Protein AF-Q8MYK6-F1 (afdb_monomer_lite)

Structure (mmCIF, N/CA/C/O backbone):
data_AF-Q8MYK6-F1
#
_entry.id   AF-Q8MYK6-F1
#
loop_
_atom_site.group_PDB
_atom_site.id
_atom_site.type_symbol
_atom_site.label_atom_id
_atom_site.label_alt_id
_atom_site.label_comp_id
_atom_site.label_asym_id
_atom_site.label_entity_id
_atom_site.label_seq_id
_atom_site.pdbx_PDB_ins_code
_atom_site.Cartn_x
_atom_site.Cartn_y
_atom_site.Cartn_z
_atom_site.occupancy
_atom_site.B_iso_or_equiv
_atom_site.auth_seq_id
_atom_site.auth_comp_id
_atom_site.auth_asym_id
_atom_site.auth_atom_id
_atom_site.pdbx_PDB_model_num
ATOM 1 N N . MET A 1 1 ? -0.636 8.903 -25.507 1.00 43.38 1 MET A N 1
ATOM 2 C CA . MET A 1 1 ? -0.066 9.871 -26.466 1.00 43.38 1 MET A CA 1
ATOM 3 C C . MET A 1 1 ? 1.031 9.159 -27.235 1.00 43.38 1 MET A C 1
ATOM 5 O O . MET A 1 1 ? 2.098 8.938 -26.682 1.00 43.38 1 MET A O 1
ATOM 9 N N . SER A 1 2 ? 0.722 8.689 -28.444 1.00 36.78 2 SER A N 1
ATOM 10 C CA . SER A 1 2 ? 1.706 8.105 -29.356 1.00 36.78 2 SER A CA 1
ATOM 11 C C . SER A 1 2 ? 2.561 9.221 -29.946 1.00 36.78 2 SER A C 1
ATOM 13 O O . SER A 1 2 ? 2.005 10.169 -30.501 1.00 36.78 2 SER A O 1
ATOM 15 N N . LEU A 1 3 ? 3.882 9.098 -29.872 1.00 38.59 3 LEU A N 1
ATOM 16 C CA . LEU A 1 3 ? 4.774 9.849 -30.745 1.00 38.59 3 LEU A CA 1
ATOM 17 C C . LEU A 1 3 ? 5.489 8.852 -31.647 1.00 38.59 3 LEU A C 1
ATOM 19 O O . LEU A 1 3 ? 6.196 7.954 -31.202 1.00 38.59 3 LEU A O 1
ATOM 23 N N . SER A 1 4 ? 5.146 9.006 -32.915 1.00 34.53 4 SER A N 1
ATOM 24 C CA . SER A 1 4 ? 5.543 8.276 -34.102 1.00 34.53 4 SER A CA 1
ATOM 25 C C . SER A 1 4 ? 7.018 8.461 -34.443 1.00 34.53 4 SER A C 1
ATOM 27 O O . SER A 1 4 ? 7.574 9.550 -34.297 1.00 34.53 4 SER A O 1
ATOM 29 N N . GLU A 1 5 ? 7.599 7.398 -34.987 1.00 41.19 5 GLU A N 1
ATOM 30 C CA . GLU A 1 5 ? 8.845 7.393 -35.746 1.00 41.19 5 GLU A CA 1
ATOM 31 C C . GLU A 1 5 ? 8.835 8.436 -36.871 1.00 41.19 5 GLU A C 1
ATOM 33 O O . GLU A 1 5 ? 7.844 8.594 -37.581 1.00 41.19 5 GLU A O 1
ATOM 38 N N . THR A 1 6 ? 9.975 9.086 -37.106 1.00 34.78 6 THR A N 1
ATOM 39 C CA . THR A 1 6 ? 10.374 9.547 -38.444 1.00 34.78 6 THR A CA 1
ATOM 40 C C . THR A 1 6 ? 11.901 9.612 -38.488 1.00 34.78 6 THR A C 1
ATOM 42 O O . THR A 1 6 ? 12.503 10.643 -38.202 1.00 34.78 6 THR A O 1
ATOM 45 N N . ILE A 1 7 ? 12.549 8.493 -38.828 1.00 36.22 7 ILE A N 1
ATOM 46 C CA . ILE A 1 7 ? 13.925 8.512 -39.338 1.00 36.22 7 ILE A CA 1
ATOM 47 C C . ILE A 1 7 ? 13.813 8.684 -40.851 1.00 36.22 7 ILE A C 1
ATOM 49 O O . ILE A 1 7 ? 13.574 7.736 -41.598 1.00 36.22 7 ILE A O 1
ATOM 53 N N . THR A 1 8 ? 13.945 9.924 -41.309 1.00 36.22 8 THR A N 1
ATOM 54 C CA . THR A 1 8 ? 13.995 10.266 -42.729 1.00 36.22 8 THR A CA 1
ATOM 55 C C . THR A 1 8 ? 15.351 9.840 -43.289 1.00 36.22 8 THR A C 1
ATOM 57 O O . THR A 1 8 ? 16.360 10.529 -43.149 1.00 36.22 8 THR A O 1
ATOM 60 N N . ARG A 1 9 ? 15.386 8.672 -43.933 1.00 35.88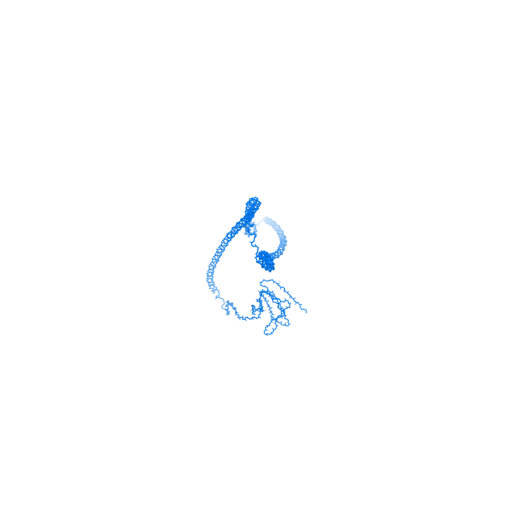 9 ARG A N 1
ATOM 61 C CA . ARG A 1 9 ? 16.517 8.229 -44.750 1.00 35.88 9 ARG A CA 1
ATOM 62 C C . ARG A 1 9 ? 16.488 9.026 -46.058 1.00 35.88 9 ARG A C 1
ATOM 64 O O . ARG A 1 9 ? 15.691 8.737 -46.944 1.00 35.88 9 ARG A O 1
ATOM 71 N N . SER A 1 10 ? 17.331 10.052 -46.172 1.00 32.28 10 SER A N 1
ATOM 72 C CA . SER A 1 10 ? 17.512 10.780 -47.431 1.00 32.28 10 SER A CA 1
ATOM 73 C C . SER A 1 10 ? 18.305 9.913 -48.406 1.00 32.28 10 SER A C 1
ATOM 75 O O . SER A 1 10 ? 19.522 9.777 -48.301 1.00 32.28 10 SER A O 1
ATOM 77 N N . SER A 1 11 ? 17.601 9.323 -49.364 1.00 37.94 11 SER A N 1
ATOM 78 C CA . SER A 1 11 ? 18.159 8.757 -50.585 1.00 37.94 11 SER A CA 1
ATOM 79 C C . SER A 1 11 ? 18.705 9.878 -51.472 1.00 37.94 11 SER A C 1
ATOM 81 O O . SER A 1 11 ? 17.928 10.592 -52.104 1.00 37.94 11 SER A O 1
ATOM 83 N N . TYR A 1 12 ? 20.030 10.011 -51.560 1.00 33.84 12 TYR A N 1
ATOM 84 C CA . TYR A 1 12 ? 20.663 10.675 -52.697 1.00 33.84 12 TYR A CA 1
ATOM 85 C C . TYR A 1 12 ? 21.268 9.623 -53.622 1.00 33.84 12 TYR A C 1
ATOM 87 O O . TYR A 1 12 ? 22.271 8.983 -53.324 1.00 33.84 12 TYR A O 1
ATOM 95 N N . SER A 1 13 ? 20.535 9.442 -54.720 1.00 33.66 13 SER A N 1
ATOM 96 C CA . SER A 1 13 ? 20.929 8.972 -56.042 1.00 33.66 13 SER A CA 1
ATOM 97 C C . SER A 1 13 ? 22.430 8.758 -56.248 1.00 33.66 13 SER A C 1
ATOM 99 O O . SER A 1 13 ? 23.213 9.705 -56.309 1.00 33.66 13 SER A O 1
ATOM 101 N N . THR A 1 14 ? 22.794 7.499 -56.474 1.00 38.34 14 THR A N 1
ATOM 102 C CA . THR A 1 14 ? 24.051 7.074 -57.085 1.00 38.34 14 THR A CA 1
ATOM 103 C C . THR A 1 14 ? 24.147 7.678 -58.488 1.00 38.34 14 THR A C 1
ATOM 105 O O . THR A 1 14 ? 23.588 7.155 -59.448 1.00 38.34 14 THR A O 1
ATOM 108 N N . GLY A 1 15 ? 24.823 8.819 -58.610 1.00 33.75 15 GLY A N 1
ATOM 109 C CA . GLY A 1 15 ? 25.254 9.337 -59.900 1.00 33.75 15 GLY A CA 1
ATOM 110 C C . GLY A 1 15 ? 26.361 8.442 -60.441 1.00 33.75 15 GLY A C 1
ATOM 111 O O . GLY A 1 15 ? 27.466 8.432 -59.904 1.00 33.75 15 GLY A O 1
ATOM 112 N N . GLN A 1 16 ? 26.058 7.676 -61.489 1.00 38.25 16 GLN A N 1
ATOM 113 C CA . GLN A 1 16 ? 27.076 7.095 -62.355 1.00 38.25 16 GLN A CA 1
ATOM 114 C C . GLN A 1 16 ? 27.932 8.239 -62.907 1.00 38.25 16 GLN A C 1
ATOM 116 O O . GLN A 1 16 ? 27.470 9.027 -63.729 1.00 38.25 16 GLN A O 1
ATOM 121 N N . VAL A 1 17 ? 29.177 8.346 -62.447 1.00 33.50 17 VAL A N 1
ATOM 122 C CA . VAL A 1 17 ? 30.175 9.180 -63.114 1.00 33.50 17 VAL A CA 1
ATOM 123 C C . VAL A 1 17 ? 30.696 8.365 -64.289 1.00 33.50 17 VAL A C 1
ATOM 125 O O . VAL A 1 17 ? 31.520 7.465 -64.134 1.00 33.50 17 VAL A O 1
ATOM 128 N N . SER A 1 18 ? 30.125 8.654 -65.457 1.00 33.28 18 SER A N 1
ATOM 129 C CA . SER A 1 18 ? 30.681 8.307 -66.759 1.00 33.28 18 SER A CA 1
ATOM 130 C C . SER A 1 18 ? 32.140 8.754 -66.797 1.00 33.28 18 SER A C 1
ATOM 132 O O . SER A 1 18 ? 32.464 9.907 -66.506 1.00 33.28 18 SER A O 1
ATOM 134 N N . SER A 1 19 ? 33.022 7.809 -67.109 1.00 40.06 19 SER A N 1
ATOM 135 C CA . SER A 1 19 ? 34.406 8.066 -67.478 1.00 40.06 19 SER A CA 1
ATOM 136 C C . SER A 1 19 ? 34.400 8.796 -68.819 1.00 40.06 19 SER A C 1
ATOM 138 O O . SER A 1 19 ? 34.549 8.169 -69.868 1.00 40.06 19 SER A O 1
ATOM 140 N N . ASP A 1 20 ? 34.204 10.112 -68.785 1.00 34.16 20 ASP A N 1
ATOM 141 C CA . ASP A 1 20 ? 34.390 10.961 -69.953 1.00 34.16 20 ASP A CA 1
ATOM 142 C C . ASP A 1 20 ? 35.893 11.060 -70.220 1.00 34.16 20 ASP A C 1
ATOM 144 O O . ASP A 1 20 ? 36.647 11.835 -69.628 1.00 34.16 20 ASP A O 1
ATOM 148 N N . ASP A 1 21 ? 36.306 10.153 -71.097 1.00 35.47 21 ASP A N 1
ATOM 149 C CA . ASP A 1 21 ? 37.551 10.126 -71.834 1.00 35.47 21 ASP A CA 1
ATOM 150 C C . ASP A 1 21 ? 37.800 11.522 -72.429 1.00 35.47 21 ASP A C 1
ATOM 152 O O . ASP A 1 21 ? 37.175 11.928 -73.414 1.00 35.47 21 ASP A O 1
ATOM 156 N N . TYR A 1 22 ? 38.695 12.299 -71.809 1.00 38.50 22 TYR A N 1
ATOM 157 C CA . TYR A 1 22 ? 39.224 13.530 -72.393 1.00 38.50 22 TYR A CA 1
ATOM 158 C C . TYR A 1 22 ? 40.154 13.154 -73.549 1.00 38.50 22 TYR A C 1
ATOM 160 O O . TYR A 1 22 ? 41.377 13.292 -73.489 1.00 38.50 22 TYR A O 1
ATOM 168 N N . GLY A 1 23 ? 39.543 12.691 -74.636 1.00 33.66 23 GLY A N 1
ATOM 169 C CA . GLY A 1 23 ? 40.157 12.594 -75.941 1.00 33.66 23 GLY A CA 1
ATOM 170 C C . GLY A 1 23 ? 40.551 13.993 -76.399 1.00 33.66 23 GLY A C 1
ATOM 171 O O . GLY A 1 23 ? 39.750 14.730 -76.978 1.00 33.66 23 GLY A O 1
ATOM 172 N N . LEU A 1 24 ? 41.811 14.356 -76.165 1.00 39.28 24 LEU A N 1
ATOM 173 C CA . LEU A 1 24 ? 42.509 15.397 -76.910 1.00 39.28 24 LEU A CA 1
ATOM 174 C C . LEU A 1 24 ? 42.501 14.986 -78.388 1.00 39.28 24 LEU A C 1
ATOM 176 O O . LEU A 1 24 ? 43.417 14.329 -78.881 1.00 39.28 24 LEU A O 1
ATOM 180 N N . LYS A 1 25 ? 41.435 15.364 -79.103 1.00 33.62 25 LYS A N 1
ATOM 181 C CA . LYS A 1 25 ? 41.386 15.344 -80.564 1.00 33.62 25 LYS A CA 1
ATOM 182 C C . LYS A 1 25 ? 42.464 16.298 -81.061 1.00 33.62 25 LYS A C 1
ATOM 184 O O . LYS A 1 25 ? 42.254 17.503 -81.181 1.00 33.62 25 LYS A O 1
ATOM 189 N N . SER A 1 26 ? 43.636 15.743 -81.340 1.00 37.62 26 SER A N 1
ATOM 190 C CA . SER A 1 26 ? 44.634 16.361 -82.193 1.00 37.62 26 SER A CA 1
ATOM 191 C C . SER A 1 26 ? 43.993 16.549 -83.567 1.00 37.62 26 SER A C 1
ATOM 193 O O . SER A 1 26 ? 43.907 15.632 -84.379 1.00 37.62 26 SER A O 1
ATOM 195 N N . ASN A 1 27 ? 43.484 17.752 -83.829 1.00 38.56 27 ASN A N 1
ATOM 196 C CA . ASN A 1 27 ? 43.085 18.147 -85.172 1.00 38.56 27 ASN A CA 1
ATOM 197 C C . ASN A 1 27 ? 44.357 18.422 -85.989 1.00 38.56 27 ASN A C 1
ATOM 199 O O . ASN A 1 27 ? 44.698 19.563 -86.292 1.00 38.56 27 ASN A O 1
ATOM 203 N N . ILE A 1 28 ? 45.106 17.359 -86.280 1.00 40.03 28 ILE A N 1
ATOM 204 C CA . ILE A 1 28 ? 46.145 17.353 -87.301 1.00 40.03 28 ILE A CA 1
ATOM 205 C C . ILE A 1 28 ? 45.424 16.982 -88.590 1.00 40.03 28 ILE A C 1
ATOM 207 O O . ILE A 1 28 ? 45.282 15.816 -88.947 1.00 40.03 28 ILE A O 1
ATOM 211 N N . GLN A 1 29 ? 44.916 18.003 -89.275 1.00 36.28 29 GLN A N 1
ATOM 212 C CA . GLN A 1 29 ? 44.512 17.871 -90.666 1.00 36.28 29 GLN A CA 1
ATOM 213 C C . GLN A 1 29 ? 45.755 17.445 -91.469 1.00 36.28 29 GLN A C 1
ATOM 215 O O . GLN A 1 29 ? 46.745 18.187 -91.470 1.00 36.28 29 GLN A O 1
ATOM 220 N N . PRO A 1 30 ? 45.750 16.312 -92.190 1.00 38.44 30 PRO A N 1
ATOM 221 C CA . PRO A 1 30 ? 46.784 16.062 -93.173 1.00 38.44 30 PRO A CA 1
ATOM 222 C C . PRO A 1 30 ? 46.546 17.050 -94.317 1.00 38.44 30 PRO A C 1
ATOM 224 O O . PRO A 1 30 ? 45.662 16.857 -95.150 1.00 38.44 30 PRO A O 1
ATOM 227 N N . ARG A 1 31 ? 47.325 18.136 -94.379 1.00 37.03 31 ARG A N 1
ATOM 228 C CA . ARG A 1 31 ? 47.467 18.922 -95.614 1.00 37.03 31 ARG A CA 1
ATOM 229 C C . ARG A 1 31 ? 48.283 18.106 -96.621 1.00 37.03 31 ARG A C 1
ATOM 231 O O . ARG A 1 31 ? 49.416 18.432 -96.947 1.00 37.03 31 ARG A O 1
ATOM 238 N N . GLY A 1 32 ? 47.690 17.020 -97.107 1.00 47.72 32 GLY A N 1
ATOM 239 C CA . GLY A 1 32 ? 48.083 16.356 -98.339 1.00 47.72 32 GLY A CA 1
ATOM 240 C C . GLY A 1 32 ? 47.421 17.070 -99.509 1.00 47.72 32 GLY A C 1
ATOM 241 O O . GLY A 1 32 ? 46.359 16.658 -99.956 1.00 47.72 32 GLY A O 1
ATOM 242 N N . SER A 1 33 ? 48.010 18.167 -99.985 1.00 43.69 33 SER A N 1
ATOM 243 C CA . SER A 1 33 ? 47.593 18.805 -101.242 1.00 43.69 33 SER A CA 1
ATOM 244 C C . SER A 1 33 ? 48.633 19.816 -101.732 1.00 43.69 33 SER A C 1
ATOM 246 O O . SER A 1 33 ? 48.404 21.019 -101.662 1.00 43.69 33 SER A O 1
ATOM 248 N N . ALA A 1 34 ? 49.781 19.332 -102.207 1.00 39.28 34 ALA A N 1
ATOM 249 C CA . ALA A 1 34 ? 50.636 20.038 -103.173 1.00 39.28 34 ALA A CA 1
ATOM 250 C C . ALA A 1 34 ? 51.734 19.101 -103.717 1.00 39.28 34 ALA A C 1
ATOM 252 O O . ALA A 1 34 ? 52.912 19.426 -103.701 1.00 39.28 34 ALA A O 1
ATOM 253 N N . ILE A 1 35 ? 51.353 17.916 -104.199 1.00 41.75 35 ILE A N 1
ATOM 254 C CA . ILE A 1 35 ? 52.137 17.217 -105.227 1.00 41.75 35 ILE A CA 1
ATOM 255 C C . ILE A 1 35 ? 51.192 17.048 -106.408 1.00 41.75 35 ILE A C 1
ATOM 257 O O . ILE A 1 35 ? 50.533 16.030 -106.592 1.00 41.75 35 ILE A O 1
ATOM 261 N N . ARG A 1 36 ? 51.031 18.134 -107.156 1.00 44.97 36 ARG A N 1
ATOM 262 C CA . ARG A 1 36 ? 50.460 18.114 -108.496 1.00 44.97 36 ARG A CA 1
ATOM 263 C C . ARG A 1 36 ? 51.278 19.115 -109.300 1.00 44.97 36 ARG A C 1
ATOM 265 O O . ARG A 1 36 ? 51.407 20.259 -108.880 1.00 44.97 36 ARG A O 1
ATOM 272 N N . ASN A 1 37 ? 51.819 18.638 -110.416 1.00 44.44 37 ASN A N 1
ATOM 273 C CA . ASN A 1 37 ? 52.602 19.369 -111.415 1.00 44.44 37 ASN A CA 1
ATOM 274 C C . ASN A 1 37 ? 54.058 19.669 -111.040 1.00 44.44 37 ASN A C 1
ATOM 276 O O . ASN A 1 37 ? 54.396 20.799 -110.723 1.00 44.44 37 ASN A O 1
ATOM 280 N N . LEU A 1 38 ? 54.920 18.657 -111.168 1.00 39.16 38 LEU A N 1
ATOM 281 C CA . LEU A 1 38 ? 56.303 18.803 -111.663 1.00 39.16 38 LEU A CA 1
ATOM 282 C C . LEU A 1 38 ? 56.772 17.493 -112.341 1.00 39.16 38 LEU A C 1
ATOM 284 O O . LEU A 1 38 ? 57.935 17.115 -112.294 1.00 39.16 38 LEU A O 1
ATOM 288 N N . ALA A 1 39 ? 55.833 16.791 -112.980 1.00 42.00 39 ALA A N 1
ATOM 289 C CA . ALA A 1 39 ? 56.089 15.675 -113.885 1.00 42.00 39 ALA A CA 1
ATOM 290 C C . ALA A 1 39 ? 55.541 16.056 -115.265 1.00 42.00 39 ALA A C 1
ATOM 292 O O . ALA A 1 39 ? 54.614 15.430 -115.756 1.00 42.00 39 ALA A O 1
ATOM 293 N N . ASP A 1 40 ? 56.039 17.169 -115.811 1.00 42.50 40 ASP A N 1
ATOM 294 C CA . ASP A 1 40 ? 55.823 17.532 -117.216 1.00 42.50 40 ASP A CA 1
ATOM 295 C C . ASP A 1 40 ? 56.855 18.572 -117.691 1.00 42.50 40 ASP A C 1
ATOM 297 O O . ASP A 1 40 ? 56.514 19.647 -118.166 1.00 42.50 40 ASP A O 1
ATOM 301 N N . GLN A 1 41 ? 58.148 18.288 -117.488 1.00 45.06 41 GLN A N 1
ATOM 302 C CA . GLN A 1 41 ? 59.257 18.921 -118.226 1.00 45.06 41 GLN A CA 1
ATOM 303 C C . GLN A 1 41 ? 60.397 17.910 -118.438 1.00 45.06 41 GLN A C 1
ATOM 305 O O . GLN A 1 41 ? 61.558 18.159 -118.137 1.00 45.06 41 GLN A O 1
ATOM 310 N N . THR A 1 42 ? 60.056 16.736 -118.962 1.00 46.69 42 THR A N 1
ATOM 311 C CA . THR A 1 42 ? 61.012 15.775 -119.532 1.00 46.69 42 THR A CA 1
ATOM 312 C C . THR A 1 42 ? 60.441 15.235 -120.835 1.00 46.69 42 THR A C 1
ATOM 314 O O . THR A 1 42 ? 59.969 14.108 -120.904 1.00 46.69 42 THR A O 1
ATOM 317 N N . SER A 1 43 ? 60.453 16.054 -121.887 1.00 41.94 43 SER A N 1
ATOM 318 C CA . SER A 1 43 ? 60.368 15.577 -123.277 1.00 41.94 43 SER A CA 1
ATOM 319 C C . SER A 1 43 ? 60.562 16.721 -124.274 1.00 41.94 43 SER A C 1
ATOM 321 O O . SER A 1 43 ? 59.636 17.196 -124.913 1.00 41.94 43 SER A O 1
ATOM 323 N N . THR A 1 44 ? 61.804 17.152 -124.470 1.00 39.62 44 THR A N 1
ATOM 324 C CA . THR A 1 44 ? 62.257 17.578 -125.801 1.00 39.62 44 THR A CA 1
ATOM 325 C C . THR A 1 44 ? 63.748 17.282 -125.889 1.00 39.62 44 THR A C 1
ATOM 327 O O . THR A 1 44 ? 64.599 18.127 -125.629 1.00 39.62 44 THR A O 1
ATOM 330 N N . ILE A 1 45 ? 64.065 16.036 -126.240 1.00 39.84 45 ILE A N 1
ATOM 331 C CA . ILE A 1 45 ? 65.330 15.716 -126.898 1.00 39.84 45 ILE A CA 1
ATOM 332 C C . ILE A 1 45 ? 65.232 16.390 -128.271 1.00 39.84 45 ILE A C 1
ATOM 334 O O . ILE A 1 45 ? 64.650 15.836 -129.200 1.00 39.84 45 ILE A O 1
ATOM 338 N N . MET A 1 46 ? 65.724 17.626 -128.386 1.00 39.44 46 MET A N 1
ATOM 339 C CA . MET A 1 46 ? 66.012 18.211 -129.692 1.00 39.44 46 MET A CA 1
ATOM 340 C C . MET A 1 46 ? 67.299 17.569 -130.199 1.00 39.44 46 MET A C 1
ATOM 342 O O . MET A 1 46 ? 68.407 17.989 -129.874 1.00 39.44 46 MET A O 1
ATOM 346 N N . SER A 1 47 ? 67.141 16.528 -131.011 1.00 43.28 47 SER A N 1
ATOM 347 C CA . SER A 1 47 ? 68.134 16.167 -132.011 1.00 43.28 47 SER A CA 1
ATOM 348 C C . SER A 1 47 ? 68.301 17.355 -132.961 1.00 43.28 47 SER A C 1
ATOM 350 O O . SER A 1 47 ? 67.440 17.597 -133.807 1.00 43.28 47 SER A O 1
ATOM 352 N N . PHE A 1 48 ? 69.392 18.106 -132.829 1.00 39.88 48 PHE A N 1
ATOM 353 C CA . PHE A 1 48 ? 69.790 19.084 -133.836 1.00 39.88 48 PHE A CA 1
ATOM 354 C C . PHE A 1 48 ? 71.228 18.812 -134.264 1.00 39.88 48 PHE A C 1
ATOM 356 O O . PHE A 1 48 ? 72.196 19.352 -133.735 1.00 39.88 48 PHE A O 1
ATOM 363 N N . THR A 1 49 ? 71.345 17.923 -135.247 1.00 51.75 49 THR A N 1
ATOM 364 C CA . THR A 1 49 ? 72.493 17.823 -136.143 1.00 51.75 49 THR A CA 1
ATOM 365 C C . THR A 1 49 ? 72.504 19.075 -137.021 1.00 51.75 49 THR A C 1
ATOM 367 O O . THR A 1 49 ? 71.937 19.087 -138.112 1.00 51.75 49 THR A O 1
ATOM 370 N N . GLY A 1 50 ? 73.071 20.159 -136.494 1.00 46.81 50 GLY A N 1
ATOM 371 C CA . GLY A 1 50 ? 73.283 21.417 -137.200 1.00 46.81 50 GLY A CA 1
ATOM 372 C C . GLY A 1 50 ? 74.769 21.655 -137.412 1.00 46.81 50 GLY A C 1
ATOM 373 O O . GLY A 1 50 ? 75.522 21.766 -136.449 1.00 46.81 50 GLY A O 1
ATOM 374 N N . ASP A 1 51 ? 75.157 21.698 -138.680 1.00 41.62 51 ASP A N 1
ATOM 375 C CA . ASP A 1 51 ? 76.495 21.925 -139.217 1.00 41.62 51 ASP A CA 1
ATOM 376 C C . ASP A 1 51 ? 77.274 23.039 -138.481 1.00 41.62 51 ASP A C 1
ATOM 378 O O . ASP A 1 51 ? 76.949 24.228 -138.545 1.00 41.62 51 ASP A O 1
ATOM 382 N N . MET A 1 52 ? 78.316 22.633 -137.752 1.00 53.19 52 MET A N 1
ATOM 383 C CA . MET A 1 52 ? 79.215 23.482 -136.962 1.00 53.19 52 MET A CA 1
ATOM 384 C C . MET A 1 52 ? 80.288 24.129 -137.853 1.00 53.19 52 MET A C 1
ATOM 386 O O . MET A 1 52 ? 81.480 24.032 -137.571 1.00 53.19 52 MET A O 1
ATOM 390 N N . SER A 1 53 ? 79.881 24.790 -138.942 1.00 54.84 53 SER A N 1
ATOM 391 C CA . SER A 1 53 ? 80.815 25.349 -139.935 1.00 54.84 53 SER A CA 1
ATOM 392 C C . SER A 1 53 ? 81.047 26.871 -139.819 1.00 54.84 53 SER A C 1
ATOM 394 O O . SER A 1 53 ? 81.654 27.465 -140.711 1.00 54.84 53 SER A O 1
ATOM 396 N N . SER A 1 54 ? 80.619 27.534 -138.730 1.00 50.19 54 SER A N 1
ATOM 397 C CA . SER A 1 54 ? 80.892 28.970 -138.501 1.00 50.19 54 SER A CA 1
ATOM 398 C C . SER A 1 54 ? 81.264 29.301 -137.042 1.00 50.19 54 SER A C 1
ATOM 400 O O . SER A 1 54 ? 80.464 29.041 -136.136 1.00 50.19 54 SER A O 1
ATOM 402 N N . PRO A 1 55 ? 82.427 29.942 -136.781 1.00 60.91 55 PRO A N 1
ATOM 403 C CA . PRO A 1 55 ? 82.870 30.340 -135.438 1.00 60.91 55 PRO A CA 1
ATOM 404 C C . PRO A 1 55 ? 81.860 31.195 -134.653 1.00 60.91 55 PRO A C 1
ATOM 406 O O . PRO A 1 55 ? 81.810 31.116 -133.428 1.00 60.91 55 PRO A O 1
ATOM 409 N N . MET A 1 56 ? 81.014 31.973 -135.338 1.00 62.12 56 MET A N 1
ATOM 410 C CA . MET A 1 56 ? 80.024 32.855 -134.704 1.00 62.12 56 MET A CA 1
ATOM 411 C C . MET A 1 56 ? 78.828 32.082 -134.113 1.00 62.12 56 MET A C 1
ATOM 413 O O . MET A 1 56 ? 78.281 32.484 -133.088 1.00 62.12 56 MET A O 1
ATOM 417 N N . ALA A 1 57 ? 78.467 30.932 -134.698 1.00 62.66 57 ALA A N 1
ATOM 418 C CA . ALA A 1 57 ? 77.399 30.064 -134.193 1.00 62.66 57 ALA A CA 1
ATOM 419 C C . ALA A 1 57 ? 77.832 29.278 -132.942 1.00 62.66 57 ALA A C 1
ATOM 421 O O . ALA A 1 57 ? 77.051 29.129 -132.004 1.00 62.66 57 ALA A O 1
ATOM 422 N N . VAL A 1 58 ? 79.098 28.848 -132.887 1.00 65.62 58 VAL A N 1
ATOM 423 C CA . VAL A 1 58 ? 79.682 28.171 -131.715 1.00 65.62 58 VAL A CA 1
ATOM 424 C C . VAL A 1 58 ? 79.801 29.129 -130.526 1.00 65.62 58 VAL A C 1
ATOM 426 O O . VAL A 1 58 ? 79.533 28.733 -129.393 1.00 65.62 58 VAL A O 1
ATOM 429 N N . VAL A 1 59 ? 80.158 30.396 -130.765 1.00 70.31 59 VAL A N 1
ATOM 430 C CA . VAL A 1 59 ? 80.193 31.430 -129.715 1.00 70.31 59 VAL A CA 1
ATOM 431 C C . VAL A 1 59 ? 78.784 31.731 -129.205 1.00 70.31 59 VAL A C 1
ATOM 433 O O . VAL A 1 59 ? 78.574 31.696 -127.999 1.00 70.31 59 VAL A O 1
ATOM 436 N N . ALA A 1 60 ? 77.800 31.910 -130.091 1.00 70.94 60 ALA A N 1
ATOM 437 C CA . ALA A 1 60 ? 76.410 32.142 -129.692 1.00 70.94 60 ALA A CA 1
ATOM 438 C C . ALA A 1 60 ? 75.788 30.951 -128.932 1.00 70.94 60 ALA A C 1
ATOM 440 O O . ALA A 1 60 ? 74.998 31.156 -128.010 1.00 70.94 60 ALA A O 1
ATOM 441 N N . HIS A 1 61 ? 76.153 29.712 -129.285 1.00 74.12 61 HIS A N 1
ATOM 442 C CA . HIS A 1 61 ? 75.745 28.508 -128.555 1.00 74.12 61 HIS A CA 1
ATOM 443 C C . HIS A 1 61 ? 76.387 28.448 -127.168 1.00 74.12 61 HIS A C 1
ATOM 445 O O . HIS A 1 61 ? 75.684 28.292 -126.176 1.00 74.12 61 HIS A O 1
ATOM 451 N N . ARG A 1 62 ? 77.706 28.663 -127.076 1.00 75.00 62 ARG A N 1
ATOM 452 C CA . ARG A 1 62 ? 78.423 28.713 -125.792 1.00 75.00 62 ARG A CA 1
ATOM 453 C C . ARG A 1 62 ? 77.941 29.857 -124.901 1.00 75.00 62 ARG A C 1
ATOM 455 O O . ARG A 1 62 ? 77.879 29.696 -123.690 1.00 75.00 62 ARG A O 1
ATOM 462 N N . GLU A 1 63 ? 77.572 31.002 -125.470 1.00 77.25 63 GLU A N 1
ATOM 463 C CA . GLU A 1 63 ? 76.966 32.121 -124.737 1.00 77.25 63 GLU A CA 1
ATOM 464 C C . GLU A 1 63 ? 75.533 31.832 -124.281 1.00 77.25 63 GLU A C 1
ATOM 466 O O . GLU A 1 63 ? 75.083 32.400 -123.284 1.00 77.25 63 GLU A O 1
ATOM 471 N N . ARG A 1 64 ? 74.800 30.976 -125.001 1.00 78.94 64 ARG A N 1
ATOM 472 C CA . ARG A 1 64 ? 73.480 30.495 -124.584 1.00 78.94 64 ARG A CA 1
ATOM 473 C C . ARG A 1 64 ? 73.610 29.472 -123.458 1.00 78.94 64 ARG A C 1
ATOM 475 O O . ARG A 1 64 ? 73.044 29.705 -122.404 1.00 78.94 64 ARG A O 1
ATOM 482 N N . GLU A 1 65 ? 74.457 28.455 -123.608 1.00 80.00 65 GLU A N 1
ATOM 483 C CA . GLU A 1 65 ? 74.751 27.481 -122.544 1.00 80.00 65 GLU A CA 1
ATOM 484 C C . GLU A 1 65 ? 75.315 28.150 -121.288 1.00 80.00 65 GLU A C 1
ATOM 486 O O . GLU A 1 65 ? 74.944 27.800 -120.173 1.00 80.00 65 GLU A O 1
ATOM 491 N N . LYS A 1 66 ? 76.184 29.156 -121.442 1.00 83.88 66 LYS A N 1
ATOM 492 C CA . LYS A 1 66 ? 76.705 29.930 -120.309 1.00 83.88 66 LYS A CA 1
ATOM 493 C C . LYS A 1 66 ? 75.603 30.717 -119.594 1.00 83.88 66 LYS A C 1
ATOM 495 O O . LYS A 1 66 ? 75.665 30.835 -118.374 1.00 83.88 66 LYS A O 1
ATOM 500 N N . ARG A 1 67 ? 74.613 31.247 -120.323 1.00 82.69 67 ARG A N 1
ATOM 501 C CA . ARG A 1 67 ? 73.431 31.892 -119.727 1.00 82.69 67 ARG A CA 1
ATOM 502 C C . ARG A 1 67 ? 72.524 30.879 -119.043 1.00 82.69 67 ARG A C 1
ATOM 504 O O . ARG A 1 67 ? 72.165 31.109 -117.901 1.00 82.69 67 ARG A O 1
ATOM 511 N N . ASP A 1 68 ? 72.258 29.738 -119.668 1.00 83.00 68 ASP A N 1
ATOM 512 C CA . ASP A 1 68 ? 71.440 28.675 -119.075 1.00 83.00 68 ASP A CA 1
ATOM 513 C C . ASP A 1 68 ? 72.092 28.103 -117.799 1.00 83.00 68 ASP A C 1
ATOM 515 O O . ASP A 1 68 ? 71.410 27.838 -116.812 1.00 83.00 68 ASP A O 1
ATOM 519 N N . LEU A 1 69 ? 73.426 27.976 -117.775 1.00 83.38 69 LEU A N 1
ATOM 520 C CA . LEU A 1 69 ? 74.192 27.604 -116.579 1.00 83.38 69 LEU A CA 1
ATOM 521 C C . LEU A 1 69 ? 74.199 28.707 -115.514 1.00 83.38 69 LEU A C 1
ATOM 523 O O . LEU A 1 69 ? 74.193 28.390 -114.327 1.00 83.38 69 LEU A O 1
ATOM 527 N N . SER A 1 70 ? 74.208 29.983 -115.912 1.00 83.69 70 SER A N 1
ATOM 528 C CA . SER A 1 70 ? 74.055 31.110 -114.983 1.00 83.69 70 SER A CA 1
ATOM 529 C C . SER A 1 70 ? 72.671 31.089 -114.343 1.00 83.69 70 SER A C 1
ATOM 531 O O . SER A 1 70 ? 72.579 31.074 -113.124 1.00 83.69 70 SER A O 1
ATOM 533 N N . ASP A 1 71 ? 71.612 30.964 -115.142 1.00 85.50 71 ASP A N 1
ATOM 534 C CA . ASP A 1 71 ? 70.229 30.892 -114.670 1.00 85.50 71 ASP A CA 1
ATOM 535 C C . ASP A 1 71 ? 70.002 29.663 -113.776 1.00 85.50 71 ASP A C 1
ATOM 537 O O . ASP A 1 71 ? 69.287 29.734 -112.774 1.00 85.50 71 ASP A O 1
ATOM 541 N N . LEU A 1 72 ? 70.617 28.522 -114.109 1.00 87.81 72 LEU A N 1
ATOM 542 C CA . LEU A 1 72 ? 70.586 27.327 -113.268 1.00 87.81 72 LEU A CA 1
ATOM 543 C C . LEU A 1 72 ? 71.310 27.565 -111.941 1.00 87.81 72 LEU A C 1
ATOM 545 O O . LEU A 1 72 ? 70.777 27.204 -110.894 1.00 87.81 72 LEU A O 1
ATOM 549 N N . ASN A 1 73 ? 72.492 28.181 -111.968 1.00 86.38 73 ASN A N 1
ATOM 550 C CA . ASN A 1 73 ? 73.240 28.513 -110.760 1.00 86.38 73 ASN A CA 1
ATOM 551 C C . ASN A 1 73 ? 72.506 29.541 -109.894 1.00 86.38 73 ASN A C 1
ATOM 553 O O . ASN A 1 73 ? 72.484 29.374 -108.682 1.00 86.38 73 ASN A O 1
ATOM 557 N N . ASP A 1 74 ? 71.839 30.534 -110.479 1.00 87.00 74 ASP A N 1
ATOM 558 C CA . ASP A 1 74 ? 71.035 31.514 -109.743 1.00 87.00 74 ASP A CA 1
ATOM 559 C C . ASP A 1 74 ? 69.811 30.850 -109.094 1.00 87.00 74 ASP A C 1
ATOM 561 O O . ASP A 1 74 ? 69.483 31.107 -107.933 1.00 87.00 74 ASP A O 1
ATOM 565 N N . ARG A 1 75 ? 69.168 29.907 -109.796 1.00 88.81 75 ARG A N 1
ATOM 566 C CA . ARG A 1 75 ? 68.113 29.065 -109.210 1.00 88.81 75 ARG A CA 1
ATOM 567 C C . ARG A 1 75 ? 68.655 28.181 -108.091 1.00 88.81 75 ARG A C 1
ATOM 569 O O . ARG A 1 75 ? 68.009 28.084 -107.052 1.00 88.81 75 ARG A O 1
ATOM 576 N N . LEU A 1 76 ? 69.819 27.555 -108.269 1.00 87.69 76 LEU A N 1
ATOM 577 C CA . LEU A 1 76 ? 70.467 26.754 -107.228 1.00 87.69 76 LEU A CA 1
ATOM 578 C C . LEU A 1 76 ? 70.854 27.609 -106.019 1.00 87.69 76 LEU A C 1
ATOM 580 O O . LEU A 1 76 ? 70.616 27.176 -104.899 1.00 87.69 76 LEU A O 1
ATOM 584 N N . CYS A 1 77 ? 71.364 28.824 -106.216 1.00 89.81 77 CYS A N 1
ATOM 585 C CA . CYS A 1 77 ? 71.618 29.784 -105.143 1.00 89.81 77 CYS A CA 1
ATOM 586 C C . CYS A 1 77 ? 70.333 30.098 -104.369 1.00 89.81 77 CYS A C 1
ATOM 588 O O . CYS A 1 77 ? 70.321 29.946 -103.150 1.00 89.81 77 CYS A O 1
ATOM 590 N N . ASN A 1 78 ? 69.229 30.407 -105.058 1.00 90.50 78 ASN A N 1
ATOM 591 C CA . ASN A 1 78 ? 67.928 30.632 -104.416 1.00 90.50 78 ASN A CA 1
ATOM 592 C C . ASN A 1 78 ? 67.426 29.393 -103.653 1.00 90.50 78 ASN A C 1
ATOM 594 O O . ASN A 1 78 ? 66.891 29.516 -102.553 1.00 90.50 78 ASN A O 1
ATOM 598 N N . TYR A 1 79 ? 67.617 28.186 -104.199 1.00 92.56 79 TYR A N 1
ATOM 599 C CA . TYR A 1 79 ? 67.278 26.945 -103.498 1.00 92.56 79 TYR A CA 1
ATOM 600 C C . TYR A 1 79 ? 68.168 26.708 -102.275 1.00 92.56 79 TYR A C 1
ATOM 602 O O . TYR A 1 79 ? 67.660 26.316 -101.231 1.00 92.56 79 TYR A O 1
ATOM 610 N N . ILE A 1 80 ? 69.472 26.967 -102.365 1.00 90.75 80 ILE A N 1
ATOM 611 C CA . ILE A 1 80 ? 70.409 26.841 -101.241 1.00 90.75 80 ILE A CA 1
ATOM 612 C C . ILE A 1 80 ? 70.063 27.855 -100.145 1.00 90.75 80 ILE A C 1
ATOM 614 O O . ILE A 1 80 ? 70.084 27.507 -98.967 1.00 90.75 80 ILE A O 1
ATOM 618 N N . GLU A 1 81 ? 69.703 29.088 -100.501 1.00 90.06 81 GLU A N 1
ATOM 619 C CA . GLU A 1 81 ? 69.225 30.095 -99.549 1.00 90.06 81 GLU A CA 1
ATOM 620 C C . GLU A 1 81 ? 67.896 29.691 -98.904 1.00 90.06 81 GLU A C 1
ATOM 622 O O . GLU A 1 81 ? 67.760 29.791 -97.685 1.00 90.06 81 GLU A O 1
ATOM 627 N N . ALA A 1 82 ? 66.951 29.153 -99.680 1.00 92.12 82 ALA A N 1
ATOM 628 C CA . ALA A 1 82 ? 65.698 28.619 -99.154 1.00 92.12 82 ALA A CA 1
ATOM 629 C C . ALA A 1 82 ? 65.933 27.434 -98.203 1.00 92.12 82 ALA A C 1
ATOM 631 O O . ALA A 1 82 ? 65.322 27.378 -97.138 1.00 92.12 82 ALA A O 1
ATOM 632 N N . VAL A 1 83 ? 66.850 26.519 -98.534 1.00 93.12 83 VAL A N 1
ATOM 633 C CA . VAL A 1 83 ? 67.237 25.400 -97.662 1.00 93.12 83 VAL A CA 1
ATOM 634 C C . VAL A 1 83 ? 67.893 25.917 -96.388 1.00 93.12 83 VAL A C 1
ATOM 636 O O . VAL A 1 83 ? 67.472 25.520 -95.310 1.00 93.12 83 VAL A O 1
ATOM 639 N N . ARG A 1 84 ? 68.833 26.865 -96.465 1.00 90.75 84 ARG A N 1
ATOM 640 C CA . ARG A 1 84 ? 69.451 27.478 -95.275 1.00 90.75 84 ARG A CA 1
ATOM 641 C C . ARG A 1 84 ? 68.430 28.198 -94.399 1.00 90.75 84 ARG A C 1
ATOM 643 O O . ARG A 1 84 ? 68.496 28.108 -93.174 1.00 90.75 84 ARG A O 1
ATOM 650 N N . PHE A 1 85 ? 67.478 28.902 -95.007 1.00 93.06 85 PHE A N 1
ATOM 651 C CA . PHE A 1 85 ? 66.384 29.551 -94.291 1.00 93.06 85 PHE A CA 1
ATOM 652 C C . PHE A 1 85 ? 65.485 28.521 -93.597 1.00 93.06 85 PHE A C 1
ATOM 654 O O . PHE A 1 85 ? 65.163 28.683 -92.420 1.00 93.06 85 PHE A O 1
ATOM 661 N N . LEU A 1 86 ? 65.130 27.433 -94.287 1.00 92.81 86 LEU A N 1
ATOM 662 C CA . LEU A 1 86 ? 64.351 26.328 -93.727 1.00 92.81 86 LEU A CA 1
ATOM 663 C C . LEU A 1 86 ? 65.115 25.573 -92.632 1.00 92.81 86 LEU A C 1
ATOM 665 O O . LEU A 1 86 ? 64.519 25.225 -91.620 1.00 92.81 86 LEU A O 1
ATOM 669 N N . GLU A 1 87 ? 66.419 25.357 -92.779 1.00 92.00 87 GLU A N 1
ATOM 670 C CA . GLU A 1 87 ? 67.287 24.753 -91.763 1.00 92.00 87 GLU A CA 1
ATOM 671 C C . GLU A 1 87 ? 67.382 25.637 -90.520 1.00 92.00 87 GLU A C 1
ATOM 673 O O . GLU A 1 87 ? 67.222 25.153 -89.398 1.00 92.00 87 GLU A O 1
ATOM 678 N N . PHE A 1 88 ? 67.575 26.946 -90.702 1.00 94.44 88 PHE A N 1
ATOM 679 C CA . PHE A 1 88 ? 67.553 27.909 -89.607 1.00 94.44 88 PHE A CA 1
ATOM 680 C C . PHE A 1 88 ? 66.193 27.915 -88.899 1.00 94.44 88 PHE A C 1
ATOM 682 O O . PHE A 1 88 ? 66.133 27.875 -87.668 1.00 94.44 88 PHE A O 1
ATOM 689 N N . HIS A 1 89 ? 65.097 27.918 -89.662 1.00 93.69 89 HIS A N 1
ATOM 690 C CA . HIS A 1 89 ? 63.747 27.897 -89.110 1.00 93.69 89 HIS A CA 1
ATOM 691 C C . HIS A 1 89 ? 63.458 26.583 -88.374 1.00 93.69 89 HIS A C 1
ATOM 693 O O . HIS A 1 89 ? 63.010 26.625 -87.235 1.00 93.69 89 HIS A O 1
ATOM 699 N N . ASN A 1 90 ? 63.808 25.427 -88.942 1.00 92.56 90 ASN A N 1
ATOM 700 C CA . ASN A 1 90 ? 63.684 24.125 -88.282 1.00 92.56 90 ASN A CA 1
ATOM 701 C C . ASN A 1 90 ? 64.526 24.039 -87.008 1.00 92.56 90 ASN A C 1
ATOM 703 O O . ASN A 1 90 ? 64.061 23.493 -86.008 1.00 92.56 90 ASN A O 1
ATOM 707 N N . LYS A 1 91 ? 65.738 24.608 -86.999 1.00 94.94 91 LYS A N 1
ATOM 708 C CA . LYS A 1 91 ? 66.569 24.689 -85.791 1.00 94.94 91 LYS A CA 1
ATOM 709 C C . LYS A 1 91 ? 65.910 25.553 -84.718 1.00 94.94 91 LYS A C 1
ATOM 711 O O . LYS A 1 91 ? 65.888 25.160 -83.554 1.00 94.94 91 LYS A O 1
ATOM 716 N N . LYS A 1 92 ? 65.336 26.696 -85.105 1.00 94.81 92 LYS A N 1
ATOM 717 C CA . LYS A 1 92 ? 64.577 27.560 -84.194 1.00 94.81 92 LYS A CA 1
ATOM 718 C C . LYS A 1 92 ? 63.339 26.847 -83.643 1.00 94.81 92 LYS A C 1
ATOM 720 O O . LYS A 1 92 ? 63.186 26.794 -82.431 1.00 94.81 92 LYS A O 1
ATOM 725 N N . LEU A 1 93 ? 62.523 26.227 -84.500 1.00 93.19 93 LEU A N 1
ATOM 726 C CA . LEU A 1 93 ? 61.369 25.433 -84.067 1.00 93.19 93 LEU A CA 1
ATOM 727 C C . LEU A 1 93 ? 61.779 24.290 -83.135 1.00 93.19 93 LEU A C 1
ATOM 729 O O . LEU A 1 93 ? 61.101 24.044 -82.147 1.00 93.19 93 LEU A O 1
ATOM 733 N N . SER A 1 94 ? 62.889 23.608 -83.418 1.00 93.31 94 SER A N 1
ATOM 734 C CA . SER A 1 94 ? 63.395 22.532 -82.557 1.00 93.31 94 SER A CA 1
ATOM 735 C C . SER A 1 94 ? 63.783 23.060 -81.174 1.00 93.31 94 SER A C 1
ATOM 737 O O . SER A 1 94 ? 63.403 22.467 -80.167 1.00 93.31 94 SER A O 1
ATOM 739 N N . SER A 1 95 ? 64.461 24.211 -81.122 1.00 94.06 95 SER A N 1
ATOM 740 C CA . SER A 1 95 ? 64.799 24.888 -79.867 1.00 94.06 95 SER A CA 1
ATOM 741 C C . SER A 1 95 ? 63.554 25.341 -79.099 1.00 94.06 95 SER A C 1
ATOM 743 O O . SER A 1 95 ? 63.506 25.190 -77.880 1.00 94.06 95 SER A O 1
ATOM 745 N N . ASP A 1 96 ? 62.540 25.877 -79.785 1.00 94.50 96 ASP A N 1
ATOM 746 C CA . ASP A 1 96 ? 61.280 26.294 -79.161 1.00 94.50 96 ASP A CA 1
ATOM 747 C C . ASP A 1 96 ? 60.521 25.075 -78.609 1.00 94.50 96 ASP A C 1
ATOM 749 O O . ASP A 1 96 ? 60.024 25.104 -77.484 1.00 94.50 96 ASP A O 1
ATOM 753 N N . VAL A 1 97 ? 60.484 23.961 -79.350 1.00 94.62 97 VAL A N 1
ATOM 754 C CA . VAL A 1 97 ? 59.896 22.693 -78.889 1.00 94.62 97 VAL A CA 1
ATOM 755 C C . VAL A 1 97 ? 60.606 22.181 -77.636 1.00 94.62 97 VAL A C 1
ATOM 757 O O . VAL A 1 97 ? 59.939 21.765 -76.690 1.00 94.62 97 VAL A O 1
ATOM 760 N N . GLU A 1 98 ? 61.936 22.217 -77.594 1.00 94.25 98 GLU A N 1
ATOM 761 C CA . GLU A 1 98 ? 62.713 21.805 -76.419 1.00 94.25 98 GLU A CA 1
ATOM 762 C C . GLU A 1 98 ? 62.471 22.734 -75.215 1.00 94.25 98 GLU A C 1
ATOM 764 O O . GLU A 1 98 ? 62.258 22.272 -74.089 1.00 94.25 98 GLU A O 1
ATOM 769 N N . PHE A 1 99 ? 62.378 24.044 -75.453 1.00 95.00 99 PHE A N 1
ATOM 770 C CA . PHE A 1 99 ? 62.010 25.020 -74.429 1.00 95.00 99 PHE A CA 1
ATOM 771 C C . PHE A 1 99 ? 60.608 24.762 -73.853 1.00 95.00 99 PHE A C 1
ATOM 773 O O . PHE A 1 99 ? 60.423 24.747 -72.635 1.00 95.00 99 PHE A O 1
ATOM 780 N N . TYR A 1 100 ? 59.604 24.517 -74.699 1.00 94.31 100 TYR A N 1
ATOM 781 C CA . TYR A 1 100 ? 58.251 24.229 -74.222 1.00 94.31 100 TYR A CA 1
ATOM 782 C C . TYR A 1 100 ? 58.145 22.867 -73.536 1.00 94.31 100 TYR A C 1
ATOM 784 O O . TYR A 1 100 ? 57.429 22.767 -72.541 1.00 94.31 100 TYR A O 1
ATOM 792 N N . LYS A 1 101 ? 58.881 21.846 -73.994 1.00 95.12 101 LYS A N 1
ATOM 793 C CA . LYS A 1 101 ? 58.965 20.541 -73.316 1.00 95.12 101 LYS A CA 1
ATOM 794 C C . LYS A 1 101 ? 59.511 20.683 -71.898 1.00 95.12 101 LYS A C 1
ATOM 796 O O . LYS A 1 101 ? 58.845 20.279 -70.950 1.00 95.12 101 LYS A O 1
ATOM 801 N N . THR A 1 102 ? 60.653 21.349 -71.736 1.00 95.06 102 THR A N 1
ATOM 802 C CA . THR A 1 102 ? 61.256 21.569 -70.410 1.00 95.06 102 THR A CA 1
ATOM 803 C C . THR A 1 102 ? 60.374 22.434 -69.505 1.00 95.06 102 THR A C 1
ATOM 805 O O . THR A 1 102 ? 60.247 22.163 -68.309 1.00 95.06 102 THR A O 1
ATOM 808 N N . LYS A 1 103 ? 59.699 23.456 -70.053 1.00 95.69 103 LYS A N 1
ATOM 809 C CA . LYS A 1 103 ? 58.720 24.253 -69.298 1.00 95.69 103 LYS A CA 1
ATOM 810 C C . LYS A 1 103 ? 57.524 23.409 -68.850 1.00 95.69 103 LYS A C 1
ATOM 812 O O . LYS A 1 103 ? 57.092 23.542 -67.707 1.00 95.69 103 LYS A O 1
ATOM 817 N N . LEU A 1 104 ? 57.003 22.548 -69.723 1.00 94.88 104 LEU A N 1
ATOM 818 C CA . LEU A 1 104 ? 55.883 21.657 -69.424 1.00 94.88 104 LEU A CA 1
ATOM 819 C C . LEU A 1 104 ? 56.258 20.612 -68.366 1.00 94.88 104 LEU A C 1
ATOM 821 O O . LEU A 1 104 ? 55.475 20.370 -67.455 1.00 94.88 104 LEU A O 1
ATOM 825 N N . GLU A 1 105 ? 57.467 20.054 -68.414 1.00 94.94 105 GLU A N 1
ATOM 826 C CA . GLU A 1 105 ? 57.989 19.162 -67.369 1.00 94.94 105 GLU A CA 1
ATOM 827 C C . GLU A 1 105 ? 58.076 19.862 -66.008 1.00 94.94 105 GLU A C 1
ATOM 829 O O . GLU A 1 105 ? 57.583 19.333 -65.012 1.00 94.94 105 GLU A O 1
ATOM 834 N N . ARG A 1 106 ? 58.616 21.089 -65.959 1.00 95.12 106 ARG A N 1
ATOM 835 C CA . ARG A 1 106 ? 58.665 21.885 -64.720 1.00 95.12 106 ARG A CA 1
ATOM 836 C C . ARG A 1 106 ? 57.274 22.178 -64.169 1.00 95.12 106 ARG A C 1
ATOM 838 O O . ARG A 1 106 ? 57.049 22.012 -62.974 1.00 95.12 106 ARG A O 1
ATOM 845 N N . LEU A 1 107 ? 56.343 22.597 -65.028 1.00 95.31 107 LEU A N 1
ATOM 846 C CA . LEU A 1 107 ? 54.960 22.845 -64.621 1.00 95.31 107 LEU A CA 1
ATOM 847 C C . LEU A 1 107 ? 54.293 21.566 -64.106 1.00 95.31 107 LEU A C 1
ATOM 849 O O . LEU A 1 107 ? 53.634 21.619 -63.076 1.00 95.31 107 LEU A O 1
ATOM 853 N N . ASN A 1 108 ? 54.515 20.417 -64.748 1.00 95.00 108 ASN A N 1
ATOM 854 C CA . ASN A 1 108 ? 53.993 19.132 -64.279 1.00 95.00 108 ASN A CA 1
ATOM 855 C C . ASN A 1 108 ? 54.522 18.752 -62.893 1.00 95.00 108 ASN A C 1
ATOM 857 O O . ASN A 1 108 ? 53.752 18.258 -62.075 1.00 95.00 108 ASN A O 1
ATOM 861 N N . ILE A 1 109 ? 55.807 18.990 -62.610 1.00 95.75 109 ILE A N 1
ATOM 862 C CA . ILE A 1 109 ? 56.385 18.741 -61.281 1.00 95.75 109 ILE A CA 1
ATOM 863 C C . ILE A 1 109 ? 55.728 19.648 -60.235 1.00 95.75 109 ILE A C 1
ATOM 865 O O . ILE A 1 109 ? 55.275 19.154 -59.208 1.00 95.75 109 ILE A O 1
ATOM 869 N N . ILE A 1 110 ? 55.615 20.952 -60.516 1.00 96.19 110 ILE A N 1
ATOM 870 C CA . ILE A 1 110 ? 55.001 21.923 -59.594 1.00 96.19 110 ILE A CA 1
ATOM 871 C C . ILE A 1 110 ? 53.533 21.571 -59.329 1.00 96.19 110 ILE A C 1
ATOM 873 O O . ILE A 1 110 ? 53.103 21.540 -58.181 1.00 96.19 110 ILE A O 1
ATOM 877 N N . ILE A 1 111 ? 52.767 21.272 -60.381 1.00 95.69 111 ILE A N 1
ATOM 878 C CA . ILE A 1 111 ? 51.351 20.905 -60.270 1.00 95.69 111 ILE A CA 1
ATOM 879 C C . ILE A 1 111 ? 51.191 19.623 -59.446 1.00 95.69 111 ILE A C 1
ATOM 881 O O . ILE A 1 111 ? 50.353 19.584 -58.548 1.00 95.69 111 ILE A O 1
ATOM 885 N N . ARG A 1 112 ? 52.013 18.593 -59.702 1.00 96.62 112 ARG A N 1
ATOM 886 C CA . ARG A 1 112 ? 52.013 17.363 -58.894 1.00 96.62 112 ARG A CA 1
ATOM 887 C C . ARG A 1 112 ? 52.317 17.656 -57.432 1.00 96.62 112 ARG A C 1
ATOM 889 O O . ARG A 1 112 ? 51.590 17.167 -56.581 1.00 96.62 112 ARG A O 1
ATOM 896 N N . GLN A 1 113 ? 53.326 18.479 -57.154 1.00 96.75 113 GLN A N 1
ATOM 897 C CA . GLN A 1 113 ? 53.700 18.835 -55.789 1.00 96.75 113 GLN A CA 1
ATOM 898 C C . GLN A 1 113 ? 52.567 19.565 -55.058 1.00 96.75 113 GLN A C 1
ATOM 900 O O . GLN A 1 113 ? 52.277 19.217 -53.920 1.00 96.75 113 GLN A O 1
ATOM 905 N N . ILE A 1 114 ? 51.892 20.522 -55.707 1.00 96.12 114 ILE A N 1
ATOM 906 C CA . ILE A 1 114 ? 50.747 21.236 -55.117 1.00 96.12 114 ILE A CA 1
ATOM 907 C C . ILE A 1 114 ? 49.612 20.257 -54.813 1.00 96.12 114 ILE A C 1
ATOM 909 O O . ILE A 1 114 ? 49.122 20.216 -53.686 1.00 96.12 114 ILE A O 1
ATOM 913 N N . PHE A 1 115 ? 49.221 19.424 -55.783 1.00 97.12 115 PHE A N 1
ATOM 914 C CA . PHE A 1 115 ? 48.166 18.437 -55.552 1.00 97.12 115 PHE A CA 1
ATOM 915 C C . PHE A 1 115 ? 48.545 17.430 -54.469 1.00 97.12 115 PHE A C 1
ATOM 917 O O . PHE A 1 115 ? 47.695 17.061 -53.670 1.00 97.12 115 PHE A O 1
ATOM 924 N N . GLU A 1 116 ? 49.804 17.011 -54.400 1.00 97.06 116 GLU A N 1
ATOM 925 C CA . GLU A 1 116 ? 50.287 16.108 -53.359 1.00 97.06 116 GLU A CA 1
ATOM 926 C C . GLU A 1 116 ? 50.248 16.767 -51.974 1.00 97.06 116 GLU A C 1
ATOM 928 O O . GLU A 1 116 ? 49.808 16.134 -51.016 1.00 97.06 116 GLU A O 1
ATOM 933 N N . THR A 1 117 ? 50.615 18.048 -51.859 1.00 96.88 117 THR A N 1
ATOM 934 C CA . THR A 1 117 ? 50.487 18.790 -50.596 1.00 96.88 117 THR A CA 1
ATOM 935 C C . THR A 1 117 ? 49.035 18.973 -50.168 1.00 96.88 117 THR A C 1
ATOM 937 O O . THR A 1 117 ? 48.722 18.706 -49.011 1.00 96.88 117 THR A O 1
ATOM 940 N N . GLU A 1 118 ? 48.142 19.349 -51.085 1.00 96.19 118 GLU A N 1
ATOM 941 C CA . GLU A 1 118 ? 46.708 19.513 -50.803 1.00 96.19 118 GLU A CA 1
ATOM 942 C C . GLU A 1 118 ? 46.067 18.179 -50.397 1.00 96.19 118 GLU A C 1
ATOM 944 O O . GLU A 1 118 ? 45.296 18.103 -49.442 1.00 96.19 118 GLU A O 1
ATOM 949 N N . LEU A 1 119 ? 46.434 17.088 -51.073 1.00 97.56 119 LEU A N 1
ATOM 950 C CA . LEU A 1 119 ? 45.938 15.750 -50.761 1.00 97.56 119 LEU A CA 1
ATOM 951 C C . LEU A 1 119 ? 46.458 15.280 -49.392 1.00 97.56 119 LEU A C 1
ATOM 953 O O . LEU A 1 119 ? 45.705 14.690 -48.617 1.00 97.56 119 LEU A O 1
ATOM 957 N N . ASN A 1 120 ? 47.710 15.586 -49.047 1.00 96.81 120 ASN A N 1
ATOM 958 C CA . ASN A 1 120 ? 48.256 15.289 -47.723 1.00 96.81 120 ASN A CA 1
ATOM 959 C C . ASN A 1 120 ? 47.576 16.105 -46.613 1.00 96.81 120 ASN A C 1
ATOM 961 O O . ASN A 1 120 ? 47.222 15.524 -45.591 1.00 96.81 120 ASN A O 1
ATOM 965 N N . GLN A 1 121 ? 47.308 17.396 -46.827 1.00 96.94 121 GLN A N 1
ATOM 966 C CA . GLN A 1 121 ? 46.548 18.220 -45.876 1.00 96.94 121 GLN A CA 1
ATOM 967 C C . GLN A 1 121 ? 45.114 17.705 -45.699 1.00 96.94 121 GLN A C 1
ATOM 969 O O . GLN A 1 121 ? 44.631 17.574 -44.576 1.00 96.94 121 GLN A O 1
ATOM 974 N N . ALA A 1 122 ? 44.439 17.342 -46.794 1.00 96.06 122 ALA A N 1
ATOM 975 C CA . ALA A 1 122 ? 43.103 16.757 -46.732 1.00 96.06 122 ALA A CA 1
ATOM 976 C C . ALA A 1 122 ? 43.094 15.434 -45.947 1.00 96.06 122 ALA A C 1
ATOM 978 O O . ALA A 1 122 ? 42.189 15.198 -45.147 1.00 96.06 122 ALA A O 1
ATOM 979 N N . ARG A 1 123 ? 44.115 14.583 -46.130 1.00 97.62 123 ARG A N 1
ATOM 980 C CA . ARG A 1 123 ? 44.287 13.349 -45.344 1.00 97.62 123 ARG A CA 1
ATOM 981 C C . ARG A 1 123 ? 44.506 13.638 -43.862 1.00 97.62 123 ARG A C 1
ATOM 983 O O . ARG A 1 123 ? 43.887 12.978 -43.038 1.00 97.62 123 ARG A O 1
ATOM 990 N N . GLU A 1 124 ? 45.344 14.614 -43.525 1.00 98.06 124 GLU A N 1
ATOM 991 C CA . GLU A 1 124 ? 45.603 15.003 -42.134 1.00 98.06 124 GLU A CA 1
ATOM 992 C C . GLU A 1 124 ? 44.319 15.466 -41.432 1.00 98.06 124 GLU A C 1
ATOM 994 O O . GLU A 1 124 ? 43.988 14.960 -40.363 1.00 98.06 124 GLU A O 1
ATOM 999 N N . ILE A 1 125 ? 43.520 16.316 -42.087 1.00 97.38 125 ILE A N 1
ATOM 1000 C CA . ILE A 1 125 ? 42.218 16.766 -41.569 1.00 97.38 125 ILE A CA 1
ATOM 1001 C C . ILE A 1 125 ? 41.253 15.589 -41.366 1.00 97.38 125 ILE A C 1
ATOM 1003 O O . ILE A 1 125 ? 40.504 15.559 -40.388 1.00 97.38 125 ILE A O 1
ATOM 1007 N N . VAL A 1 126 ? 41.232 14.616 -42.281 1.00 97.81 126 VAL A N 1
ATOM 1008 C CA . VAL A 1 126 ? 40.395 13.413 -42.136 1.00 97.81 126 VAL A CA 1
ATOM 1009 C C . VAL A 1 126 ? 40.833 12.584 -40.929 1.00 97.81 126 VAL A C 1
ATOM 1011 O O . VAL A 1 126 ? 39.976 12.156 -40.155 1.00 97.81 126 VAL A O 1
ATOM 1014 N N . GLU A 1 127 ? 42.135 12.385 -40.734 1.00 97.38 127 GLU A N 1
ATOM 1015 C CA . GLU A 1 127 ? 42.657 11.633 -39.588 1.00 97.38 127 GLU A CA 1
ATOM 1016 C C . GLU A 1 127 ? 42.421 12.360 -38.257 1.00 97.38 127 GLU A C 1
ATOM 1018 O O . GLU A 1 127 ? 42.043 11.724 -37.274 1.00 97.38 127 GLU A O 1
ATOM 1023 N N . ASP A 1 128 ? 42.552 13.685 -38.210 1.00 97.69 128 ASP A N 1
ATOM 1024 C CA . ASP A 1 128 ? 42.243 14.459 -37.005 1.00 97.69 128 ASP A CA 1
ATOM 1025 C C . ASP A 1 128 ? 40.747 14.447 -36.677 1.00 97.69 128 ASP A C 1
ATOM 1027 O O . ASP A 1 128 ? 40.370 14.207 -35.529 1.00 97.69 128 ASP A O 1
ATOM 1031 N N . ASN A 1 129 ? 39.876 14.585 -37.681 1.00 97.06 129 ASN A N 1
ATOM 1032 C CA . ASN A 1 129 ? 38.433 14.414 -37.492 1.00 97.06 129 ASN A CA 1
ATOM 1033 C C . ASN A 1 129 ? 38.079 12.999 -37.024 1.00 97.06 129 ASN A C 1
ATOM 1035 O O . ASN A 1 129 ? 37.183 12.828 -36.198 1.00 97.06 129 ASN A O 1
ATOM 1039 N N . ARG A 1 130 ? 38.778 11.977 -37.529 1.00 97.69 130 ARG A N 1
ATOM 1040 C CA . ARG A 1 130 ? 38.601 10.594 -37.082 1.00 97.69 130 ARG A CA 1
ATOM 1041 C C . ARG A 1 130 ? 39.001 10.433 -35.616 1.00 97.69 130 ARG A C 1
ATOM 1043 O O . ARG A 1 130 ? 38.229 9.865 -34.853 1.00 97.69 130 ARG A O 1
ATOM 1050 N N . ARG A 1 131 ? 40.143 10.988 -35.200 1.00 98.00 131 ARG A N 1
ATOM 1051 C CA . ARG A 1 131 ? 40.583 10.978 -33.793 1.00 98.00 131 ARG A CA 1
ATOM 1052 C C . ARG A 1 131 ? 39.598 11.700 -32.877 1.00 98.00 131 ARG A C 1
ATOM 1054 O O . ARG A 1 131 ? 39.308 11.205 -31.792 1.00 98.00 131 ARG A O 1
ATOM 1061 N N . GLU A 1 132 ? 39.088 12.857 -33.291 1.00 97.25 132 GLU A N 1
ATOM 1062 C CA . GLU A 1 132 ? 38.070 13.587 -32.525 1.00 97.25 132 GLU A CA 1
ATOM 1063 C C . GLU A 1 132 ? 36.755 12.810 -32.443 1.00 97.25 132 GLU A C 1
ATOM 1065 O O . GLU A 1 132 ? 36.159 12.726 -31.369 1.00 97.25 132 GLU A O 1
ATOM 1070 N N . LYS A 1 133 ? 36.333 12.163 -33.535 1.00 97.50 133 LYS A N 1
ATOM 1071 C CA . LYS A 1 133 ? 35.180 11.261 -33.520 1.00 97.50 133 LYS A CA 1
ATOM 1072 C C . LYS A 1 133 ? 35.382 10.120 -32.522 1.00 97.50 133 LYS A C 1
ATOM 1074 O O . LYS A 1 133 ? 34.524 9.927 -31.669 1.00 97.50 133 LYS A O 1
ATOM 1079 N N . ASP A 1 134 ? 36.519 9.430 -32.569 1.00 97.50 134 ASP A N 1
ATOM 1080 C CA . ASP A 1 134 ? 36.814 8.317 -31.659 1.00 97.50 134 ASP A CA 1
ATOM 1081 C C . ASP A 1 134 ? 36.797 8.786 -30.185 1.00 97.50 134 ASP A C 1
ATOM 1083 O O . ASP A 1 134 ? 36.218 8.131 -29.317 1.00 97.50 134 ASP A O 1
ATOM 1087 N N . ARG A 1 135 ? 37.340 9.980 -29.892 1.00 97.94 135 ARG A N 1
ATOM 1088 C CA . ARG A 1 135 ? 37.278 10.602 -28.552 1.00 97.94 135 ARG A CA 1
ATOM 1089 C C . ARG A 1 135 ? 35.849 10.899 -28.100 1.00 97.94 135 ARG A C 1
ATOM 1091 O O . ARG A 1 135 ? 35.520 10.703 -26.923 1.00 97.94 135 ARG A O 1
ATOM 1098 N N . LEU A 1 136 ? 35.016 11.421 -29.000 1.00 97.12 136 LEU A N 1
ATOM 1099 C CA . LEU A 1 136 ? 33.613 11.715 -28.717 1.00 97.12 136 LEU A CA 1
ATOM 1100 C C . LEU A 1 136 ? 32.808 10.432 -28.509 1.00 97.12 136 LEU A C 1
ATOM 1102 O O . LEU A 1 136 ? 32.045 10.376 -27.546 1.00 97.12 136 LEU A O 1
ATOM 1106 N N . ASP A 1 137 ? 33.031 9.401 -29.322 1.00 97.50 137 ASP A N 1
ATOM 1107 C CA . ASP A 1 137 ? 32.377 8.095 -29.206 1.00 97.50 137 ASP A CA 1
ATOM 1108 C C . ASP A 1 137 ? 32.737 7.419 -27.872 1.00 97.50 137 ASP A C 1
ATOM 1110 O O . ASP A 1 137 ? 31.863 6.925 -27.156 1.00 97.50 137 ASP A O 1
ATOM 1114 N N . GLU A 1 138 ? 34.003 7.487 -27.446 1.00 97.88 138 GLU A N 1
ATOM 1115 C CA . GLU A 1 138 ? 34.400 7.023 -26.115 1.00 97.88 138 GLU A CA 1
ATOM 1116 C C . GLU A 1 138 ? 33.709 7.796 -24.985 1.00 97.88 138 GLU A C 1
ATOM 1118 O O . GLU A 1 138 ? 33.303 7.211 -23.976 1.00 97.88 138 GLU A O 1
ATOM 1123 N N . ARG A 1 139 ? 33.610 9.126 -25.111 1.00 97.88 139 ARG A N 1
ATOM 1124 C CA . ARG A 1 139 ? 32.952 9.967 -24.104 1.00 97.88 139 ARG A CA 1
ATOM 1125 C C . ARG A 1 139 ? 31.453 9.686 -24.050 1.00 97.88 139 ARG A C 1
ATOM 1127 O O . ARG A 1 139 ? 30.922 9.601 -22.947 1.00 97.88 139 ARG A O 1
ATOM 1134 N N . HIS A 1 140 ? 30.806 9.514 -25.198 1.00 97.56 140 HIS A N 1
ATOM 1135 C CA . HIS A 1 140 ? 29.407 9.113 -25.296 1.00 97.56 140 HIS A CA 1
ATOM 1136 C C . HIS A 1 140 ? 29.198 7.761 -24.613 1.00 97.56 140 HIS A C 1
ATOM 1138 O O . HIS A 1 140 ? 28.375 7.654 -23.713 1.00 97.56 140 HIS A O 1
ATOM 1144 N N . GLY A 1 141 ? 30.034 6.766 -24.924 1.00 97.75 141 GLY A N 1
ATOM 1145 C CA . GLY A 1 141 ? 29.970 5.456 -24.279 1.00 97.75 141 GLY A CA 1
ATOM 1146 C C . GLY A 1 141 ? 30.217 5.497 -22.766 1.00 97.75 141 GLY A C 1
ATOM 1147 O O . GLY A 1 141 ? 29.640 4.695 -22.035 1.00 97.75 141 GLY A O 1
ATOM 1148 N N . ARG A 1 142 ? 31.053 6.419 -22.262 1.00 98.00 142 ARG A N 1
ATOM 1149 C CA . ARG A 1 142 ? 31.206 6.658 -20.812 1.00 98.00 142 ARG A CA 1
ATOM 1150 C C . ARG A 1 142 ? 29.927 7.239 -20.204 1.00 98.00 142 ARG A C 1
ATOM 1152 O O . ARG A 1 142 ? 29.419 6.668 -19.249 1.00 98.00 142 ARG A O 1
ATOM 1159 N N . LEU A 1 143 ? 29.389 8.309 -20.788 1.00 97.44 143 LEU A N 1
ATOM 1160 C CA . LEU A 1 143 ? 28.169 8.957 -20.299 1.00 97.44 143 LEU A CA 1
ATOM 1161 C C . LEU A 1 143 ? 26.949 8.028 -20.351 1.00 97.44 143 LEU A C 1
ATOM 1163 O O . LEU A 1 143 ? 26.147 8.048 -19.424 1.00 97.44 143 LEU A O 1
ATOM 1167 N N . ASP A 1 144 ? 26.831 7.181 -21.374 1.00 98.00 144 ASP A N 1
ATOM 1168 C CA . ASP A 1 144 ? 25.763 6.180 -21.466 1.00 98.00 144 ASP A CA 1
ATOM 1169 C C . ASP A 1 144 ? 25.864 5.131 -20.360 1.00 98.00 144 ASP A C 1
ATOM 1171 O O . ASP A 1 144 ? 24.850 4.723 -19.792 1.00 98.00 144 ASP A O 1
ATOM 1175 N N . ARG A 1 145 ? 27.082 4.674 -20.038 1.00 97.94 145 ARG A N 1
ATOM 1176 C CA . ARG A 1 145 ? 27.294 3.746 -18.920 1.00 97.94 145 ARG A CA 1
ATOM 1177 C C . ARG A 1 145 ? 26.902 4.390 -17.597 1.00 97.94 145 ARG A C 1
ATOM 1179 O O . ARG A 1 145 ? 26.145 3.776 -16.853 1.00 97.94 145 ARG A O 1
ATOM 1186 N N . ASP A 1 146 ? 27.337 5.623 -17.354 1.00 97.75 146 ASP A N 1
ATOM 1187 C CA . ASP A 1 146 ? 26.989 6.362 -16.138 1.00 97.75 146 ASP A CA 1
ATOM 1188 C C . ASP A 1 146 ? 25.468 6.589 -16.049 1.00 97.75 146 ASP A C 1
ATOM 1190 O O . ASP A 1 146 ? 24.863 6.375 -15.000 1.00 97.75 146 ASP A O 1
ATOM 1194 N N . ALA A 1 147 ? 24.818 6.963 -17.156 1.00 97.44 147 ALA A N 1
ATOM 1195 C CA . ALA A 1 147 ? 23.371 7.161 -17.218 1.00 97.44 147 ALA A CA 1
ATOM 1196 C C . ALA A 1 147 ? 22.597 5.866 -16.930 1.00 97.44 147 ALA A C 1
ATOM 1198 O O . ALA A 1 147 ? 21.627 5.891 -16.170 1.00 97.44 147 ALA A O 1
ATOM 1199 N N . ASN A 1 148 ? 23.037 4.737 -17.491 1.00 96.94 148 ASN A N 1
ATOM 1200 C CA . ASN A 1 148 ? 22.452 3.430 -17.199 1.00 96.94 148 ASN A CA 1
ATOM 1201 C C . ASN A 1 148 ? 22.673 3.030 -15.734 1.00 96.94 148 ASN A C 1
ATOM 1203 O O . ASN A 1 148 ? 21.732 2.585 -15.086 1.00 96.94 148 ASN A O 1
ATOM 1207 N N . GLU A 1 149 ? 23.864 3.264 -15.178 1.00 97.88 149 GLU A N 1
ATOM 1208 C CA . GLU A 1 149 ? 24.147 2.985 -13.769 1.00 97.88 149 GLU A CA 1
ATOM 1209 C C . GLU A 1 149 ? 23.262 3.823 -12.834 1.00 97.88 149 GLU A C 1
ATOM 1211 O O . GLU A 1 149 ? 22.704 3.298 -11.867 1.00 97.88 149 GLU A O 1
ATOM 1216 N N . PHE A 1 150 ? 23.091 5.120 -13.112 1.00 97.06 150 PHE A N 1
ATOM 1217 C CA . PHE A 1 150 ? 22.169 5.959 -12.349 1.00 97.06 150 PHE A CA 1
ATOM 1218 C C . PHE A 1 150 ? 20.728 5.479 -12.493 1.00 97.06 150 PHE A C 1
ATOM 1220 O O . PHE A 1 150 ? 20.030 5.394 -11.487 1.00 97.06 150 PHE A O 1
ATOM 1227 N N . ARG A 1 151 ? 20.290 5.117 -13.703 1.00 98.06 151 ARG A N 1
ATOM 1228 C CA . ARG A 1 151 ? 18.945 4.579 -13.937 1.00 98.06 151 ARG A CA 1
ATOM 1229 C C . ARG A 1 151 ? 18.698 3.307 -13.126 1.00 98.06 151 ARG A C 1
ATOM 1231 O O . ARG A 1 151 ? 17.663 3.203 -12.475 1.00 98.06 151 ARG A O 1
ATOM 1238 N N . ASP A 1 152 ? 19.656 2.388 -13.097 1.00 97.69 152 ASP A N 1
ATOM 1239 C CA . ASP A 1 152 ? 19.552 1.151 -12.320 1.00 97.69 152 ASP A CA 1
ATOM 1240 C C . ASP A 1 152 ? 19.525 1.432 -10.811 1.00 97.69 152 ASP A C 1
ATOM 1242 O O . ASP A 1 152 ? 18.765 0.804 -10.075 1.00 97.69 152 ASP A O 1
ATOM 1246 N N . LYS A 1 153 ? 20.312 2.407 -10.332 1.00 98.00 153 LYS A N 1
ATOM 1247 C CA . LYS A 1 153 ? 20.250 2.866 -8.933 1.00 98.00 153 LYS A CA 1
ATOM 1248 C C . LYS A 1 153 ? 18.893 3.482 -8.595 1.00 98.00 153 LYS A C 1
ATOM 1250 O O . LYS A 1 153 ? 18.374 3.205 -7.519 1.00 98.00 153 LYS A O 1
ATOM 1255 N N . PHE A 1 154 ? 18.319 4.283 -9.493 1.00 97.19 154 PHE A N 1
ATOM 1256 C CA . PHE A 1 154 ? 16.990 4.862 -9.305 1.00 97.19 154 PHE A CA 1
ATOM 1257 C C . PHE A 1 154 ? 15.907 3.789 -9.264 1.00 97.19 154 PHE A C 1
ATOM 1259 O O . PHE A 1 154 ? 15.095 3.822 -8.349 1.00 97.19 154 PHE A O 1
ATOM 1266 N N . HIS A 1 155 ? 15.927 2.810 -10.173 1.00 97.88 155 HIS A N 1
ATOM 1267 C CA . HIS A 1 155 ? 14.974 1.698 -10.135 1.00 97.88 155 HIS A CA 1
ATOM 1268 C C . HIS A 1 155 ? 15.083 0.885 -8.845 1.00 97.88 155 HIS A C 1
ATOM 1270 O O . HIS A 1 155 ? 14.073 0.655 -8.196 1.00 97.88 155 HIS A O 1
ATOM 1276 N N . LYS A 1 156 ? 16.300 0.534 -8.409 1.00 97.44 156 LYS A N 1
ATOM 1277 C CA . LYS A 1 156 ? 16.496 -0.162 -7.125 1.00 97.44 156 LYS A CA 1
ATOM 1278 C C . LYS A 1 156 ? 15.960 0.644 -5.943 1.00 97.44 156 LYS A C 1
ATOM 1280 O O . LYS A 1 156 ? 15.385 0.072 -5.026 1.00 97.44 156 LYS A O 1
ATOM 1285 N N . LEU A 1 157 ? 16.173 1.960 -5.945 1.00 97.19 157 LEU A N 1
ATOM 1286 C CA . LEU A 1 157 ? 15.663 2.830 -4.889 1.00 97.19 157 LEU A CA 1
ATOM 1287 C C . LEU A 1 157 ? 14.132 2.921 -4.920 1.00 97.19 157 LEU A C 1
ATOM 1289 O O . LEU A 1 157 ? 13.521 2.947 -3.859 1.00 97.19 157 LEU A O 1
ATOM 1293 N N . ASP A 1 158 ? 13.528 2.945 -6.107 1.00 97.56 158 ASP A N 1
ATOM 1294 C CA . ASP A 1 158 ? 12.074 2.951 -6.294 1.00 97.56 158 ASP A CA 1
ATOM 1295 C C . ASP A 1 158 ? 11.441 1.628 -5.829 1.00 97.56 158 ASP A C 1
ATOM 1297 O O . ASP A 1 158 ? 10.441 1.642 -5.114 1.00 97.56 158 ASP A O 1
ATOM 1301 N N . ASP A 1 159 ? 12.085 0.492 -6.119 1.00 97.50 159 ASP A N 1
ATOM 1302 C CA . ASP A 1 159 ? 11.671 -0.831 -5.635 1.00 97.50 159 ASP A CA 1
ATOM 1303 C C . ASP A 1 159 ? 11.725 -0.910 -4.100 1.00 97.50 159 ASP A C 1
ATOM 1305 O O . ASP A 1 159 ? 10.762 -1.343 -3.464 1.00 97.50 159 ASP A O 1
ATOM 1309 N N . ILE A 1 160 ? 12.823 -0.440 -3.490 1.00 97.00 160 ILE A N 1
ATOM 1310 C CA . ILE A 1 160 ? 12.963 -0.373 -2.025 1.00 97.00 160 ILE A CA 1
ATOM 1311 C C . ILE A 1 160 ? 11.906 0.561 -1.436 1.00 97.00 160 ILE A C 1
ATOM 1313 O O . ILE A 1 160 ? 11.258 0.214 -0.454 1.00 97.00 160 ILE A O 1
ATOM 1317 N N . HIS A 1 161 ? 11.690 1.729 -2.043 1.00 96.81 161 HIS A N 1
ATOM 1318 C CA . HIS A 1 161 ? 10.686 2.674 -1.571 1.00 96.81 161 HIS A CA 1
ATOM 1319 C C . HIS A 1 161 ? 9.271 2.089 -1.656 1.00 96.81 161 HIS A C 1
ATOM 1321 O O . HIS A 1 161 ? 8.472 2.275 -0.740 1.00 96.81 161 HIS A O 1
ATOM 1327 N N . SER A 1 162 ? 8.966 1.340 -2.718 1.00 97.38 162 SER A N 1
ATOM 1328 C CA . SER A 1 162 ? 7.703 0.617 -2.860 1.00 97.38 162 SER A CA 1
ATOM 1329 C C . SER A 1 162 ? 7.537 -0.454 -1.775 1.00 97.38 162 SER A C 1
ATOM 1331 O O . SER A 1 162 ? 6.473 -0.538 -1.155 1.00 97.38 162 SER A O 1
ATOM 1333 N N . GLU A 1 163 ? 8.590 -1.224 -1.478 1.00 97.50 163 GLU A N 1
ATOM 1334 C CA . GLU A 1 163 ? 8.584 -2.203 -0.383 1.00 97.50 163 GLU A CA 1
ATOM 1335 C C . GLU A 1 163 ? 8.385 -1.525 0.984 1.00 97.50 163 GLU A C 1
ATOM 1337 O O . GLU A 1 163 ? 7.563 -1.979 1.785 1.00 97.50 163 GLU A O 1
ATOM 1342 N N . ASP A 1 164 ? 9.060 -0.401 1.232 1.00 96.75 164 ASP A N 1
ATOM 1343 C CA . ASP A 1 164 ? 8.919 0.386 2.459 1.00 96.75 164 ASP A CA 1
ATOM 1344 C C . ASP A 1 164 ? 7.502 0.956 2.614 1.00 96.75 164 ASP A C 1
ATOM 1346 O O . ASP A 1 164 ? 6.944 0.911 3.712 1.00 96.75 164 ASP A O 1
ATOM 1350 N N . ILE A 1 165 ? 6.878 1.441 1.533 1.00 97.81 165 ILE A N 1
ATOM 1351 C CA . ILE A 1 165 ? 5.480 1.905 1.545 1.00 97.81 165 ILE A CA 1
ATOM 1352 C C . ILE A 1 165 ? 4.541 0.765 1.946 1.00 97.81 165 ILE A C 1
ATOM 1354 O O . ILE A 1 165 ? 3.682 0.950 2.812 1.00 97.81 165 ILE A O 1
ATOM 1358 N N . LEU A 1 166 ? 4.704 -0.421 1.355 1.00 97.62 166 LEU A N 1
ATOM 1359 C CA . LEU A 1 166 ? 3.890 -1.587 1.707 1.00 97.62 166 LEU A CA 1
ATOM 1360 C C . LEU A 1 166 ? 4.104 -1.996 3.167 1.00 97.62 166 LEU A C 1
ATOM 1362 O O . LEU A 1 166 ? 3.143 -2.323 3.867 1.00 97.62 166 LEU A O 1
ATOM 1366 N N . ARG A 1 167 ? 5.348 -1.926 3.655 1.00 98.00 167 ARG A N 1
ATOM 1367 C CA . ARG A 1 167 ? 5.666 -2.238 5.048 1.00 98.00 167 ARG A CA 1
ATOM 1368 C C . ARG A 1 167 ? 5.077 -1.220 6.020 1.00 98.00 167 ARG A C 1
ATOM 1370 O O . ARG A 1 167 ? 4.598 -1.612 7.085 1.00 98.00 167 ARG A O 1
ATOM 1377 N N . LEU A 1 168 ? 5.096 0.064 5.671 1.00 97.56 168 LEU A N 1
ATOM 1378 C CA . LEU A 1 168 ? 4.450 1.120 6.448 1.00 97.56 168 LEU A CA 1
ATOM 1379 C C . LEU A 1 168 ? 2.940 0.895 6.521 1.00 97.56 168 LEU A C 1
ATOM 1381 O O . LEU A 1 168 ? 2.391 0.934 7.618 1.00 97.56 168 LEU A O 1
ATOM 1385 N N . LEU A 1 169 ? 2.296 0.564 5.400 1.00 97.94 169 LEU A N 1
ATOM 1386 C CA . LEU A 1 169 ? 0.863 0.268 5.363 1.00 97.94 169 LEU A CA 1
ATOM 1387 C C . LEU A 1 169 ? 0.500 -0.941 6.244 1.00 97.94 169 LEU A C 1
ATOM 1389 O O . LEU A 1 169 ? -0.480 -0.903 6.987 1.00 97.94 169 LEU A O 1
ATOM 1393 N N . GLU A 1 170 ? 1.310 -2.004 6.214 1.00 97.50 170 GLU A N 1
ATOM 1394 C CA . GLU A 1 170 ? 1.120 -3.176 7.080 1.00 97.50 170 GLU A CA 1
ATOM 1395 C C . GLU A 1 170 ? 1.255 -2.811 8.568 1.00 97.50 170 GLU A C 1
ATOM 1397 O O . GLU A 1 170 ? 0.456 -3.246 9.400 1.00 97.50 170 GLU A O 1
ATOM 1402 N N . LEU A 1 171 ? 2.254 -1.996 8.922 1.00 97.62 171 LEU A N 1
ATOM 1403 C CA . LEU A 1 171 ? 2.445 -1.525 10.294 1.00 97.62 171 LEU A CA 1
ATOM 1404 C C . LEU A 1 171 ? 1.307 -0.602 10.747 1.00 97.62 171 LEU A C 1
ATOM 1406 O O . LEU A 1 171 ? 0.888 -0.681 11.904 1.00 97.62 171 LEU A O 1
ATOM 1410 N N . GLU A 1 172 ? 0.783 0.243 9.861 1.00 97.56 172 GLU A N 1
ATOM 1411 C CA . GLU A 1 172 ? -0.385 1.083 10.131 1.00 97.56 172 GLU A CA 1
ATOM 1412 C C . GLU A 1 172 ? -1.637 0.247 10.409 1.00 97.56 172 GLU A C 1
ATOM 1414 O O . GLU A 1 172 ? -2.324 0.507 11.402 1.00 97.56 172 GLU A O 1
ATOM 1419 N N . ASP A 1 173 ? -1.897 -0.801 9.621 1.00 97.62 173 ASP A N 1
ATOM 1420 C CA . ASP A 1 173 ? -3.010 -1.722 9.875 1.00 97.62 173 ASP A CA 1
ATOM 1421 C C . ASP A 1 173 ? -2.834 -2.457 11.213 1.00 97.62 173 ASP A C 1
ATOM 1423 O O . ASP A 1 173 ? -3.745 -2.489 12.046 1.00 97.62 173 ASP A O 1
ATOM 1427 N N . GLN A 1 174 ? -1.627 -2.956 11.503 1.00 97.75 174 GLN A N 1
ATOM 1428 C CA . GLN A 1 174 ? -1.330 -3.572 12.798 1.00 97.75 174 GLN A CA 1
ATOM 1429 C C . GLN A 1 174 ? -1.570 -2.600 13.962 1.00 97.75 174 GLN A C 1
ATOM 1431 O O . GLN A 1 174 ? -2.165 -2.985 14.973 1.00 97.75 174 GLN A O 1
ATOM 1436 N N . MET A 1 175 ? -1.154 -1.336 13.841 1.00 96.62 175 MET A N 1
ATOM 1437 C CA . MET A 1 175 ? -1.422 -0.314 14.855 1.00 96.62 175 MET A CA 1
ATOM 1438 C C . MET A 1 175 ? -2.922 -0.054 15.011 1.00 96.62 175 MET A C 1
ATOM 1440 O O . MET A 1 175 ? -3.412 -0.032 16.142 1.00 96.62 175 MET A O 1
ATOM 1444 N N . ALA A 1 176 ? -3.667 0.074 13.912 1.00 97.50 176 ALA A N 1
ATOM 1445 C CA . ALA A 1 176 ? -5.115 0.260 13.944 1.00 97.50 176 ALA A CA 1
ATOM 1446 C C . ALA A 1 176 ? -5.822 -0.908 14.655 1.00 97.50 176 ALA A C 1
ATOM 1448 O O . ALA A 1 176 ? -6.663 -0.688 15.533 1.00 97.50 176 ALA A O 1
ATOM 1449 N N . GLN A 1 177 ? -5.415 -2.150 14.371 1.00 97.31 177 GLN A N 1
ATOM 1450 C CA . GLN A 1 177 ? -5.916 -3.340 15.059 1.00 97.31 177 GLN A CA 1
ATOM 1451 C C . GLN A 1 177 ? -5.598 -3.315 16.563 1.00 97.31 177 GLN A C 1
ATOM 1453 O O . GLN A 1 177 ? -6.476 -3.587 17.388 1.00 97.31 177 GLN A O 1
ATOM 1458 N N . LYS A 1 178 ? -4.367 -2.956 16.961 1.00 97.00 178 LYS A N 1
ATOM 1459 C CA . LYS A 1 178 ? -4.001 -2.839 18.386 1.00 97.00 178 LYS A CA 1
ATOM 1460 C C . LYS A 1 178 ? -4.806 -1.749 19.090 1.00 97.00 178 LYS A C 1
ATOM 1462 O O . LYS A 1 178 ? -5.280 -1.987 20.200 1.00 97.00 178 LYS A O 1
ATOM 1467 N N . ILE A 1 179 ? -5.017 -0.599 18.450 1.00 97.56 179 ILE A N 1
ATOM 1468 C CA . ILE A 1 179 ? -5.849 0.488 18.983 1.00 97.56 179 ILE A CA 1
ATOM 1469 C C . ILE A 1 179 ? -7.296 0.012 19.168 1.00 97.56 179 ILE A C 1
ATOM 1471 O O . ILE A 1 179 ? -7.889 0.253 20.220 1.00 97.56 179 ILE A O 1
ATOM 1475 N N . ALA A 1 180 ? -7.857 -0.718 18.200 1.00 97.62 180 ALA A N 1
ATOM 1476 C CA . ALA A 1 180 ? -9.202 -1.281 18.309 1.00 97.62 180 ALA A CA 1
ATOM 1477 C C . ALA A 1 180 ? -9.324 -2.266 19.487 1.00 97.62 180 ALA A C 1
ATOM 1479 O O . ALA A 1 180 ? -10.279 -2.184 20.263 1.00 97.62 180 ALA A O 1
ATOM 1480 N N . ILE A 1 181 ? -8.334 -3.147 19.673 1.00 97.94 181 ILE A N 1
ATOM 1481 C CA . ILE A 1 181 ? -8.289 -4.085 20.806 1.00 97.94 181 ILE A CA 1
ATOM 1482 C C . ILE A 1 181 ? -8.195 -3.329 22.135 1.00 97.94 181 ILE A C 1
ATOM 1484 O O . ILE A 1 181 ? -8.954 -3.629 23.056 1.00 97.94 181 ILE A O 1
ATOM 1488 N N . ILE A 1 182 ? -7.308 -2.334 22.241 1.00 97.19 182 ILE A N 1
ATOM 1489 C CA . ILE A 1 182 ? -7.156 -1.513 23.452 1.00 97.19 182 ILE A CA 1
ATOM 1490 C C . ILE A 1 182 ? -8.477 -0.820 23.789 1.00 97.19 182 ILE A C 1
ATOM 1492 O O . ILE A 1 182 ? -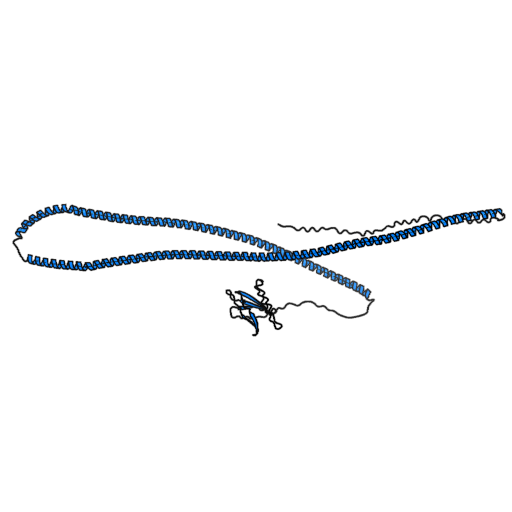8.943 -0.921 24.921 1.00 97.19 182 ILE A O 1
ATOM 1496 N N . ASN A 1 183 ? -9.129 -0.191 22.811 1.00 96.94 183 ASN A N 1
ATOM 1497 C CA . ASN A 1 183 ? -10.417 0.469 23.017 1.00 96.94 183 ASN A CA 1
ATOM 1498 C C . ASN A 1 183 ? -11.510 -0.517 23.461 1.00 96.94 183 ASN A C 1
ATOM 1500 O O . ASN A 1 183 ? -12.299 -0.202 24.354 1.00 96.94 183 ASN A O 1
ATOM 1504 N N . GLY A 1 184 ? -11.532 -1.729 22.898 1.00 96.62 184 GLY A N 1
ATOM 1505 C CA . GLY A 1 184 ? -12.440 -2.795 23.327 1.00 96.62 184 GLY A CA 1
ATOM 1506 C C . GLY A 1 184 ? -12.186 -3.256 24.766 1.00 96.62 184 GLY A C 1
ATOM 1507 O O . GLY A 1 184 ? -13.129 -3.418 25.544 1.00 96.62 184 GLY A O 1
ATOM 1508 N N . LEU A 1 185 ? -10.918 -3.417 25.155 1.00 97.06 185 LEU A N 1
ATOM 1509 C CA . LEU A 1 185 ? -10.537 -3.769 26.525 1.00 97.06 185 LEU A CA 1
ATOM 1510 C C . LEU A 1 185 ? -10.870 -2.649 27.516 1.00 97.06 185 LEU A C 1
ATOM 1512 O O . LEU A 1 185 ? -11.412 -2.938 28.579 1.00 97.06 185 LEU A O 1
ATOM 1516 N N . LEU A 1 186 ? -10.626 -1.386 27.159 1.00 97.75 186 LEU A N 1
ATOM 1517 C CA . LEU A 1 186 ? -10.998 -0.229 27.978 1.00 97.75 186 LEU A CA 1
ATOM 1518 C C . LEU A 1 186 ? -12.514 -0.150 28.189 1.00 97.75 186 LEU A C 1
ATOM 1520 O O . LEU A 1 186 ? -12.969 0.069 29.310 1.00 97.75 186 LEU A O 1
ATOM 1524 N N . ALA A 1 187 ? -13.310 -0.398 27.144 1.00 96.88 187 ALA A N 1
ATOM 1525 C CA . ALA A 1 187 ? -14.764 -0.472 27.273 1.00 96.88 187 ALA A CA 1
ATOM 1526 C C . ALA A 1 187 ? -15.196 -1.610 28.213 1.00 96.88 187 ALA A C 1
ATOM 1528 O O . ALA A 1 187 ? -16.077 -1.418 29.049 1.00 96.88 187 ALA A O 1
ATOM 1529 N N . LYS A 1 188 ? -14.548 -2.779 28.124 1.00 97.75 188 LYS A N 1
ATOM 1530 C CA . LYS A 1 188 ? -14.814 -3.911 29.021 1.00 97.75 188 LYS A CA 1
ATOM 1531 C C . LYS A 1 188 ? -14.448 -3.596 30.473 1.00 97.75 188 LYS A C 1
ATOM 1533 O O . LYS A 1 188 ? -15.222 -3.929 31.365 1.00 97.75 188 LYS A O 1
ATOM 1538 N N . ILE A 1 189 ? -13.308 -2.946 30.707 1.00 97.06 189 ILE A N 1
ATOM 1539 C CA . ILE A 1 189 ? -12.892 -2.493 32.042 1.00 97.06 189 ILE A CA 1
ATOM 1540 C C . ILE A 1 189 ? -13.944 -1.549 32.618 1.00 97.06 189 ILE A C 1
ATOM 1542 O O . ILE A 1 189 ? -14.413 -1.792 33.723 1.00 97.06 189 ILE A O 1
ATOM 1546 N N . LYS A 1 190 ? -14.403 -0.562 31.841 1.00 97.62 190 LYS A N 1
ATOM 1547 C CA . LYS A 1 190 ? -15.444 0.374 32.281 1.00 97.62 190 LYS A CA 1
ATOM 1548 C C . LYS A 1 190 ? -16.739 -0.335 32.696 1.00 97.62 190 LYS A C 1
ATOM 1550 O O . LYS A 1 190 ? -17.299 -0.024 33.740 1.00 97.62 190 LYS A O 1
ATOM 1555 N N . ILE A 1 191 ? -17.193 -1.321 31.916 1.00 97.06 191 ILE A N 1
ATOM 1556 C CA . ILE A 1 191 ? -18.390 -2.113 32.253 1.00 97.06 191 ILE A CA 1
ATOM 1557 C C . ILE A 1 191 ? -18.194 -2.870 33.575 1.00 97.06 191 ILE A C 1
ATOM 1559 O O . ILE A 1 191 ? -19.085 -2.872 34.423 1.00 97.06 191 ILE A O 1
ATOM 1563 N N . LEU A 1 192 ? -17.027 -3.491 33.771 1.00 97.19 192 LEU A N 1
ATOM 1564 C CA . LEU A 1 192 ? -16.712 -4.211 35.007 1.00 97.19 192 LEU A CA 1
ATOM 1565 C C . LEU A 1 192 ? -16.599 -3.266 36.212 1.00 97.19 192 LEU A C 1
ATOM 1567 O O . LEU A 1 192 ? -17.046 -3.610 37.303 1.00 97.19 192 LEU A O 1
ATOM 1571 N N . GLU A 1 193 ? -16.039 -2.072 36.030 1.00 97.50 193 GLU A N 1
ATOM 1572 C CA . GLU A 1 193 ? -15.977 -1.036 37.065 1.00 97.50 193 GLU A CA 1
ATOM 1573 C C . GLU A 1 193 ? -17.378 -0.564 37.478 1.00 97.50 193 GLU A C 1
ATOM 1575 O O . GLU A 1 193 ? -17.666 -0.478 38.677 1.00 97.50 193 GLU A O 1
ATOM 1580 N N . ASP A 1 194 ? -18.269 -0.333 36.510 1.00 97.25 194 ASP A N 1
ATOM 1581 C CA . ASP A 1 194 ? -19.667 0.031 36.758 1.00 97.25 194 ASP A CA 1
ATOM 1582 C C . ASP A 1 194 ? -20.413 -1.085 37.514 1.00 97.25 194 ASP A C 1
ATOM 1584 O O . ASP A 1 194 ? -21.177 -0.816 38.452 1.00 97.25 194 ASP A O 1
ATOM 1588 N N . GLU A 1 195 ? -20.158 -2.350 37.168 1.00 97.25 195 GLU A N 1
ATOM 1589 C CA . GLU A 1 195 ? -20.735 -3.508 37.853 1.00 97.25 195 GLU A CA 1
ATOM 1590 C C . GLU A 1 195 ? -20.207 -3.657 39.285 1.00 97.25 195 GLU A C 1
ATOM 1592 O O . GLU A 1 195 ? -20.995 -3.821 40.220 1.00 97.25 195 GLU A O 1
ATOM 1597 N N . ILE A 1 196 ? -18.900 -3.488 39.503 1.00 96.69 196 ILE A N 1
ATOM 1598 C CA . ILE A 1 196 ? -18.306 -3.446 40.847 1.00 96.69 196 ILE A CA 1
ATOM 1599 C C . ILE A 1 196 ? -18.922 -2.306 41.667 1.00 96.69 196 ILE A C 1
ATOM 1601 O O . ILE A 1 196 ? -19.251 -2.494 42.841 1.00 96.69 196 ILE A O 1
ATOM 1605 N N . ALA A 1 197 ? -19.115 -1.124 41.077 1.00 97.12 197 ALA A N 1
ATOM 1606 C CA . ALA A 1 197 ? -19.734 0.010 41.756 1.00 97.12 197 ALA A CA 1
ATOM 1607 C C . ALA A 1 197 ? -21.203 -0.262 42.121 1.00 97.12 197 ALA A C 1
ATOM 1609 O O . ALA A 1 197 ? -21.672 0.178 43.176 1.00 97.12 197 ALA A O 1
ATOM 1610 N N . ARG A 1 198 ? -21.939 -0.992 41.276 1.00 97.19 198 ARG A N 1
ATOM 1611 C CA . ARG A 1 198 ? -23.306 -1.441 41.567 1.00 97.19 198 ARG A CA 1
ATOM 1612 C C . ARG A 1 198 ? -23.327 -2.473 42.695 1.00 97.19 198 ARG A C 1
ATOM 1614 O O . ARG A 1 198 ? -24.084 -2.299 43.647 1.00 97.19 198 ARG A O 1
ATOM 1621 N N . LEU A 1 199 ? -22.473 -3.493 42.635 1.00 96.50 199 LEU A N 1
ATOM 1622 C CA . LEU A 1 199 ? -22.370 -4.525 43.671 1.00 96.50 199 LEU A CA 1
ATOM 1623 C C . LEU A 1 199 ? -21.969 -3.933 45.026 1.00 96.50 199 LEU A C 1
ATOM 1625 O O . LEU A 1 199 ? -22.557 -4.289 46.043 1.00 96.50 199 LEU A O 1
ATOM 1629 N N . LYS A 1 200 ? -21.041 -2.968 45.054 1.00 97.69 200 LYS A N 1
ATOM 1630 C CA . LYS A 1 200 ? -20.686 -2.230 46.278 1.00 97.69 200 LYS A CA 1
ATOM 1631 C C . LYS A 1 200 ? -21.875 -1.462 46.860 1.00 97.69 200 LYS A C 1
ATOM 1633 O O . LYS A 1 200 ? -22.050 -1.448 48.076 1.00 97.69 200 LYS A O 1
ATOM 1638 N N . ARG A 1 201 ? -22.705 -0.834 46.015 1.00 97.06 201 ARG A N 1
ATOM 1639 C CA . ARG A 1 201 ? -23.930 -0.147 46.460 1.00 97.06 201 ARG A CA 1
ATOM 1640 C C . ARG A 1 201 ? -24.934 -1.120 47.078 1.00 97.06 201 ARG A C 1
ATOM 1642 O O . ARG A 1 201 ? -25.442 -0.834 48.159 1.00 97.06 201 ARG A O 1
ATOM 1649 N N . GLU A 1 202 ? -25.174 -2.263 46.440 1.00 96.56 202 GLU A N 1
ATOM 1650 C CA . GLU A 1 202 ? -26.073 -3.291 46.985 1.00 96.56 202 GLU A CA 1
ATOM 1651 C C . GLU A 1 202 ? -25.530 -3.906 48.278 1.00 96.56 202 GLU A C 1
ATOM 1653 O O . GLU A 1 202 ? -26.271 -4.050 49.247 1.00 96.56 202 GLU A O 1
ATOM 1658 N N . TYR A 1 203 ? -24.226 -4.184 48.346 1.00 96.25 203 TYR A N 1
ATOM 1659 C CA . TYR A 1 203 ? -23.578 -4.659 49.567 1.00 96.25 203 TYR A CA 1
ATOM 1660 C C . TYR A 1 203 ? -23.764 -3.676 50.728 1.00 96.25 203 TYR A C 1
ATOM 1662 O O . TYR A 1 203 ? -24.193 -4.075 51.807 1.00 96.25 203 TYR A O 1
ATOM 1670 N N . ASN A 1 204 ? -23.514 -2.382 50.500 1.00 96.50 204 ASN A N 1
ATOM 1671 C CA . ASN A 1 204 ? -23.700 -1.358 51.528 1.00 96.50 204 ASN A CA 1
ATOM 1672 C C . ASN A 1 204 ? -25.166 -1.245 51.965 1.00 96.50 204 ASN A C 1
ATOM 1674 O O . ASN A 1 204 ? -25.434 -1.115 53.155 1.00 96.50 204 ASN A O 1
ATOM 1678 N N . ARG A 1 205 ? -26.117 -1.345 51.028 1.00 96.88 205 ARG A N 1
ATOM 1679 C CA . ARG A 1 205 ? -27.554 -1.343 51.336 1.00 96.88 205 ARG A CA 1
ATOM 1680 C C . ARG A 1 205 ? -27.963 -2.547 52.187 1.00 96.88 205 ARG A C 1
ATOM 1682 O O . ARG A 1 205 ? -28.739 -2.402 53.132 1.00 96.88 205 ARG A O 1
ATOM 1689 N N . LEU A 1 206 ? -27.468 -3.735 51.849 1.00 95.19 206 LEU A N 1
ATOM 1690 C CA . LEU A 1 206 ? -27.715 -4.942 52.634 1.00 95.19 206 LEU A CA 1
ATOM 1691 C C . LEU A 1 206 ? -27.073 -4.831 54.016 1.00 95.19 206 LEU A C 1
ATOM 1693 O O . LEU A 1 206 ? -27.712 -5.180 55.001 1.00 95.19 206 LEU A O 1
ATOM 1697 N N . LEU A 1 207 ? -25.864 -4.279 54.109 1.00 97.25 207 LEU A N 1
ATOM 1698 C CA . LEU A 1 207 ? -25.182 -4.055 55.380 1.00 97.25 207 LEU A CA 1
ATOM 1699 C C . LEU A 1 207 ? -25.964 -3.096 56.289 1.00 97.25 207 LEU A C 1
ATOM 1701 O O . LEU A 1 207 ? -26.139 -3.394 57.469 1.00 97.25 207 LEU A O 1
ATOM 1705 N N . THR A 1 208 ? -26.482 -1.983 55.755 1.00 97.00 208 THR A N 1
ATOM 1706 C CA . THR A 1 208 ? -27.343 -1.075 56.530 1.00 97.00 208 THR A CA 1
ATOM 1707 C C . THR A 1 208 ? -28.628 -1.765 56.964 1.00 97.00 208 THR A C 1
ATOM 1709 O O . THR A 1 208 ? -28.997 -1.668 58.126 1.00 97.00 208 THR A O 1
ATOM 1712 N N . LEU A 1 209 ? -29.267 -2.536 56.076 1.00 97.25 209 LEU A N 1
ATOM 1713 C CA . LEU A 1 209 ? -30.491 -3.259 56.417 1.00 97.25 209 LEU A CA 1
ATOM 1714 C C . LEU A 1 209 ? -30.249 -4.294 57.524 1.00 97.25 209 LEU A C 1
ATOM 1716 O O . LEU A 1 209 ? -31.041 -4.388 58.456 1.00 97.25 209 LEU A O 1
ATOM 1720 N N . VAL A 1 210 ? -29.149 -5.046 57.445 1.00 96.44 210 VAL A N 1
ATOM 1721 C CA . VAL A 1 210 ? -28.756 -6.013 58.477 1.00 96.44 210 VAL A CA 1
ATOM 1722 C C . VAL A 1 210 ? -28.523 -5.301 59.807 1.00 96.44 210 VAL A C 1
ATOM 1724 O O . VAL A 1 210 ? -29.077 -5.726 60.819 1.00 96.44 210 VAL A O 1
ATOM 1727 N N . ASN A 1 211 ? -27.778 -4.193 59.813 1.00 95.88 211 ASN A N 1
ATOM 1728 C CA . ASN A 1 211 ? -27.548 -3.415 61.030 1.00 95.88 211 ASN A CA 1
ATOM 1729 C C . ASN A 1 211 ? -28.855 -2.862 61.616 1.00 95.88 211 ASN A C 1
ATOM 1731 O O . ASN A 1 211 ? -29.081 -3.015 62.812 1.00 95.88 211 ASN A O 1
ATOM 1735 N N . ASP A 1 212 ? -29.752 -2.322 60.791 1.00 96.12 212 ASP A N 1
ATOM 1736 C CA . ASP A 1 212 ? -31.060 -1.832 61.236 1.00 96.12 212 ASP A CA 1
ATOM 1737 C C . ASP A 1 212 ? -31.906 -2.958 61.842 1.00 96.12 212 ASP A C 1
ATOM 1739 O O . ASP A 1 212 ? -32.531 -2.783 62.885 1.00 96.12 212 ASP A O 1
ATOM 1743 N N . THR A 1 213 ? -31.931 -4.139 61.212 1.00 93.88 213 THR A N 1
ATOM 1744 C CA . THR A 1 213 ? -32.657 -5.297 61.761 1.00 93.88 213 THR A CA 1
ATOM 1745 C C . THR A 1 213 ? -32.041 -5.803 63.058 1.00 93.88 213 THR A C 1
ATOM 1747 O O . THR A 1 213 ? -32.775 -6.220 63.950 1.00 93.88 213 THR A O 1
ATOM 1750 N N . LYS A 1 214 ? -30.714 -5.728 63.193 1.00 97.06 214 LYS A N 1
ATOM 1751 C CA . LYS A 1 214 ? -30.008 -6.084 64.421 1.00 97.06 214 LYS A CA 1
ATOM 1752 C C . LYS A 1 214 ? -30.368 -5.123 65.553 1.00 97.06 214 LYS A C 1
ATOM 1754 O O . LYS A 1 214 ? -30.730 -5.600 66.621 1.00 97.06 214 LYS A O 1
ATOM 1759 N N . ILE A 1 215 ? -30.348 -3.813 65.298 1.00 96.19 215 ILE A N 1
ATOM 1760 C CA . ILE A 1 215 ? -30.742 -2.786 66.274 1.00 96.19 215 ILE A CA 1
ATOM 1761 C C . ILE A 1 215 ? -32.202 -2.981 66.689 1.00 96.19 215 ILE A C 1
ATOM 1763 O O . ILE A 1 215 ? -32.476 -3.081 67.877 1.00 96.19 215 ILE A O 1
ATOM 1767 N N . ARG A 1 216 ? -33.133 -3.147 65.736 1.00 95.31 216 ARG A N 1
ATOM 1768 C CA . ARG A 1 216 ? -34.546 -3.421 66.062 1.00 95.31 216 ARG A CA 1
ATOM 1769 C C . ARG A 1 216 ? -34.712 -4.680 66.904 1.00 95.31 216 ARG A C 1
ATOM 1771 O O . ARG A 1 216 ? -35.492 -4.696 67.842 1.00 95.31 216 ARG A O 1
ATOM 1778 N N . ASN A 1 217 ? -33.981 -5.745 66.586 1.00 95.56 217 ASN A N 1
ATOM 1779 C CA . ASN A 1 217 ? -34.028 -6.965 67.381 1.00 95.56 217 ASN A CA 1
ATOM 1780 C C . ASN A 1 217 ? -33.468 -6.748 68.798 1.00 95.56 217 ASN A C 1
ATOM 1782 O O . ASN A 1 217 ? -34.020 -7.275 69.756 1.00 95.56 217 ASN A O 1
ATOM 1786 N N . GLU A 1 218 ? -32.396 -5.970 68.949 1.00 95.56 218 GLU A N 1
ATOM 1787 C CA . GLU A 1 218 ? -31.865 -5.579 70.260 1.00 95.56 218 GLU A CA 1
ATOM 1788 C C . GLU A 1 218 ? -32.877 -4.732 71.052 1.00 95.56 218 GLU A C 1
ATOM 1790 O O . GLU A 1 218 ? -33.088 -5.001 72.234 1.00 95.56 218 GLU A O 1
ATOM 1795 N N . GLU A 1 219 ? -33.564 -3.785 70.408 1.00 95.06 219 GLU A N 1
ATOM 1796 C CA . GLU A 1 219 ? -34.650 -2.989 71.001 1.00 95.06 219 GLU A CA 1
ATOM 1797 C C . GLU A 1 219 ? -35.820 -3.872 71.468 1.00 95.06 219 GLU A C 1
ATOM 1799 O O . GLU A 1 219 ? -36.246 -3.771 72.618 1.00 95.06 219 GLU A O 1
ATOM 1804 N N . GLU A 1 220 ? -36.294 -4.796 70.627 1.00 92.44 220 GLU A N 1
ATOM 1805 C CA . GLU A 1 220 ? -37.351 -5.756 70.981 1.00 92.44 220 GLU A CA 1
ATOM 1806 C C . GLU A 1 220 ? -36.925 -6.684 72.130 1.00 92.44 220 GLU A C 1
ATOM 1808 O O . GLU A 1 220 ? -37.717 -6.978 73.027 1.00 92.44 220 GLU A O 1
ATOM 1813 N N . ILE A 1 221 ? -35.658 -7.116 72.164 1.00 95.38 221 ILE A N 1
ATOM 1814 C CA . ILE A 1 221 ? -35.109 -7.889 73.288 1.00 95.38 221 ILE A CA 1
ATOM 1815 C C . ILE A 1 221 ? -35.133 -7.063 74.579 1.00 95.38 221 ILE A C 1
ATOM 1817 O O . ILE A 1 221 ? -35.445 -7.619 75.634 1.00 95.38 221 ILE A O 1
ATOM 1821 N N . MET A 1 222 ? -34.813 -5.768 74.524 1.00 95.38 222 MET A N 1
ATOM 1822 C CA . MET A 1 222 ? -34.863 -4.885 75.694 1.00 95.38 222 MET A CA 1
ATOM 1823 C C . MET A 1 222 ? -36.298 -4.688 76.188 1.00 95.38 222 MET A C 1
ATOM 1825 O O . MET A 1 222 ? -36.556 -4.908 77.368 1.00 95.38 222 MET A O 1
ATOM 1829 N N . ILE A 1 223 ? -37.249 -4.395 75.293 1.00 94.38 223 ILE A N 1
ATOM 1830 C CA . ILE A 1 223 ? -38.673 -4.261 75.646 1.00 94.38 223 ILE A CA 1
ATOM 1831 C C . ILE A 1 223 ? -39.201 -5.562 76.253 1.00 94.38 223 ILE A C 1
ATOM 1833 O O . ILE A 1 223 ? -39.866 -5.547 77.290 1.00 94.38 223 ILE A O 1
ATOM 1837 N N . ARG A 1 224 ? -38.879 -6.709 75.642 1.00 96.25 224 ARG A N 1
ATOM 1838 C CA . ARG A 1 224 ? -39.261 -8.020 76.169 1.00 96.25 224 ARG A CA 1
ATOM 1839 C C . ARG A 1 224 ? -38.697 -8.234 77.574 1.00 96.25 224 ARG A C 1
ATOM 1841 O O . ARG A 1 224 ? -39.444 -8.658 78.449 1.00 96.25 224 ARG A O 1
ATOM 1848 N N . LYS A 1 225 ? -37.418 -7.919 77.805 1.00 95.81 225 LYS A N 1
ATOM 1849 C CA . LYS A 1 225 ? -36.798 -8.017 79.135 1.00 95.81 225 LYS A CA 1
ATOM 1850 C C . LYS A 1 225 ? -37.469 -7.094 80.152 1.00 95.81 225 LYS A C 1
ATOM 1852 O O . LYS A 1 225 ? -37.707 -7.521 81.275 1.00 95.81 225 LYS A O 1
ATOM 1857 N N . ASP A 1 226 ? -37.797 -5.858 79.792 1.00 94.38 226 ASP A N 1
ATOM 1858 C CA . ASP A 1 226 ? -38.473 -4.916 80.696 1.00 94.38 226 ASP A CA 1
ATOM 1859 C C . ASP A 1 226 ? -39.873 -5.410 81.088 1.00 94.38 226 ASP A C 1
ATOM 1861 O O . ASP A 1 226 ? -40.267 -5.329 82.255 1.00 94.38 226 ASP A O 1
ATOM 1865 N N . LEU A 1 227 ? -40.614 -5.985 80.135 1.00 92.88 227 LEU A N 1
ATOM 1866 C CA . LEU A 1 227 ? -41.899 -6.633 80.402 1.00 92.88 227 LEU A CA 1
ATOM 1867 C C . LEU A 1 227 ? -41.733 -7.879 81.281 1.00 92.88 227 LEU A C 1
ATOM 1869 O O . LEU A 1 227 ? -42.484 -8.041 82.242 1.00 92.88 227 LEU A O 1
ATOM 1873 N N . GLU A 1 228 ? -40.734 -8.721 81.004 1.00 93.25 228 GLU A N 1
ATOM 1874 C CA . GLU A 1 228 ? -40.394 -9.888 81.827 1.00 93.25 228 GLU A CA 1
ATOM 1875 C C . GLU A 1 228 ? -40.052 -9.494 83.272 1.00 93.25 228 GLU A C 1
ATOM 1877 O O . GLU A 1 228 ? -40.482 -10.187 84.187 1.00 93.25 228 GLU A O 1
ATOM 1882 N N . HIS A 1 229 ? -39.372 -8.365 83.508 1.00 92.62 229 HIS A N 1
ATOM 1883 C CA . HIS A 1 229 ? -39.123 -7.850 84.862 1.00 92.62 229 HIS A CA 1
ATOM 1884 C C . HIS A 1 229 ? -40.376 -7.276 85.538 1.00 92.62 229 HIS A C 1
ATOM 1886 O O . HIS A 1 229 ? -40.504 -7.338 86.761 1.00 92.62 229 HIS A O 1
ATOM 1892 N N . ARG A 1 230 ? -41.318 -6.715 84.771 1.00 95.06 230 ARG A N 1
ATOM 1893 C CA . ARG A 1 230 ? -42.554 -6.134 85.317 1.00 95.06 230 ARG A CA 1
ATOM 1894 C C . ARG A 1 230 ? -43.599 -7.185 85.692 1.00 95.06 230 ARG A C 1
ATOM 1896 O O . ARG A 1 230 ? -44.414 -6.926 86.576 1.00 95.06 230 ARG A O 1
ATOM 1903 N N . ILE A 1 231 ? -43.563 -8.361 85.059 1.00 94.31 231 ILE A N 1
ATOM 1904 C CA . ILE A 1 231 ? -44.457 -9.488 85.367 1.00 94.31 231 ILE A CA 1
ATOM 1905 C C . ILE A 1 231 ? -44.356 -9.905 86.848 1.00 94.31 231 ILE A C 1
ATOM 1907 O O . ILE A 1 231 ? -45.400 -9.891 87.499 1.00 94.31 231 ILE A O 1
ATOM 1911 N N . PRO A 1 232 ? -43.166 -10.197 87.417 1.00 93.50 232 PRO A N 1
ATOM 1912 C CA . PRO A 1 232 ? -43.019 -10.501 88.839 1.00 93.50 232 PRO A CA 1
ATOM 1913 C C . PRO A 1 232 ? -43.583 -9.410 89.749 1.00 93.50 232 PRO A C 1
ATOM 1915 O O . PRO A 1 232 ? -44.340 -9.721 90.657 1.00 93.50 232 PRO A O 1
ATOM 1918 N N . GLY A 1 233 ? -43.311 -8.130 89.466 1.00 92.75 233 GLY A N 1
ATOM 1919 C CA . GLY A 1 233 ? -43.816 -7.027 90.293 1.00 92.75 233 GLY A CA 1
ATOM 1920 C C . GLY A 1 233 ? -45.347 -6.941 90.321 1.00 92.75 233 GLY A C 1
ATOM 1921 O O . GLY A 1 233 ? -45.941 -6.725 91.373 1.00 92.75 233 GLY A O 1
ATOM 1922 N N . ILE A 1 234 ? -46.009 -7.168 89.182 1.00 91.94 234 ILE A N 1
ATOM 1923 C CA . ILE A 1 234 ? -47.479 -7.228 89.125 1.00 91.94 234 ILE A CA 1
ATOM 1924 C C . ILE A 1 234 ? -47.999 -8.502 89.803 1.00 91.94 234 ILE A C 1
ATOM 1926 O O . ILE A 1 234 ? -49.035 -8.460 90.459 1.00 91.94 234 ILE A O 1
ATOM 1930 N N . GLN A 1 235 ? -47.306 -9.634 89.663 1.00 94.12 235 GLN A N 1
ATOM 1931 C CA . GLN A 1 235 ? -47.671 -10.874 90.355 1.00 94.12 235 GLN A CA 1
ATOM 1932 C C . GLN A 1 235 ? -47.592 -10.711 91.877 1.00 94.12 235 GLN A C 1
ATOM 1934 O O . GLN A 1 235 ? -48.507 -11.143 92.574 1.00 94.12 235 GLN A O 1
ATOM 1939 N N . GLU A 1 236 ? -46.557 -10.040 92.381 1.00 92.31 236 GLU A N 1
ATOM 1940 C CA . GLU A 1 236 ? -46.421 -9.678 93.793 1.00 92.31 236 GLU A CA 1
ATOM 1941 C C . GLU A 1 236 ? -47.523 -8.705 94.236 1.00 92.31 236 GLU A C 1
ATOM 1943 O O . GLU A 1 236 ? -48.120 -8.911 95.291 1.00 92.31 236 GLU A O 1
ATOM 1948 N N . GLU A 1 237 ? -47.873 -7.698 93.424 1.00 93.56 237 GLU A N 1
ATOM 1949 C CA . GLU A 1 237 ? -48.989 -6.787 93.728 1.00 93.56 237 GLU A CA 1
ATOM 1950 C C . GLU A 1 237 ? -50.335 -7.531 93.785 1.00 93.56 237 GLU A C 1
ATOM 1952 O O . GLU A 1 237 ? -51.139 -7.297 94.689 1.00 93.56 237 GLU A O 1
ATOM 1957 N N . ILE A 1 238 ? -50.588 -8.450 92.846 1.00 92.50 238 ILE A N 1
ATOM 1958 C CA . ILE A 1 238 ? -51.793 -9.290 92.842 1.00 92.50 238 ILE A CA 1
ATOM 1959 C C . ILE A 1 238 ? -51.823 -10.175 94.088 1.00 92.50 238 ILE A C 1
ATOM 1961 O O . ILE A 1 238 ? -52.854 -10.224 94.758 1.00 92.50 238 ILE A O 1
ATOM 1965 N N . ALA A 1 239 ? -50.711 -10.837 94.419 1.00 92.50 239 ALA A N 1
ATOM 1966 C CA . ALA A 1 239 ? -50.609 -11.672 95.611 1.00 92.50 239 ALA A CA 1
ATOM 1967 C C . ALA A 1 239 ? -50.857 -10.854 96.889 1.00 92.50 239 ALA A C 1
ATOM 1969 O O . ALA A 1 239 ? -51.617 -11.279 97.757 1.00 92.50 239 ALA A O 1
ATOM 1970 N N . PHE A 1 240 ? -50.303 -9.640 96.971 1.00 94.06 240 PHE A N 1
ATOM 1971 C CA . PHE A 1 240 ? -50.541 -8.720 98.079 1.00 94.06 240 PHE A CA 1
ATOM 1972 C C . PHE A 1 240 ? -52.015 -8.307 98.184 1.00 94.06 240 PHE A C 1
ATOM 1974 O O . PHE A 1 240 ? -52.588 -8.372 99.269 1.00 94.06 240 PHE A O 1
ATOM 1981 N N . LYS A 1 241 ? -52.665 -7.927 97.073 1.00 92.44 241 LYS A N 1
ATOM 1982 C CA . LYS A 1 241 ? -54.096 -7.569 97.083 1.00 92.44 241 LYS A CA 1
ATOM 1983 C C . LYS A 1 241 ? -54.992 -8.749 97.433 1.00 92.44 241 LYS A C 1
ATOM 1985 O O . LYS A 1 241 ? -55.972 -8.560 98.141 1.00 92.44 241 LYS A O 1
ATOM 1990 N N . GLN A 1 242 ? -54.671 -9.955 96.968 1.00 92.50 242 GLN A N 1
ATOM 1991 C CA . GLN A 1 242 ? -55.387 -11.168 97.367 1.00 92.50 242 GLN A CA 1
ATOM 1992 C C . GLN A 1 242 ? -55.261 -11.404 98.873 1.00 92.50 242 GLN A C 1
ATOM 1994 O O . GLN A 1 242 ? -56.274 -11.613 99.534 1.00 92.50 242 GLN A O 1
ATOM 1999 N N . GLN A 1 243 ? -54.053 -11.282 99.429 1.00 92.88 243 GLN A N 1
ATOM 2000 C CA . GLN A 1 243 ? -53.830 -11.400 100.868 1.00 92.88 243 GLN A CA 1
ATOM 2001 C C . GLN A 1 243 ? -54.572 -10.314 101.665 1.00 92.88 243 GLN A C 1
ATOM 2003 O O . GLN A 1 243 ? -55.166 -10.621 102.696 1.00 92.88 243 GLN A O 1
ATOM 2008 N N . LEU A 1 244 ? -54.568 -9.065 101.192 1.00 93.88 244 LEU A N 1
ATOM 2009 C CA . LEU A 1 244 ? -55.287 -7.959 101.825 1.00 93.88 244 LEU A CA 1
ATOM 2010 C C . LEU A 1 244 ? -56.799 -8.197 101.805 1.00 93.88 244 LEU A C 1
ATOM 2012 O O . LEU A 1 244 ? -57.433 -8.140 102.850 1.00 93.88 244 LEU A O 1
ATOM 2016 N N . HIS A 1 245 ? -57.371 -8.535 100.646 1.00 89.25 245 HIS A N 1
ATOM 2017 C CA . HIS A 1 245 ? -58.797 -8.845 100.545 1.00 89.25 245 HIS A CA 1
ATOM 2018 C C . HIS A 1 245 ? -59.175 -10.055 101.406 1.00 89.25 245 HIS A C 1
ATOM 2020 O O . HIS A 1 245 ? -60.252 -10.072 101.989 1.00 89.25 245 HIS A O 1
ATOM 2026 N N . GLU A 1 246 ? -58.311 -11.068 101.526 1.00 90.31 246 GLU A N 1
ATOM 2027 C CA . GLU A 1 246 ? -58.532 -12.182 102.452 1.00 90.31 246 GLU A CA 1
ATOM 2028 C C . GLU A 1 246 ? -58.495 -11.758 103.926 1.00 90.31 246 GLU A C 1
ATOM 2030 O O . GLU A 1 246 ? -59.169 -12.380 104.747 1.00 90.31 246 GLU A O 1
ATOM 2035 N N . GLN A 1 247 ? -57.696 -10.754 104.287 1.00 87.56 247 GLN A N 1
ATOM 2036 C CA . GLN A 1 247 ? -57.695 -10.176 105.632 1.00 87.56 247 GLN A CA 1
ATOM 2037 C C . GLN A 1 247 ? -58.963 -9.351 105.871 1.00 87.56 247 GLN A C 1
ATOM 2039 O O . GLN A 1 247 ? -59.649 -9.586 106.859 1.00 87.56 247 GLN A O 1
ATOM 2044 N N . GLU A 1 248 ? -59.343 -8.480 104.936 1.00 86.12 248 GLU A N 1
ATOM 2045 C CA . GLU A 1 248 ? -60.579 -7.691 105.009 1.00 86.12 248 GLU A CA 1
ATOM 2046 C C . GLU A 1 248 ? -61.827 -8.585 105.052 1.00 86.12 248 GLU A C 1
ATOM 2048 O O . GLU A 1 248 ? -62.737 -8.344 105.838 1.00 86.12 248 GLU A O 1
ATOM 2053 N N . LEU A 1 249 ? -61.870 -9.661 104.258 1.00 84.50 249 LEU A N 1
ATOM 2054 C CA . LEU A 1 249 ? -62.947 -10.653 104.307 1.00 84.50 249 LEU A CA 1
ATOM 2055 C C . LEU A 1 249 ? -63.018 -11.351 105.667 1.00 84.50 249 LEU A C 1
ATOM 2057 O O . LEU A 1 249 ? -64.121 -11.615 106.137 1.00 84.50 249 LEU A O 1
ATOM 2061 N N . ARG A 1 250 ? -61.880 -11.636 106.315 1.00 83.19 250 ARG A N 1
ATOM 2062 C CA . ARG A 1 250 ? -61.861 -12.175 107.687 1.00 83.19 250 ARG A CA 1
ATOM 2063 C C . ARG A 1 250 ? -62.390 -11.156 108.690 1.00 83.19 250 ARG A C 1
ATOM 2065 O O . ARG A 1 250 ? -63.226 -11.514 109.507 1.00 83.19 250 ARG A O 1
ATOM 2072 N N . GLU A 1 251 ? -61.963 -9.901 108.597 1.00 80.69 251 GLU A N 1
ATOM 2073 C CA . GLU A 1 251 ? -62.442 -8.826 109.473 1.00 80.69 251 GLU A CA 1
ATOM 2074 C C . GLU A 1 251 ? -63.941 -8.550 109.287 1.00 80.69 251 GLU A C 1
ATOM 2076 O O . GLU A 1 251 ? -64.659 -8.342 110.264 1.00 80.69 251 GLU A O 1
ATOM 2081 N N . LEU A 1 252 ? -64.443 -8.598 108.050 1.00 77.81 252 LEU A N 1
ATOM 2082 C CA . LEU A 1 252 ? -65.869 -8.470 107.747 1.00 77.81 252 LEU A CA 1
ATOM 2083 C C . LEU A 1 252 ? -66.666 -9.686 108.213 1.00 77.81 252 LEU A C 1
ATOM 2085 O O . LEU A 1 252 ? -67.770 -9.508 108.717 1.00 77.81 252 LEU A O 1
ATOM 2089 N N . LEU A 1 253 ? -66.129 -10.903 108.089 1.00 74.69 253 LEU A N 1
ATOM 2090 C CA . LEU A 1 253 ? -66.749 -12.103 108.653 1.00 74.69 253 LEU A CA 1
ATOM 2091 C C . LEU A 1 253 ? -66.839 -11.993 110.185 1.00 74.69 253 LEU A C 1
ATOM 2093 O O . LEU A 1 253 ? -67.900 -12.254 110.745 1.00 74.69 253 LEU A O 1
ATOM 2097 N N . ASP A 1 254 ? -65.783 -11.519 110.850 1.00 70.38 254 ASP A N 1
ATOM 2098 C CA . ASP A 1 254 ? -65.770 -11.251 112.296 1.00 70.38 254 ASP A CA 1
ATOM 2099 C C . ASP A 1 254 ? -66.728 -10.110 112.688 1.00 70.38 254 ASP A C 1
ATOM 2101 O O . ASP A 1 254 ? -67.359 -10.150 113.747 1.00 70.38 254 ASP A O 1
ATOM 2105 N N . SER A 1 255 ? -66.873 -9.092 111.835 1.00 71.19 255 SER A N 1
ATOM 2106 C CA . SER A 1 255 ? -67.843 -8.010 112.022 1.00 71.19 255 SER A CA 1
ATOM 2107 C C . SER A 1 255 ? -69.282 -8.464 111.769 1.00 71.19 255 SER A C 1
ATOM 2109 O O . SER A 1 255 ? -70.186 -7.912 112.384 1.00 71.19 255 SER A O 1
ATOM 2111 N N . LEU A 1 256 ? -69.508 -9.445 110.892 1.00 60.69 256 LEU A N 1
ATOM 2112 C CA . LEU A 1 256 ? -70.823 -10.022 110.604 1.00 60.69 256 LEU A CA 1
ATOM 2113 C C . LEU A 1 256 ? -71.234 -11.032 111.681 1.00 60.69 256 LEU A C 1
ATOM 2115 O O . LEU A 1 256 ? -72.408 -11.129 112.007 1.00 60.69 256 LEU A O 1
ATOM 2119 N N . MET A 1 257 ? -70.275 -11.736 112.289 1.00 56.44 257 MET A N 1
ATOM 2120 C CA . MET A 1 257 ? -70.518 -12.581 113.465 1.00 56.44 257 MET A CA 1
ATOM 2121 C C . MET A 1 257 ? -70.818 -11.769 114.742 1.00 56.44 257 MET A C 1
ATOM 2123 O O . MET A 1 257 ? -71.167 -12.350 115.771 1.00 56.44 257 MET A O 1
ATOM 2127 N N . LYS A 1 258 ? -70.724 -10.432 114.689 1.00 55.41 258 LYS A N 1
ATOM 2128 C CA . LYS A 1 258 ? -71.312 -9.516 115.675 1.00 55.41 258 LYS A CA 1
ATOM 2129 C C . LYS A 1 258 ? -72.725 -9.125 115.223 1.00 55.41 258 LYS A C 1
ATOM 2131 O O . LYS A 1 258 ? -72.923 -8.105 114.572 1.00 55.41 258 LYS A O 1
ATOM 2136 N N . ASP A 1 259 ? -73.703 -9.954 115.573 1.00 44.72 259 ASP A N 1
ATOM 2137 C CA . ASP A 1 259 ? -75.120 -9.726 115.270 1.00 44.72 259 ASP A CA 1
ATOM 2138 C C . ASP A 1 259 ? -75.719 -8.552 116.078 1.00 44.72 259 ASP A C 1
ATOM 2140 O O . ASP A 1 259 ? -76.038 -8.702 117.257 1.00 44.72 259 ASP A O 1
ATOM 2144 N N . ASP A 1 260 ? -75.976 -7.418 115.411 1.00 48.88 260 ASP A N 1
ATOM 2145 C CA . ASP A 1 260 ? -76.924 -6.375 115.841 1.00 48.88 260 ASP A CA 1
ATOM 2146 C C . ASP A 1 260 ? -78.227 -6.499 115.026 1.00 48.88 260 ASP A C 1
ATOM 2148 O O . ASP A 1 260 ? -78.418 -5.890 113.968 1.00 48.88 260 ASP A O 1
ATOM 2152 N N . THR A 1 261 ? -79.167 -7.297 115.539 1.00 57.25 261 THR A N 1
ATOM 2153 C CA . THR A 1 261 ? -80.448 -7.616 114.871 1.00 57.25 261 THR A CA 1
ATOM 2154 C C . THR A 1 261 ? -81.569 -6.607 115.184 1.00 57.25 261 THR A C 1
ATOM 2156 O O . THR A 1 261 ? -82.745 -6.951 115.131 1.00 57.25 261 THR A O 1
ATOM 2159 N N . ASP A 1 262 ? -81.234 -5.345 115.477 1.00 53.12 262 ASP A N 1
ATOM 2160 C CA . ASP A 1 262 ? -82.218 -4.268 115.725 1.00 53.12 262 ASP A CA 1
ATOM 2161 C C . ASP A 1 262 ? -82.112 -3.084 114.738 1.00 53.12 262 ASP A C 1
ATOM 2163 O O . ASP A 1 262 ? -82.992 -2.221 114.682 1.00 53.12 262 ASP A O 1
ATOM 2167 N N . ILE A 1 263 ? -81.087 -3.051 113.875 1.00 57.22 263 ILE A N 1
ATOM 2168 C CA . ILE A 1 263 ? -80.837 -1.924 112.952 1.00 57.22 263 ILE A CA 1
ATOM 2169 C C . ILE A 1 263 ? -81.640 -2.053 111.641 1.00 57.22 263 ILE A C 1
ATOM 2171 O O . ILE A 1 263 ? -82.058 -1.046 111.061 1.00 57.22 263 ILE A O 1
ATOM 2175 N N . TYR A 1 264 ? -81.975 -3.274 111.211 1.00 52.09 264 TYR A N 1
ATOM 2176 C CA . TYR A 1 264 ? -82.690 -3.533 109.949 1.00 52.09 264 TYR A CA 1
ATOM 2177 C C . TYR A 1 264 ? -84.119 -2.976 109.896 1.00 52.09 264 TYR A C 1
ATOM 2179 O O . TYR A 1 264 ? -84.665 -2.769 108.812 1.00 52.09 264 TYR A O 1
ATOM 2187 N N . ARG A 1 265 ? -84.711 -2.634 111.047 1.00 58.03 265 ARG A N 1
ATOM 2188 C CA . ARG A 1 265 ? -86.023 -1.974 111.095 1.00 58.03 265 ARG A CA 1
ATOM 2189 C C . ARG A 1 265 ? -85.952 -0.481 110.742 1.00 58.03 265 ARG A C 1
ATOM 2191 O O . ARG A 1 265 ? -86.926 0.065 110.232 1.00 58.03 265 ARG A O 1
ATOM 2198 N N . ASN A 1 266 ? -84.794 0.156 110.938 1.00 58.12 266 ASN A N 1
ATOM 2199 C CA . ASN A 1 266 ? -84.551 1.559 110.581 1.00 58.12 266 ASN A CA 1
ATOM 2200 C C . ASN A 1 266 ? -83.989 1.728 109.157 1.00 58.12 266 ASN A C 1
ATOM 2202 O O . ASN A 1 266 ? -84.095 2.812 108.582 1.00 58.12 266 ASN A O 1
ATOM 2206 N N . ILE A 1 267 ? -83.446 0.661 108.562 1.00 59.09 267 ILE A N 1
ATOM 2207 C CA . ILE A 1 267 ? -82.911 0.663 107.191 1.00 59.09 267 ILE A CA 1
ATOM 2208 C C . ILE A 1 267 ? -84.039 0.755 106.155 1.00 59.09 267 ILE A C 1
ATOM 2210 O O . ILE A 1 267 ? -83.959 1.591 105.262 1.00 59.09 267 ILE A O 1
ATOM 2214 N N . PHE A 1 268 ? -85.150 0.033 106.335 1.00 56.00 268 PHE A N 1
ATOM 2215 C CA . PHE A 1 268 ? -86.279 0.072 105.390 1.00 56.00 268 PHE A CA 1
ATOM 2216 C C . PHE A 1 268 ? -86.899 1.475 105.225 1.00 56.00 268 PHE A C 1
ATOM 2218 O O . PHE A 1 268 ? -87.362 1.841 104.145 1.00 56.00 268 PHE A O 1
ATOM 2225 N N . HIS A 1 269 ? -86.875 2.303 106.278 1.00 59.28 269 HIS A N 1
ATOM 2226 C CA . HIS A 1 269 ? -87.367 3.683 106.199 1.00 59.28 269 HIS A CA 1
ATOM 2227 C C . HIS A 1 269 ? -86.353 4.630 105.521 1.00 59.28 269 HIS A C 1
ATOM 2229 O O . HIS A 1 269 ? -86.736 5.623 104.887 1.00 59.28 269 HIS A O 1
ATOM 2235 N N . ASN A 1 270 ? -85.061 4.309 105.617 1.00 64.31 270 ASN A N 1
ATOM 2236 C CA . ASN A 1 270 ? -83.973 5.062 104.997 1.00 64.31 270 ASN A CA 1
ATOM 2237 C C . ASN A 1 270 ? -83.779 4.683 103.517 1.00 64.31 270 ASN A C 1
ATOM 2239 O O . ASN A 1 270 ? -83.479 5.552 102.706 1.00 64.31 270 ASN A O 1
ATOM 2243 N N . GLU A 1 271 ? -84.045 3.433 103.135 1.00 66.81 271 GLU A N 1
ATOM 2244 C CA . GLU A 1 271 ? -83.956 2.944 101.752 1.00 66.81 271 GLU A CA 1
ATOM 2245 C C . GLU A 1 271 ? -85.006 3.573 100.833 1.00 66.81 271 GLU A C 1
ATOM 2247 O O . GLU A 1 271 ? -84.677 3.969 99.719 1.00 66.81 271 GLU A O 1
ATOM 2252 N N . LEU A 1 272 ? -86.236 3.794 101.310 1.00 63.31 272 LEU A N 1
ATOM 2253 C CA . LEU A 1 272 ? -87.241 4.539 100.539 1.00 63.31 272 LEU A CA 1
ATOM 2254 C C . LEU A 1 272 ? -86.811 6.005 100.317 1.00 63.31 272 LEU A C 1
ATOM 2256 O O . LEU A 1 272 ? -87.037 6.589 99.256 1.00 63.31 272 LEU A O 1
ATOM 2260 N N . SER A 1 273 ? -86.134 6.586 101.312 1.00 64.94 273 SER A N 1
ATOM 2261 C CA . SER A 1 273 ? -85.573 7.940 101.243 1.00 64.94 273 SER A CA 1
ATOM 2262 C C . SER A 1 273 ? -84.288 8.010 100.401 1.00 64.94 273 SER A C 1
ATOM 2264 O O . SER A 1 273 ? -83.970 9.082 99.882 1.00 64.94 273 SER A O 1
ATOM 2266 N N . SER A 1 274 ? -83.562 6.894 100.250 1.00 68.69 274 SER A N 1
ATOM 2267 C CA . SER A 1 274 ? -82.405 6.741 99.358 1.00 68.69 274 SER A CA 1
ATOM 2268 C C . SER A 1 274 ? -82.847 6.547 97.917 1.00 68.69 274 SER A C 1
ATOM 2270 O O . SER A 1 274 ? -82.376 7.279 97.064 1.00 68.69 274 SER A O 1
ATOM 2272 N N . ALA A 1 275 ? -83.834 5.692 97.641 1.00 74.06 275 ALA A N 1
ATOM 2273 C CA . ALA A 1 275 ? -84.345 5.463 96.288 1.00 74.06 275 ALA A CA 1
ATOM 2274 C C . ALA A 1 275 ? -84.896 6.752 95.644 1.00 74.06 275 ALA A C 1
ATOM 2276 O O . ALA A 1 275 ? -84.653 7.028 94.470 1.00 74.06 275 ALA A O 1
ATOM 2277 N N . LEU A 1 276 ? -85.565 7.609 96.426 1.00 65.31 276 LEU A N 1
ATOM 2278 C CA . LEU A 1 276 ? -85.990 8.942 95.973 1.00 65.31 276 LEU A CA 1
ATOM 2279 C C . LEU A 1 276 ? -84.815 9.915 95.756 1.00 65.31 276 LEU A C 1
ATOM 2281 O O . LEU A 1 276 ? -84.910 10.821 94.925 1.00 65.31 276 LEU A O 1
ATOM 2285 N N . ARG A 1 277 ? -83.703 9.736 96.479 1.00 74.25 277 ARG A N 1
ATOM 2286 C CA . ARG A 1 277 ? -82.456 10.497 96.299 1.00 74.25 277 ARG A CA 1
ATOM 2287 C C . ARG A 1 277 ? -81.661 9.990 95.093 1.00 74.25 277 ARG A C 1
ATOM 2289 O O . ARG A 1 277 ? -81.092 10.804 94.376 1.00 74.25 277 ARG A O 1
ATOM 2296 N N . ASP A 1 278 ? -81.700 8.689 94.831 1.00 75.50 278 ASP A N 1
ATOM 2297 C CA . ASP A 1 278 ? -81.019 8.009 93.733 1.00 75.50 278 ASP A CA 1
ATOM 2298 C C . ASP A 1 278 ? -81.690 8.293 92.393 1.00 75.50 278 ASP A C 1
ATOM 2300 O O . ASP A 1 278 ? -80.985 8.597 91.442 1.00 75.50 278 ASP A O 1
ATOM 2304 N N . ILE A 1 279 ? -83.025 8.364 92.320 1.00 73.69 279 ILE A N 1
ATOM 2305 C CA . ILE A 1 279 ? -83.713 8.848 91.107 1.00 73.69 279 ILE A CA 1
ATOM 2306 C C . ILE A 1 279 ? -83.317 10.307 90.816 1.00 73.69 279 ILE A C 1
ATOM 2308 O O . ILE A 1 279 ? -83.071 10.673 89.668 1.00 73.69 279 ILE A O 1
ATOM 2312 N N . ARG A 1 280 ? -83.181 11.155 91.847 1.00 70.44 280 ARG A N 1
ATOM 2313 C CA . ARG A 1 280 ? -82.704 12.544 91.686 1.00 70.44 280 ARG A CA 1
ATOM 2314 C C . ARG A 1 280 ? -81.239 12.605 91.234 1.00 70.44 280 ARG A C 1
ATOM 2316 O O . ARG A 1 280 ? -80.909 13.402 90.359 1.00 70.44 280 ARG A O 1
ATOM 2323 N N . LYS A 1 281 ? -80.394 11.728 91.779 1.00 73.00 281 LYS A N 1
ATOM 2324 C CA . LYS A 1 281 ? -78.985 11.568 91.406 1.00 73.00 281 LYS A CA 1
ATOM 2325 C C . LYS A 1 281 ? -78.829 11.007 89.994 1.00 73.00 281 LYS A C 1
ATOM 2327 O O . LYS A 1 281 ? -77.932 11.437 89.292 1.00 73.00 281 LYS A O 1
ATOM 2332 N N . GLU A 1 282 ? -79.702 10.115 89.541 1.00 71.88 282 GLU A N 1
ATOM 2333 C CA . GLU A 1 282 ? -79.677 9.536 88.194 1.00 71.88 282 GLU A CA 1
ATOM 2334 C C . GLU A 1 282 ? -80.038 10.583 87.126 1.00 71.88 282 GLU A C 1
ATOM 2336 O O . GLU A 1 282 ? -79.416 10.624 86.062 1.00 71.88 282 GLU A O 1
ATOM 2341 N N . TYR A 1 283 ? -80.951 11.514 87.441 1.00 67.06 283 TYR A N 1
ATOM 2342 C CA . TYR A 1 283 ? -81.196 12.702 86.614 1.00 67.06 283 TYR A CA 1
ATOM 2343 C C . TYR A 1 283 ? -79.999 13.674 86.601 1.00 67.06 283 TYR A C 1
ATOM 2345 O O . TYR A 1 283 ? -79.664 14.211 85.542 1.00 67.06 283 TYR A O 1
ATOM 2353 N N . GLU A 1 284 ? -79.300 13.866 87.726 1.00 67.38 284 GLU A N 1
ATOM 2354 C CA . GLU A 1 284 ? -78.039 14.629 87.766 1.00 67.38 284 GLU A CA 1
ATOM 2355 C C . GLU A 1 284 ? -76.892 13.906 87.031 1.00 67.38 284 GLU A C 1
ATOM 2357 O O . GLU A 1 284 ? -76.086 14.548 86.361 1.00 67.38 284 GLU A O 1
ATOM 2362 N N . GLU A 1 285 ? -76.850 12.573 87.058 1.00 68.06 285 GLU A N 1
ATOM 2363 C CA . GLU A 1 285 ? -75.842 11.747 86.391 1.00 68.06 285 GLU A CA 1
ATOM 2364 C C . GLU A 1 285 ? -76.060 11.693 84.871 1.00 68.06 285 GLU A C 1
ATOM 2366 O O . GLU A 1 285 ? -75.094 11.691 84.110 1.00 68.06 285 GLU A O 1
ATOM 2371 N N . GLN A 1 286 ? -77.310 11.722 84.393 1.00 61.59 286 GLN A N 1
ATOM 2372 C CA . GLN A 1 286 ? -77.604 11.916 82.969 1.00 61.59 286 GLN A CA 1
ATOM 2373 C C . GLN A 1 286 ? -77.177 13.306 82.476 1.00 61.59 286 GLN A C 1
ATOM 2375 O O . GLN A 1 286 ? -76.659 13.423 81.364 1.00 61.59 286 GLN A O 1
ATOM 2380 N N . MET A 1 287 ? -77.294 14.344 83.312 1.00 56.03 287 MET A N 1
ATOM 2381 C CA . MET A 1 287 ? -76.766 15.680 83.002 1.00 56.03 287 MET A CA 1
ATOM 2382 C C . MET A 1 287 ? -75.227 15.733 83.092 1.00 56.03 287 MET A C 1
ATOM 2384 O O . MET A 1 287 ? -74.593 16.416 82.288 1.00 56.03 287 MET A O 1
ATOM 2388 N N . ALA A 1 288 ? -74.611 14.947 83.982 1.00 61.72 288 ALA A N 1
ATOM 2389 C CA . ALA A 1 288 ? -73.157 14.793 84.107 1.00 61.72 288 ALA A CA 1
ATOM 2390 C C . ALA A 1 288 ? -72.524 13.854 83.053 1.00 61.72 288 ALA A C 1
ATOM 2392 O O . ALA A 1 288 ? -71.313 13.899 82.843 1.00 61.72 288 ALA A O 1
ATOM 2393 N N . LYS A 1 289 ? -73.312 13.037 82.335 1.00 57.56 289 LYS A N 1
ATOM 2394 C CA . LYS A 1 289 ? -72.863 12.205 81.192 1.00 57.56 289 LYS A CA 1
ATOM 2395 C C . LYS A 1 289 ? -72.688 13.002 79.890 1.00 57.56 289 LYS A C 1
ATOM 2397 O O . LYS A 1 289 ? -72.119 12.484 78.929 1.00 57.56 289 LYS A O 1
ATOM 2402 N N . LYS A 1 290 ? -73.098 14.276 79.859 1.00 60.84 290 LYS A N 1
ATOM 2403 C CA . LYS A 1 290 ? -72.910 15.186 78.717 1.00 60.84 290 LYS A CA 1
ATOM 2404 C C . LYS A 1 290 ? -71.428 15.366 78.301 1.00 60.84 290 LYS A C 1
ATOM 2406 O O . LYS A 1 290 ? -71.153 15.127 77.128 1.00 60.84 290 LYS A O 1
ATOM 2411 N N . PRO A 1 291 ? -70.459 15.640 79.207 1.00 62.78 291 PRO A N 1
ATOM 2412 C CA . PRO A 1 291 ? -69.031 15.700 78.853 1.00 62.78 291 PRO A CA 1
ATOM 2413 C C . PRO A 1 291 ? -68.441 14.356 78.393 1.00 62.78 291 PRO A C 1
ATOM 2415 O O . PRO A 1 291 ? -67.551 14.331 77.549 1.00 62.78 291 PRO A O 1
ATOM 2418 N N . ARG A 1 292 ? -68.962 13.221 78.879 1.00 60.59 292 ARG A N 1
ATOM 2419 C CA . ARG A 1 292 ? -68.483 11.884 78.485 1.00 60.59 292 ARG A CA 1
ATOM 2420 C C . ARG A 1 292 ? -68.934 11.497 77.073 1.00 60.59 292 ARG A C 1
ATOM 2422 O O . ARG A 1 292 ? -68.186 10.865 76.337 1.00 60.59 292 ARG A O 1
ATOM 2429 N N . ASN A 1 293 ? -70.126 11.931 76.663 1.00 64.50 293 ASN A N 1
ATOM 2430 C CA . ASN A 1 293 ? -70.559 11.828 75.268 1.00 64.50 293 ASN A CA 1
ATOM 2431 C C . ASN A 1 293 ? -69.718 12.734 74.353 1.00 64.50 293 ASN A C 1
ATOM 2433 O O . ASN A 1 293 ? -69.399 12.345 73.233 1.00 64.50 293 ASN A O 1
ATOM 2437 N N . GLU A 1 294 ? -69.301 13.904 74.840 1.00 66.25 294 GLU A N 1
ATOM 2438 C CA . GLU A 1 294 ? -68.409 14.824 74.125 1.00 66.25 294 GLU A CA 1
ATOM 2439 C C . GLU A 1 294 ? -67.010 14.220 73.903 1.00 66.25 294 GLU A C 1
ATOM 2441 O O . GLU A 1 294 ? -66.476 14.314 72.800 1.00 66.25 294 GLU A O 1
ATOM 2446 N N . GLU A 1 295 ? -66.458 13.500 74.887 1.00 75.25 295 GLU A N 1
ATOM 2447 C CA . GLU A 1 295 ? -65.213 12.726 74.741 1.00 75.25 295 GLU A CA 1
ATOM 2448 C C . GLU A 1 295 ? -65.329 11.585 73.719 1.00 75.25 295 GLU A C 1
ATOM 2450 O O . GLU A 1 295 ? -64.378 11.328 72.976 1.00 75.25 295 GLU A O 1
ATOM 2455 N N . VAL A 1 296 ? -66.489 10.927 73.627 1.00 76.62 296 VAL A N 1
ATOM 2456 C CA . VAL A 1 296 ? -66.753 9.882 72.619 1.00 76.62 296 VAL A CA 1
ATOM 2457 C C . VAL A 1 296 ? -66.856 10.483 71.212 1.00 76.62 296 VAL A C 1
ATOM 2459 O O . VAL A 1 296 ? -66.288 9.938 70.264 1.00 76.62 296 VAL A O 1
ATOM 2462 N N . TYR A 1 297 ? -67.505 11.642 71.051 1.00 75.25 297 TYR A N 1
ATOM 2463 C CA . TYR A 1 297 ? -67.506 12.362 69.773 1.00 75.25 297 TYR A CA 1
ATOM 2464 C C . TYR A 1 297 ? -66.110 12.877 69.408 1.00 75.25 297 TYR A C 1
ATOM 2466 O O . TYR A 1 297 ? -65.703 12.757 68.253 1.00 75.25 297 TYR A O 1
ATOM 2474 N N . GLN A 1 298 ? -65.337 13.366 70.380 1.00 78.44 298 GLN A N 1
ATOM 2475 C CA . GLN A 1 298 ? -63.941 13.769 70.190 1.00 78.44 298 GLN A CA 1
ATOM 2476 C C . GLN A 1 298 ? -63.067 12.588 69.748 1.00 78.44 298 GLN A C 1
ATOM 2478 O O . GLN A 1 298 ? -62.338 12.708 68.765 1.00 78.44 298 GLN A O 1
ATOM 2483 N N . THR A 1 299 ? -63.167 11.425 70.398 1.00 81.25 299 THR A N 1
ATOM 2484 C CA . THR A 1 299 ? -62.411 10.225 69.992 1.00 81.25 299 THR A CA 1
ATOM 2485 C C . THR A 1 299 ? -62.845 9.716 68.623 1.00 81.25 299 THR A C 1
ATOM 2487 O O . THR A 1 299 ? -61.985 9.356 67.820 1.00 81.25 299 THR A O 1
ATOM 2490 N N . ARG A 1 300 ? -64.142 9.764 68.291 1.00 78.81 300 ARG A N 1
ATOM 2491 C CA . ARG A 1 300 ? -64.632 9.359 66.966 1.00 78.81 300 ARG A CA 1
ATOM 2492 C C . ARG A 1 300 ? -64.186 10.315 65.859 1.00 78.81 300 ARG A C 1
ATOM 2494 O O . ARG A 1 300 ? -63.776 9.861 64.794 1.00 78.81 300 ARG A O 1
ATOM 2501 N N . ILE A 1 301 ? -64.198 11.623 66.111 1.00 80.38 301 ILE A N 1
ATOM 2502 C CA . ILE A 1 301 ? -63.664 12.634 65.188 1.00 80.38 301 ILE A CA 1
ATOM 2503 C C . ILE A 1 301 ? -62.150 12.455 65.028 1.00 80.38 301 ILE A C 1
ATOM 2505 O O . ILE A 1 301 ? -61.657 12.467 63.905 1.00 80.38 301 ILE A O 1
ATOM 2509 N N . GLN A 1 302 ? -61.408 12.207 66.109 1.00 80.75 302 GLN A N 1
ATOM 2510 C CA . GLN A 1 302 ? -59.972 11.920 66.035 1.00 80.75 302 GLN A CA 1
ATOM 2511 C C . GLN A 1 302 ? -59.671 10.623 65.273 1.00 80.75 302 GLN A C 1
ATOM 2513 O O . GLN A 1 302 ? -58.686 10.563 64.542 1.00 80.75 302 GLN A O 1
ATOM 2518 N N . GLU A 1 303 ? -60.503 9.591 65.396 1.00 82.31 303 GLU A N 1
ATOM 2519 C CA . GLU A 1 303 ? -60.379 8.343 64.639 1.00 82.31 303 GLU A CA 1
ATOM 2520 C C . GLU A 1 303 ? -60.669 8.555 63.142 1.00 82.31 303 GLU A C 1
ATOM 2522 O O . GLU A 1 303 ? -59.931 8.059 62.287 1.00 82.31 303 GLU A O 1
ATOM 2527 N N . ILE A 1 304 ? -61.673 9.369 62.802 1.00 80.50 304 ILE A N 1
ATOM 2528 C CA . ILE A 1 304 ? -61.961 9.786 61.421 1.00 80.50 304 ILE A CA 1
ATOM 2529 C C . ILE A 1 304 ? -60.816 10.637 60.860 1.00 80.50 304 ILE A C 1
ATOM 2531 O O . ILE A 1 304 ? -60.388 10.412 59.730 1.00 80.50 304 ILE A O 1
ATOM 2535 N N . ILE A 1 305 ? -60.250 11.558 61.642 1.00 81.44 305 ILE A N 1
ATOM 2536 C CA . ILE A 1 305 ? -59.078 12.347 61.239 1.00 81.44 305 ILE A CA 1
ATOM 2537 C C . ILE A 1 305 ? -57.866 11.433 61.039 1.00 81.44 305 ILE A C 1
ATOM 2539 O O . ILE A 1 305 ? -57.182 11.556 60.029 1.00 81.44 305 ILE A O 1
ATOM 2543 N N . LYS A 1 306 ? -57.619 10.466 61.931 1.00 82.62 306 LYS A N 1
ATOM 2544 C CA . LYS A 1 306 ? -56.515 9.500 61.797 1.00 82.62 306 LYS A CA 1
ATOM 2545 C C . LYS A 1 306 ? -56.685 8.592 60.580 1.00 82.62 306 LYS A C 1
ATOM 2547 O O . LYS A 1 306 ? -55.718 8.357 59.864 1.00 82.62 306 LYS A O 1
ATOM 2552 N N . THR A 1 307 ? -57.889 8.091 60.316 1.00 81.06 307 THR A N 1
ATOM 2553 C CA . THR A 1 307 ? -58.166 7.249 59.138 1.00 81.06 307 THR A CA 1
ATOM 2554 C C . THR A 1 307 ? -58.136 8.052 57.837 1.00 81.06 307 THR A C 1
ATOM 2556 O O . THR A 1 307 ? -57.614 7.562 56.840 1.00 81.06 307 THR A O 1
ATOM 2559 N N . THR A 1 308 ? -58.597 9.304 57.847 1.00 80.31 308 THR A N 1
ATOM 2560 C CA . THR A 1 308 ? -58.515 10.222 56.697 1.00 80.31 308 THR A CA 1
ATOM 2561 C C . THR A 1 308 ? -57.075 10.668 56.436 1.00 80.31 308 THR A C 1
ATOM 2563 O O . THR A 1 308 ? -56.652 10.706 55.286 1.00 80.31 308 THR A O 1
ATOM 2566 N N . ALA A 1 309 ? -56.281 10.923 57.479 1.00 78.88 309 ALA A N 1
ATOM 2567 C CA . ALA A 1 309 ? -54.855 11.225 57.363 1.00 78.88 309 ALA A CA 1
ATOM 2568 C C . ALA A 1 309 ? -54.056 10.020 56.845 1.00 78.88 309 ALA A C 1
ATOM 2570 O O . ALA A 1 309 ? -53.196 10.192 55.986 1.00 78.88 309 ALA A O 1
ATOM 2571 N N . LYS A 1 310 ? -54.377 8.798 57.296 1.00 82.00 310 LYS A N 1
ATOM 2572 C CA . LYS A 1 310 ? -53.795 7.562 56.745 1.00 82.00 310 LYS A CA 1
ATOM 2573 C C . LYS A 1 310 ? -54.131 7.391 55.264 1.00 82.00 310 LYS A C 1
ATOM 2575 O O . LYS A 1 310 ? -53.217 7.223 54.468 1.00 82.00 310 LYS A O 1
ATOM 2580 N N . LYS A 1 311 ? -55.404 7.538 54.878 1.00 82.25 311 LYS A N 1
ATOM 2581 C CA . LYS A 1 311 ? -55.827 7.472 53.467 1.00 82.25 311 LYS A CA 1
ATOM 2582 C C . LYS A 1 311 ? -55.171 8.555 52.605 1.00 82.25 311 LYS A C 1
ATOM 2584 O O . LYS A 1 311 ? -54.698 8.252 51.520 1.00 82.25 311 LYS A O 1
ATOM 2589 N N . SER A 1 312 ? -55.078 9.788 53.103 1.00 82.62 312 SER A N 1
ATOM 2590 C CA . SER A 1 312 ? -54.388 10.894 52.422 1.00 82.62 312 SER A CA 1
ATOM 2591 C C . SER A 1 312 ? -52.884 10.622 52.259 1.00 82.62 312 SER A C 1
ATOM 2593 O O . SER A 1 312 ? -52.322 10.844 51.188 1.00 82.62 312 SER A O 1
ATOM 2595 N N . SER A 1 313 ? -52.230 10.057 53.281 1.00 78.50 313 SER A N 1
ATOM 2596 C CA . SER A 1 313 ? -50.820 9.650 53.215 1.00 78.50 313 SER A CA 1
ATOM 2597 C C . SER A 1 313 ? -50.584 8.490 52.240 1.00 78.50 313 SER A C 1
ATOM 2599 O O . SER A 1 313 ? -49.577 8.487 51.532 1.00 78.50 313 SER A O 1
ATOM 2601 N N . GLU A 1 314 ? -51.486 7.509 52.190 1.00 82.75 314 GLU A N 1
ATOM 2602 C CA . GLU A 1 314 ? -51.434 6.399 51.230 1.00 82.75 314 GLU A CA 1
ATOM 2603 C C . GLU A 1 314 ? -51.666 6.898 49.796 1.00 82.75 314 GLU A C 1
ATOM 2605 O O . GLU A 1 314 ? -50.933 6.514 48.886 1.00 82.75 314 GLU A O 1
ATOM 2610 N N . GLU A 1 315 ? -52.609 7.820 49.589 1.00 81.62 315 GLU A N 1
ATOM 2611 C CA . GLU A 1 315 ? -52.872 8.446 48.290 1.00 81.62 315 GLU A CA 1
ATOM 2612 C C . GLU A 1 315 ? -51.677 9.278 47.799 1.00 81.62 315 GLU A C 1
ATOM 2614 O O . GLU A 1 315 ? -51.300 9.189 46.630 1.00 81.62 315 GLU A O 1
ATOM 2619 N N . LEU A 1 316 ? -51.021 10.031 48.689 1.00 83.25 316 LEU A N 1
ATOM 2620 C CA . LEU A 1 316 ? -49.771 10.737 48.390 1.00 83.25 316 LEU A CA 1
ATOM 2621 C C . LEU A 1 316 ? -48.647 9.765 48.006 1.00 83.25 316 LEU A C 1
ATOM 2623 O O . LEU A 1 316 ? -47.961 10.000 47.014 1.00 83.25 316 LEU A O 1
ATOM 2627 N N . SER A 1 317 ? -48.501 8.646 48.723 1.00 85.06 317 SER A N 1
ATOM 2628 C CA . SER A 1 317 ? -47.501 7.616 48.408 1.00 85.06 317 SER A CA 1
ATOM 2629 C C . SER A 1 317 ? -47.752 6.961 47.045 1.00 85.06 317 SER A C 1
ATOM 2631 O O . SER A 1 317 ? -46.831 6.845 46.235 1.00 85.06 317 SER A O 1
ATOM 2633 N N . LEU A 1 318 ? -49.007 6.612 46.742 1.00 84.69 318 LEU A N 1
ATOM 2634 C CA . LEU A 1 318 ? -49.408 6.066 45.443 1.00 84.69 318 LEU A CA 1
ATOM 2635 C C . LEU A 1 318 ? -49.207 7.084 44.312 1.00 84.69 318 LEU A C 1
ATOM 2637 O O . LEU A 1 318 ? -48.756 6.721 43.225 1.00 84.69 318 LEU A O 1
ATOM 2641 N N . LYS A 1 319 ? -49.481 8.368 44.563 1.00 88.44 319 LYS A N 1
ATOM 2642 C CA . LYS A 1 319 ? -49.285 9.451 43.590 1.00 88.44 319 LYS A CA 1
ATOM 2643 C C . LYS A 1 319 ? -47.806 9.740 43.333 1.00 88.44 319 LYS A C 1
ATOM 2645 O O . LYS A 1 319 ? -47.428 9.983 42.186 1.00 88.44 319 LYS A O 1
ATOM 2650 N N . ASP A 1 320 ? -46.965 9.669 44.359 1.00 86.06 320 ASP A N 1
ATOM 2651 C CA . ASP A 1 320 ? -45.513 9.790 44.222 1.00 86.06 320 ASP A CA 1
ATOM 2652 C C . ASP A 1 320 ? -44.906 8.573 43.520 1.00 86.06 320 ASP A C 1
ATOM 2654 O O . ASP A 1 320 ? -44.012 8.729 42.686 1.00 86.06 320 ASP A O 1
ATOM 2658 N N . GLN A 1 321 ? -45.423 7.371 43.781 1.00 87.62 321 GLN A N 1
ATOM 2659 C CA . GLN A 1 321 ? -45.026 6.168 43.056 1.00 87.62 321 GLN A CA 1
ATOM 2660 C C . GLN A 1 321 ? -45.424 6.257 41.574 1.00 87.62 321 GLN A C 1
ATOM 2662 O O . GLN A 1 321 ? -44.577 6.070 40.704 1.00 87.62 321 GLN A O 1
ATOM 2667 N N . ALA A 1 322 ? -46.652 6.688 41.270 1.00 87.81 322 ALA A N 1
ATOM 2668 C CA . ALA A 1 322 ? -47.105 6.927 39.899 1.00 87.81 322 ALA A CA 1
ATOM 2669 C C . ALA A 1 322 ? -46.296 8.026 39.183 1.00 87.81 322 ALA A C 1
ATOM 2671 O O . ALA A 1 322 ? -46.057 7.941 37.978 1.00 87.81 322 ALA A O 1
ATOM 2672 N N . ARG A 1 323 ? -45.836 9.059 39.907 1.00 88.38 323 ARG A N 1
ATOM 2673 C CA . ARG A 1 323 ? -44.912 10.071 39.365 1.00 88.38 323 ARG A CA 1
ATOM 2674 C C . ARG A 1 323 ? -43.545 9.479 39.039 1.00 88.38 323 ARG A C 1
ATOM 2676 O O . ARG A 1 323 ? -43.038 9.750 37.954 1.00 88.38 323 ARG A O 1
ATOM 2683 N N . LYS A 1 324 ? -42.973 8.664 39.931 1.00 90.69 324 LYS A N 1
ATOM 2684 C CA . LYS A 1 324 ? -41.692 7.976 39.697 1.00 90.69 324 LYS A CA 1
ATOM 2685 C C . LYS A 1 324 ? -41.771 7.037 38.498 1.00 90.69 324 LYS A C 1
ATOM 2687 O O . LYS A 1 324 ? -40.860 7.019 37.672 1.00 90.69 324 LYS A O 1
ATOM 2692 N N . ASP A 1 325 ? -42.864 6.296 38.377 1.00 88.06 325 ASP A N 1
ATOM 2693 C CA . ASP A 1 325 ? -43.053 5.367 37.268 1.00 88.06 325 ASP A CA 1
ATOM 2694 C C . ASP A 1 325 ? -43.281 6.118 35.950 1.00 88.06 325 ASP A C 1
ATOM 2696 O O . ASP A 1 325 ? -42.663 5.763 34.952 1.00 88.06 325 ASP A O 1
ATOM 2700 N N . ARG A 1 326 ? -43.995 7.256 35.958 1.00 92.38 326 ARG A N 1
ATOM 2701 C CA . ARG A 1 326 ? -44.049 8.168 34.799 1.00 92.38 326 ARG A CA 1
ATOM 2702 C C . ARG A 1 326 ? -42.685 8.727 34.411 1.00 92.38 326 ARG A C 1
ATOM 2704 O O . ARG A 1 326 ? -42.375 8.787 33.227 1.00 92.38 326 ARG A O 1
ATOM 2711 N N . THR A 1 327 ? -41.853 9.146 35.367 1.00 90.12 327 THR A N 1
ATOM 2712 C CA . THR A 1 327 ? -40.509 9.646 35.029 1.00 90.12 327 THR A CA 1
ATOM 2713 C C . THR A 1 327 ? -39.650 8.550 34.406 1.00 90.12 327 THR A C 1
ATOM 2715 O O . THR A 1 327 ? -39.030 8.794 33.372 1.00 90.12 327 THR A O 1
ATOM 2718 N N . LYS A 1 328 ? -39.702 7.326 34.949 1.00 93.12 328 LYS A N 1
ATOM 2719 C CA . LYS A 1 328 ? -39.016 6.164 34.370 1.00 93.12 328 LYS A CA 1
ATOM 2720 C C . LYS A 1 328 ? -39.553 5.824 32.985 1.00 93.12 328 LYS A C 1
ATOM 2722 O O . LYS A 1 328 ? -38.771 5.538 32.095 1.00 93.12 328 LYS A O 1
ATOM 2727 N N . GLU A 1 329 ? -40.864 5.895 32.776 1.00 90.44 329 GLU A N 1
ATOM 2728 C CA . GLU A 1 329 ? -41.480 5.679 31.466 1.00 90.44 329 GLU A CA 1
ATOM 2729 C C . GLU A 1 329 ? -40.977 6.708 30.445 1.00 90.44 329 GLU A C 1
ATOM 2731 O O . GLU A 1 329 ? -40.579 6.339 29.343 1.00 90.44 329 GLU A O 1
ATOM 2736 N N . THR A 1 330 ? -40.904 7.992 30.817 1.00 91.69 330 THR A N 1
ATOM 2737 C CA . THR A 1 330 ? -40.357 9.026 29.922 1.00 91.69 330 THR A CA 1
ATOM 2738 C C . THR A 1 330 ? -38.868 8.845 29.636 1.00 91.69 330 THR A C 1
ATOM 2740 O O . THR A 1 330 ? -38.422 9.165 28.537 1.00 91.69 330 THR A O 1
ATOM 2743 N N . GLU A 1 331 ? -38.099 8.333 30.595 1.00 92.56 331 GLU A N 1
ATOM 2744 C CA . GLU A 1 331 ? -36.671 8.048 30.440 1.00 92.56 331 GLU A CA 1
ATOM 2745 C C . GLU A 1 331 ? -36.448 6.830 29.535 1.00 92.56 331 GLU A C 1
ATOM 2747 O O . GLU A 1 331 ? -35.773 6.946 28.515 1.00 92.56 331 GLU A O 1
ATOM 2752 N N . MET A 1 332 ? -37.153 5.725 29.793 1.00 91.56 332 MET A N 1
ATOM 2753 C CA . MET A 1 332 ? -37.164 4.541 28.928 1.00 91.56 332 MET A CA 1
ATOM 2754 C C . MET A 1 332 ? -37.614 4.880 27.502 1.00 91.56 332 MET A C 1
ATOM 2756 O O . MET A 1 332 ? -37.065 4.361 26.535 1.00 91.56 332 MET A O 1
ATOM 2760 N N . SER A 1 333 ? -38.590 5.776 27.342 1.00 95.19 333 SER A N 1
ATOM 2761 C CA . SER A 1 333 ? -39.055 6.211 26.022 1.00 95.19 333 SER A CA 1
ATOM 2762 C C . SER A 1 333 ? -37.992 7.034 25.275 1.00 95.19 333 SER A C 1
ATOM 2764 O O . SER A 1 333 ? -37.801 6.854 24.070 1.00 95.19 333 SER A O 1
ATOM 2766 N N . LYS A 1 334 ? -37.221 7.877 25.980 1.00 94.06 334 LYS A N 1
ATOM 2767 C CA . LYS A 1 334 ? -36.056 8.576 25.402 1.00 94.06 334 LYS A CA 1
ATOM 2768 C C . LYS A 1 334 ? -34.960 7.597 24.992 1.00 94.06 334 LYS A C 1
ATOM 2770 O O . LYS A 1 334 ? -34.422 7.740 23.894 1.00 94.06 334 LYS A O 1
ATOM 2775 N N . ASP A 1 335 ? -34.681 6.592 25.815 1.00 94.56 335 ASP A N 1
ATOM 2776 C CA . ASP A 1 335 ? -33.692 5.558 25.504 1.00 94.56 335 ASP A CA 1
ATOM 2777 C C . ASP A 1 335 ? -34.108 4.736 24.284 1.00 94.56 335 ASP A C 1
ATOM 2779 O O . ASP A 1 335 ? -33.290 4.490 23.400 1.00 94.56 335 ASP A O 1
ATOM 2783 N N . VAL A 1 336 ? -35.392 4.386 24.157 1.00 93.44 336 VAL A N 1
ATOM 2784 C CA . VAL A 1 336 ? -35.930 3.714 22.963 1.00 93.44 336 VAL A CA 1
ATOM 2785 C C . VAL A 1 336 ? -35.737 4.570 21.708 1.00 93.44 336 VAL A C 1
ATOM 2787 O O . VAL A 1 336 ? -35.300 4.053 20.679 1.00 93.44 336 VAL A O 1
ATOM 2790 N N . ILE A 1 337 ? -36.010 5.877 21.772 1.00 95.69 337 ILE A N 1
ATOM 2791 C CA . ILE A 1 337 ? -35.793 6.793 20.639 1.00 95.69 337 ILE A CA 1
ATOM 2792 C C . ILE A 1 337 ? -34.297 6.911 20.307 1.00 95.69 337 ILE A C 1
ATOM 2794 O O . ILE A 1 337 ? -33.927 6.871 19.132 1.00 95.69 337 ILE A O 1
ATOM 2798 N N . GLY A 1 338 ? -33.430 7.005 21.319 1.00 93.69 338 GLY A N 1
ATOM 2799 C CA . GLY A 1 338 ? -31.976 7.067 21.152 1.00 93.69 338 GLY A CA 1
ATOM 2800 C C . GLY A 1 338 ? -31.380 5.783 20.566 1.00 93.69 338 GLY A C 1
ATOM 2801 O O . GLY A 1 338 ? -30.553 5.827 19.656 1.00 93.69 338 GLY A O 1
ATOM 2802 N N . LEU A 1 339 ? -31.838 4.618 21.025 1.00 92.88 339 LEU A N 1
ATOM 2803 C CA . LEU A 1 339 ? -31.441 3.324 20.470 1.00 92.88 339 LEU A CA 1
ATOM 2804 C C . LEU A 1 339 ? -31.942 3.156 19.035 1.00 92.88 339 LEU A C 1
ATOM 2806 O O . LEU A 1 339 ? -31.212 2.640 18.188 1.00 92.88 339 LEU A O 1
ATOM 2810 N N . LYS A 1 340 ? -33.151 3.637 18.729 1.00 95.25 340 LYS A N 1
ATOM 2811 C CA . LYS A 1 340 ? -33.702 3.605 17.372 1.00 95.25 340 LYS A CA 1
ATOM 2812 C C . LYS A 1 340 ? -32.903 4.489 16.413 1.00 95.25 340 LYS A C 1
ATOM 2814 O O . LYS A 1 340 ? -32.544 4.018 15.337 1.00 95.25 340 LYS A O 1
ATOM 2819 N N . SER A 1 341 ? -32.549 5.712 16.813 1.00 94.81 341 SER A N 1
ATOM 2820 C CA . SER A 1 341 ? -31.738 6.618 15.987 1.00 94.81 341 SER A CA 1
ATOM 2821 C C . SER A 1 341 ? -30.317 6.090 15.768 1.00 94.81 341 SER A C 1
ATOM 2823 O O . SER A 1 341 ? -29.802 6.154 14.650 1.00 94.81 341 SER A O 1
ATOM 2825 N N . ARG A 1 342 ? -29.709 5.480 16.796 1.00 96.06 342 ARG A N 1
ATOM 2826 C CA . ARG A 1 342 ? -28.432 4.763 16.667 1.00 96.06 342 ARG A CA 1
ATOM 2827 C C . ARG A 1 342 ? -28.554 3.568 15.722 1.00 96.06 342 ARG A C 1
ATOM 2829 O O . ARG A 1 342 ? -27.668 3.358 14.900 1.00 96.06 342 ARG A O 1
ATOM 2836 N N . GLY A 1 343 ? -29.652 2.819 15.802 1.00 93.50 343 GLY A N 1
ATOM 2837 C CA . GLY A 1 343 ? -29.958 1.725 14.880 1.00 93.50 343 GLY A CA 1
ATOM 2838 C C . GLY A 1 343 ? -30.086 2.195 13.430 1.00 93.50 343 GLY A C 1
ATOM 2839 O O . GLY A 1 343 ? -29.518 1.571 12.539 1.00 93.50 343 GLY A O 1
ATOM 2840 N N . ASP A 1 344 ? -30.764 3.317 13.187 1.00 95.81 344 ASP A N 1
ATOM 2841 C CA . ASP A 1 344 ? -30.879 3.912 11.850 1.00 95.81 344 ASP A CA 1
ATOM 2842 C C . ASP A 1 344 ? -29.532 4.423 11.330 1.00 95.81 344 ASP A C 1
ATOM 2844 O O . ASP A 1 344 ? -29.224 4.266 10.152 1.00 95.81 344 ASP A 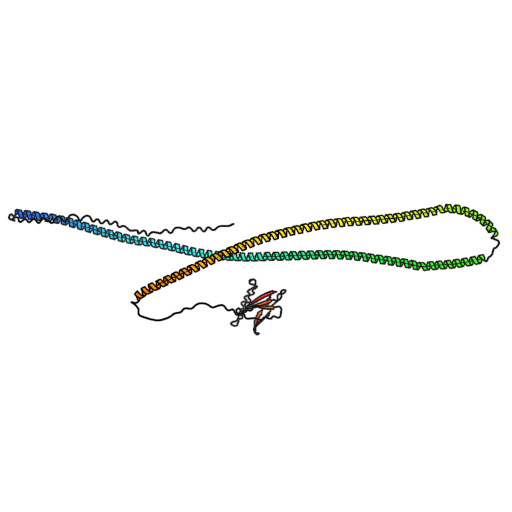O 1
ATOM 2848 N N . HIS A 1 345 ? -28.700 5.001 12.198 1.00 96.12 345 HIS A N 1
ATOM 2849 C CA . HIS A 1 345 ? -27.351 5.421 11.828 1.00 96.12 345 HIS A CA 1
ATOM 2850 C C . HIS A 1 345 ? -26.466 4.230 11.436 1.00 96.12 345 HIS A C 1
ATOM 2852 O O . HIS A 1 345 ? -25.822 4.271 10.390 1.00 96.12 345 HIS A O 1
ATOM 2858 N N . LEU A 1 346 ? -26.478 3.153 12.228 1.00 94.56 346 LEU A N 1
ATOM 2859 C CA . LEU A 1 346 ? -25.737 1.931 11.909 1.00 94.56 346 LEU A CA 1
ATOM 2860 C C . LEU A 1 346 ? -26.244 1.282 10.617 1.00 94.56 346 LEU A C 1
ATOM 2862 O O . LEU A 1 346 ? -25.428 0.867 9.803 1.00 94.56 346 LEU A O 1
ATOM 2866 N N . ARG A 1 347 ? -27.563 1.257 10.383 1.00 95.56 347 ARG A N 1
ATOM 2867 C CA . ARG A 1 347 ? -28.140 0.780 9.116 1.00 95.56 347 ARG A CA 1
ATOM 2868 C C . ARG A 1 347 ? -27.650 1.586 7.913 1.00 95.56 347 ARG A C 1
ATOM 2870 O O . ARG A 1 347 ? -27.186 0.982 6.957 1.00 95.56 347 ARG A O 1
ATOM 2877 N N . ARG A 1 348 ? -27.667 2.924 7.979 1.00 96.56 348 ARG A N 1
ATOM 2878 C CA . ARG A 1 348 ? -27.126 3.774 6.897 1.00 96.56 348 ARG A CA 1
ATOM 2879 C C . ARG A 1 348 ? -25.638 3.534 6.665 1.00 96.56 348 ARG A C 1
ATOM 2881 O O . ARG A 1 348 ? -25.192 3.552 5.526 1.00 96.56 348 ARG A O 1
ATOM 2888 N N . ARG A 1 349 ? -24.865 3.308 7.733 1.00 96.25 349 ARG A N 1
ATOM 2889 C CA . ARG A 1 349 ? -23.436 3.010 7.605 1.00 96.25 349 ARG A CA 1
ATOM 2890 C C . ARG A 1 349 ? -23.194 1.652 6.949 1.00 96.25 349 ARG A C 1
ATOM 2892 O O . ARG A 1 349 ? -22.277 1.541 6.148 1.00 96.25 349 ARG A O 1
ATOM 2899 N N . ILE A 1 350 ? -24.007 0.645 7.270 1.00 94.12 350 ILE A N 1
ATOM 2900 C CA . ILE A 1 350 ? -23.962 -0.661 6.602 1.00 94.12 350 ILE A CA 1
ATOM 2901 C C . ILE A 1 350 ? -24.282 -0.494 5.114 1.00 94.12 350 ILE A C 1
ATOM 2903 O O . ILE A 1 350 ? -23.496 -0.936 4.289 1.00 94.12 350 ILE A O 1
ATOM 2907 N N . GLU A 1 351 ? -25.352 0.222 4.772 1.00 96.81 351 GLU A N 1
ATOM 2908 C CA . GLU A 1 351 ? -25.746 0.470 3.378 1.00 96.81 351 GLU A CA 1
ATOM 2909 C C . GLU A 1 351 ? -24.666 1.237 2.588 1.00 96.81 351 GLU A C 1
ATOM 2911 O O . GLU A 1 351 ? -24.370 0.915 1.440 1.00 96.81 351 GLU A O 1
ATOM 2916 N N . GLU A 1 352 ? -24.011 2.222 3.210 1.00 96.12 352 GLU A N 1
ATOM 2917 C CA . GLU A 1 352 ? -22.878 2.931 2.608 1.00 96.12 352 GLU A CA 1
ATOM 2918 C C . GLU A 1 352 ? -21.680 2.002 2.363 1.00 96.12 352 GLU A C 1
ATOM 2920 O O . GLU A 1 352 ? -21.097 2.038 1.280 1.00 96.12 352 GLU A O 1
ATOM 2925 N N . LEU A 1 353 ? -21.326 1.159 3.339 1.00 94.44 353 LEU A N 1
ATOM 2926 C CA . LEU A 1 353 ? -20.237 0.187 3.202 1.00 94.44 353 LEU A CA 1
ATOM 2927 C C . LEU A 1 353 ? -20.551 -0.868 2.135 1.00 94.44 353 LEU A C 1
ATOM 2929 O O . LEU A 1 353 ? -19.679 -1.214 1.345 1.00 94.44 353 LEU A O 1
ATOM 2933 N N . GLU A 1 354 ? -21.794 -1.338 2.056 1.00 94.25 354 GLU A N 1
ATOM 2934 C CA . GLU A 1 354 ? -22.254 -2.236 0.994 1.00 94.25 354 GLU A CA 1
ATOM 2935 C C . GLU A 1 354 ? -22.171 -1.563 -0.384 1.00 94.25 354 GLU A C 1
ATOM 2937 O O . GLU A 1 354 ? -21.739 -2.188 -1.356 1.00 94.25 354 GLU A O 1
ATOM 2942 N N . ARG A 1 355 ? -22.500 -0.268 -0.483 1.00 96.62 355 ARG A N 1
ATOM 2943 C CA . ARG A 1 355 ? -22.328 0.505 -1.721 1.00 96.62 355 ARG A CA 1
ATOM 2944 C C . ARG A 1 355 ? -20.856 0.638 -2.121 1.00 96.62 355 ARG A C 1
ATOM 2946 O O . ARG A 1 355 ? -20.532 0.521 -3.297 1.00 96.62 355 ARG A O 1
ATOM 2953 N N . VAL A 1 356 ? -19.958 0.866 -1.164 1.00 96.44 356 VAL A N 1
ATOM 2954 C CA . VAL A 1 356 ? -18.511 0.917 -1.440 1.00 96.44 356 VAL A CA 1
ATOM 2955 C C . VAL A 1 356 ? -18.009 -0.448 -1.912 1.00 96.44 356 VAL A C 1
ATOM 2957 O O . VAL A 1 356 ? -17.389 -0.525 -2.965 1.00 96.44 356 VAL A O 1
ATOM 2960 N N . LEU A 1 357 ? -18.370 -1.533 -1.221 1.00 94.19 357 LEU A N 1
ATOM 2961 C CA . LEU A 1 357 ? -17.976 -2.892 -1.608 1.00 94.19 357 LEU A CA 1
ATOM 2962 C C . LEU A 1 357 ? -18.509 -3.300 -2.987 1.00 94.19 357 LEU A C 1
ATOM 2964 O O . LEU A 1 357 ? -17.834 -4.006 -3.732 1.00 94.19 357 LEU A O 1
ATOM 2968 N N . THR A 1 358 ? -19.731 -2.896 -3.336 1.00 95.75 358 THR A N 1
ATOM 2969 C CA . THR A 1 358 ? -20.293 -3.170 -4.669 1.00 95.75 358 THR A CA 1
ATOM 2970 C C . THR A 1 358 ? -19.595 -2.364 -5.761 1.00 95.75 358 THR A C 1
ATOM 2972 O O . THR A 1 358 ? -19.334 -2.921 -6.827 1.00 95.75 358 THR A O 1
ATOM 2975 N N . ASN A 1 359 ? -19.220 -1.111 -5.491 1.00 95.75 359 ASN A N 1
ATOM 2976 C CA . ASN A 1 359 ? -18.411 -0.311 -6.409 1.00 95.75 359 ASN A CA 1
ATOM 2977 C C . ASN A 1 359 ? -17.016 -0.917 -6.612 1.00 95.75 359 ASN A C 1
ATOM 2979 O O . ASN A 1 359 ? -16.631 -1.141 -7.753 1.00 95.75 359 ASN A O 1
ATOM 2983 N N . GLU A 1 360 ? -16.307 -1.270 -5.536 1.00 92.88 360 GLU A N 1
ATOM 2984 C CA . GLU A 1 360 ? -14.986 -1.914 -5.615 1.00 92.88 360 GLU A CA 1
ATOM 2985 C C . GLU A 1 360 ? -15.051 -3.230 -6.401 1.00 92.88 360 GLU A C 1
ATOM 2987 O O . GLU A 1 360 ? -14.227 -3.478 -7.276 1.00 92.88 360 GLU A O 1
ATOM 2992 N N . ARG A 1 361 ? -16.074 -4.064 -6.162 1.00 94.69 361 ARG A N 1
ATOM 2993 C CA . ARG A 1 361 ? -16.302 -5.283 -6.959 1.00 94.69 361 ARG A CA 1
ATOM 2994 C C . ARG A 1 361 ? -16.509 -4.975 -8.440 1.00 94.69 361 ARG A C 1
ATOM 2996 O O . ARG A 1 361 ? -15.927 -5.655 -9.278 1.00 94.69 361 ARG A O 1
ATOM 3003 N N . SER A 1 362 ? -17.304 -3.956 -8.765 1.00 96.00 362 SER A N 1
ATOM 3004 C CA . SER A 1 362 ? -17.517 -3.543 -10.155 1.00 96.00 362 SER A CA 1
ATOM 3005 C C . SER A 1 362 ? -16.233 -3.028 -10.808 1.00 96.00 362 SER A C 1
ATOM 3007 O O . SER A 1 362 ? -16.024 -3.273 -11.994 1.00 96.00 362 SER A O 1
ATOM 3009 N N . GLU A 1 363 ? -15.390 -2.307 -10.071 1.00 95.94 363 GLU A N 1
ATOM 3010 C CA . GLU A 1 363 ? -14.089 -1.838 -10.556 1.00 95.94 363 GLU A CA 1
ATOM 3011 C C . GLU A 1 363 ? -13.147 -3.018 -10.812 1.00 95.94 363 GLU A C 1
ATOM 3013 O O . GLU A 1 363 ? -12.584 -3.121 -11.902 1.00 95.94 363 GLU A O 1
ATOM 3018 N N . PHE A 1 364 ? -13.060 -3.975 -9.880 1.00 93.12 364 PHE A N 1
ATOM 3019 C CA . PHE A 1 364 ? -12.286 -5.200 -10.084 1.00 93.12 364 PHE A CA 1
ATOM 3020 C C . PHE A 1 364 ? -12.779 -6.015 -11.284 1.00 93.12 364 PHE A C 1
ATOM 3022 O O . PHE A 1 364 ? -11.958 -6.527 -12.042 1.00 93.12 364 PHE A O 1
ATOM 3029 N N . ASP A 1 365 ? -14.090 -6.107 -11.509 1.00 94.31 365 ASP A N 1
ATOM 3030 C CA . ASP A 1 365 ? -14.647 -6.798 -12.676 1.00 94.31 365 ASP A CA 1
ATOM 3031 C C . ASP A 1 365 ? -14.265 -6.109 -13.997 1.00 94.31 365 ASP A C 1
ATOM 3033 O O . ASP A 1 365 ? -13.998 -6.781 -14.997 1.00 94.31 365 ASP A O 1
ATOM 3037 N N . ILE A 1 366 ? -14.226 -4.772 -14.025 1.00 96.06 366 ILE A N 1
ATOM 3038 C CA . ILE A 1 366 ? -13.767 -4.006 -15.193 1.00 96.06 366 ILE A CA 1
ATOM 3039 C C . ILE A 1 366 ? -12.273 -4.254 -15.430 1.00 96.06 366 ILE A C 1
ATOM 3041 O O . ILE A 1 366 ? -11.872 -4.550 -16.557 1.00 96.06 366 ILE A O 1
ATOM 3045 N N . ASP A 1 367 ? -11.459 -4.197 -14.380 1.00 94.69 367 ASP A N 1
ATOM 3046 C CA . ASP A 1 367 ? -10.018 -4.436 -14.457 1.00 94.69 367 ASP A CA 1
ATOM 3047 C C . ASP A 1 367 ? -9.681 -5.867 -14.889 1.00 94.69 367 ASP A C 1
ATOM 3049 O O . ASP A 1 367 ? -8.744 -6.077 -15.666 1.00 94.69 367 ASP A O 1
ATOM 3053 N N . MET A 1 368 ? -10.442 -6.857 -14.416 1.00 93.88 368 MET A N 1
ATOM 3054 C CA . MET A 1 368 ? -10.298 -8.251 -14.840 1.00 93.88 368 MET A CA 1
ATOM 3055 C C . MET A 1 368 ? -10.630 -8.407 -16.319 1.00 93.88 368 MET A C 1
ATOM 3057 O O . MET A 1 368 ? -9.819 -8.961 -17.056 1.00 93.88 368 MET A O 1
ATOM 3061 N N . LYS A 1 369 ? -11.735 -7.818 -16.793 1.00 95.38 369 LYS A N 1
ATOM 3062 C CA . LYS A 1 369 ? -12.075 -7.822 -18.225 1.00 95.38 369 LYS A CA 1
ATOM 3063 C C . LYS A 1 369 ? -10.979 -7.192 -19.083 1.00 95.38 369 LYS A C 1
ATOM 3065 O O . LYS A 1 369 ? -10.596 -7.767 -20.095 1.00 95.38 369 LYS A O 1
ATOM 3070 N N . GLN A 1 370 ? -10.413 -6.059 -18.664 1.00 96.00 370 GLN A N 1
ATOM 3071 C CA . GLN A 1 370 ? -9.303 -5.429 -19.389 1.00 96.00 370 GLN A CA 1
ATOM 3072 C C . GLN A 1 370 ? -8.037 -6.296 -19.400 1.00 96.00 370 GLN A C 1
ATOM 3074 O O . GLN A 1 370 ? -7.295 -6.310 -20.387 1.00 96.00 370 GLN A O 1
ATOM 3079 N N . ARG A 1 371 ? -7.748 -7.002 -18.300 1.00 91.81 371 ARG A N 1
ATOM 3080 C CA . ARG A 1 371 ? -6.634 -7.958 -18.238 1.00 91.81 371 ARG A CA 1
ATOM 3081 C C . ARG A 1 371 ? -6.872 -9.148 -19.159 1.00 91.81 371 ARG A C 1
ATOM 3083 O O . ARG A 1 371 ? -5.954 -9.513 -19.892 1.00 91.81 371 ARG A O 1
ATOM 3090 N N . ASP A 1 372 ? -8.081 -9.692 -19.174 1.00 94.62 372 ASP A N 1
ATOM 3091 C CA . ASP A 1 372 ? -8.466 -10.795 -20.051 1.00 94.62 372 ASP A CA 1
ATOM 3092 C C . ASP A 1 372 ? -8.396 -10.395 -21.531 1.00 94.62 372 ASP A C 1
ATOM 3094 O O . ASP A 1 372 ? -7.858 -11.148 -22.343 1.00 94.62 372 ASP A O 1
ATOM 3098 N N . GLU A 1 373 ? -8.828 -9.181 -21.884 1.00 96.12 373 GLU A N 1
ATOM 3099 C CA . GLU A 1 373 ? -8.682 -8.625 -23.236 1.00 96.12 373 GLU A CA 1
ATOM 3100 C C . GLU A 1 373 ? -7.210 -8.478 -23.646 1.00 96.12 373 GLU A C 1
ATOM 3102 O O . GLU A 1 373 ? -6.822 -8.892 -24.740 1.00 96.12 373 GLU A O 1
ATOM 3107 N N . LYS A 1 374 ? -6.355 -7.941 -22.765 1.00 94.81 374 LYS A N 1
ATOM 3108 C CA . LYS A 1 374 ? -4.906 -7.843 -23.020 1.00 94.81 374 LYS A CA 1
ATOM 3109 C C . LYS A 1 374 ? -4.265 -9.219 -23.163 1.00 94.81 374 LYS A C 1
ATOM 3111 O O . LYS A 1 374 ? -3.421 -9.409 -24.037 1.00 94.81 374 LYS A O 1
ATOM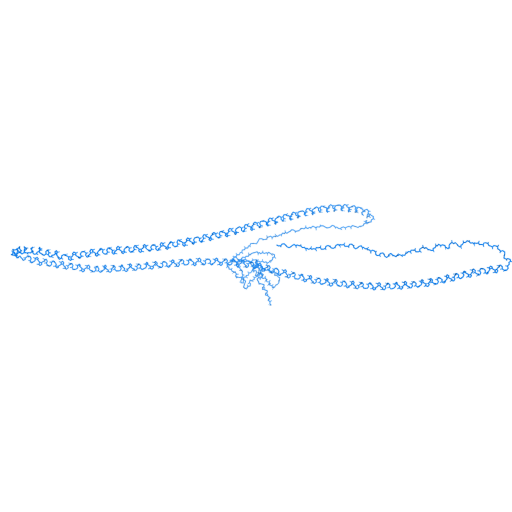 3116 N N . MET A 1 375 ? -4.660 -10.178 -22.329 1.00 94.31 375 MET A N 1
ATOM 3117 C CA . MET A 1 375 ? -4.197 -11.559 -22.425 1.00 94.31 375 MET A CA 1
ATOM 3118 C C . MET A 1 375 ? -4.610 -12.176 -23.764 1.00 94.31 375 MET A C 1
ATOM 3120 O O . MET A 1 375 ? -3.788 -12.832 -24.399 1.00 94.31 375 MET A O 1
ATOM 3124 N N . LEU A 1 376 ? -5.848 -11.952 -24.212 1.00 96.12 376 LEU A N 1
ATOM 3125 C CA . LEU A 1 376 ? -6.328 -12.441 -25.502 1.00 96.12 376 LEU A CA 1
ATOM 3126 C C . LEU A 1 376 ? -5.546 -11.817 -26.664 1.00 96.12 376 LEU A C 1
ATOM 3128 O O . LEU A 1 376 ? -5.105 -12.537 -27.555 1.00 96.12 376 LEU A O 1
ATOM 3132 N N . LEU A 1 377 ? -5.304 -10.504 -26.623 1.00 96.38 377 LEU A N 1
ATOM 3133 C CA . LEU A 1 377 ? -4.512 -9.807 -27.637 1.00 96.38 377 LEU A CA 1
ATOM 3134 C C . LEU A 1 377 ? -3.069 -10.330 -27.699 1.00 96.38 377 LEU A C 1
ATOM 3136 O O . LEU A 1 377 ? -2.544 -10.566 -28.784 1.00 96.38 377 LEU A O 1
ATOM 3140 N N . LEU A 1 378 ? -2.426 -10.533 -26.545 1.00 93.69 378 LEU A N 1
ATOM 3141 C CA . LEU A 1 378 ? -1.071 -11.087 -26.481 1.00 93.69 378 LEU A CA 1
ATOM 3142 C C . LEU A 1 378 ? -1.019 -12.533 -26.979 1.00 93.69 378 LEU A C 1
ATOM 3144 O O . LEU A 1 378 ? -0.068 -12.891 -27.668 1.00 93.69 378 LEU A O 1
ATOM 3148 N N . LYS A 1 379 ? -2.037 -13.345 -26.670 1.00 94.62 379 LYS A N 1
ATOM 3149 C CA . LYS A 1 379 ? -2.164 -14.704 -27.212 1.00 94.62 379 LYS A CA 1
ATOM 3150 C C . LYS A 1 379 ? -2.315 -14.687 -28.730 1.00 94.62 379 LYS A C 1
ATOM 3152 O O . LYS A 1 379 ? -1.555 -15.379 -29.391 1.00 94.62 379 LYS A O 1
ATOM 3157 N N . SER A 1 380 ? -3.189 -13.839 -29.277 1.00 96.06 380 SER A N 1
ATOM 3158 C CA . SER A 1 380 ? -3.328 -13.663 -30.731 1.00 96.06 380 SER A CA 1
ATOM 3159 C C . SER A 1 380 ? -2.005 -13.243 -31.370 1.00 96.06 380 SER A C 1
ATOM 3161 O O . SER A 1 380 ? -1.584 -13.836 -32.352 1.00 96.06 380 SER A O 1
ATOM 3163 N N . LYS A 1 381 ? -1.294 -12.275 -30.778 1.00 95.75 381 LYS A N 1
ATOM 3164 C CA . LYS A 1 381 ? 0.008 -11.835 -31.294 1.00 95.75 381 LYS A CA 1
ATOM 3165 C C . LYS A 1 381 ? 1.061 -12.945 -31.243 1.00 95.75 381 LYS A C 1
ATOM 3167 O O . LYS A 1 381 ? 1.896 -13.035 -32.136 1.00 95.75 381 LYS A O 1
ATOM 3172 N N . LEU A 1 382 ? 1.051 -13.772 -30.198 1.00 93.50 382 LEU A N 1
ATOM 3173 C CA . LEU A 1 382 ? 1.928 -14.936 -30.110 1.00 93.50 382 LEU A CA 1
ATOM 3174 C C . LEU A 1 382 ? 1.586 -15.962 -31.195 1.00 93.50 382 LEU A C 1
ATOM 3176 O O . LEU A 1 382 ? 2.496 -16.475 -31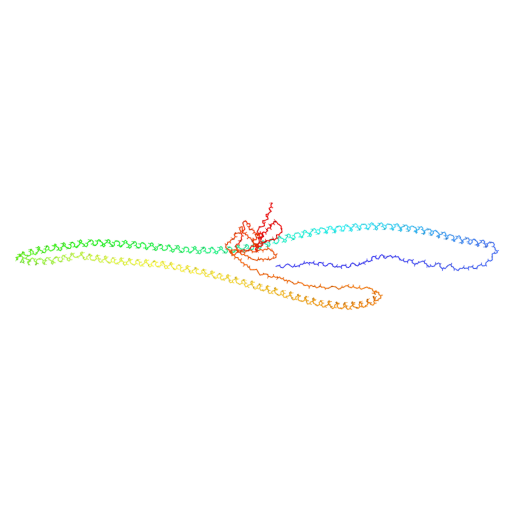.834 1.00 93.50 382 LEU A O 1
ATOM 3180 N N . GLU A 1 383 ? 0.302 -16.238 -31.417 1.00 95.44 383 GLU A N 1
ATOM 3181 C CA . GLU A 1 383 ? -0.167 -17.127 -32.486 1.00 95.44 383 GLU A CA 1
ATOM 3182 C C . GLU A 1 383 ? 0.229 -16.608 -33.875 1.00 95.44 383 GLU A C 1
ATOM 3184 O O . GLU A 1 383 ? 0.672 -17.395 -34.711 1.00 95.44 383 GLU A O 1
ATOM 3189 N N . ASP A 1 384 ? 0.146 -15.297 -34.106 1.00 95.88 384 ASP A N 1
ATOM 3190 C CA . ASP A 1 384 ? 0.585 -14.667 -35.353 1.00 95.88 384 ASP A CA 1
ATOM 3191 C C . ASP A 1 384 ? 2.106 -14.781 -35.536 1.00 95.88 384 ASP A C 1
ATOM 3193 O O . ASP A 1 384 ? 2.558 -15.231 -36.584 1.00 95.88 384 ASP A O 1
ATOM 3197 N N . MET A 1 385 ? 2.908 -14.486 -34.504 1.00 93.00 385 MET A N 1
ATOM 3198 C CA . MET A 1 385 ? 4.367 -14.677 -34.568 1.00 93.00 385 MET A CA 1
ATOM 3199 C C . MET A 1 385 ? 4.747 -16.146 -34.788 1.00 93.00 385 MET A C 1
ATOM 3201 O O . MET A 1 385 ? 5.675 -16.435 -35.537 1.00 93.00 385 MET A O 1
ATOM 3205 N N . LEU A 1 386 ? 4.047 -17.089 -34.150 1.00 94.81 386 LEU A N 1
ATOM 3206 C CA . LEU A 1 386 ? 4.271 -18.520 -34.371 1.00 94.81 386 LEU A CA 1
ATOM 3207 C C . LEU A 1 386 ? 3.956 -18.913 -35.817 1.00 94.81 386 LEU A C 1
ATOM 3209 O O . LEU A 1 386 ? 4.693 -19.709 -36.398 1.00 94.81 386 LEU A O 1
ATOM 3213 N N . ARG A 1 387 ? 2.909 -18.331 -36.410 1.00 95.44 387 ARG A N 1
ATOM 3214 C CA . ARG A 1 387 ? 2.574 -18.528 -37.822 1.00 95.44 387 ARG A CA 1
ATOM 3215 C C . ARG A 1 387 ? 3.646 -17.956 -38.741 1.00 95.44 387 ARG A C 1
ATOM 3217 O O . ARG A 1 387 ? 4.100 -18.673 -39.622 1.00 95.44 387 ARG A O 1
ATOM 3224 N N . GLU A 1 388 ? 4.107 -16.731 -38.498 1.00 95.06 388 GLU A N 1
ATOM 3225 C CA . GLU A 1 388 ? 5.206 -16.120 -39.260 1.00 95.06 388 GLU A CA 1
ATOM 3226 C C . GLU A 1 388 ? 6.496 -16.949 -39.159 1.00 95.06 388 GLU A C 1
ATOM 3228 O O . GLU A 1 388 ? 7.183 -17.165 -40.156 1.00 95.06 388 GLU A O 1
ATOM 3233 N N . MET A 1 389 ? 6.820 -17.472 -37.971 1.00 93.31 389 MET A N 1
ATOM 3234 C CA . MET A 1 389 ? 7.967 -18.368 -37.798 1.00 93.31 389 MET A CA 1
ATOM 3235 C C . MET A 1 389 ? 7.794 -19.685 -38.556 1.00 93.31 389 MET A C 1
ATOM 3237 O O . MET A 1 389 ? 8.771 -20.203 -39.094 1.00 93.31 389 MET A O 1
ATOM 3241 N N . GLN A 1 390 ? 6.577 -20.228 -38.607 1.00 93.75 390 GLN A N 1
ATOM 3242 C CA . GLN A 1 390 ? 6.283 -21.435 -39.372 1.00 93.75 390 GLN A CA 1
ATOM 3243 C C . GLN A 1 390 ? 6.378 -21.180 -40.882 1.00 93.75 390 GLN A C 1
ATOM 3245 O O . GLN A 1 390 ? 7.014 -21.961 -41.579 1.00 93.75 390 GLN A O 1
ATOM 3250 N N . GLU A 1 391 ? 5.852 -20.060 -41.380 1.00 94.69 391 GLU A N 1
ATOM 3251 C CA . GLU A 1 391 ? 5.988 -19.653 -42.785 1.00 94.69 391 GLU A CA 1
ATOM 3252 C C . GLU A 1 391 ? 7.457 -19.435 -43.175 1.00 94.69 391 GLU A C 1
ATOM 3254 O O . GLU A 1 391 ? 7.896 -19.896 -44.227 1.00 94.69 391 GLU A O 1
ATOM 3259 N N . MET A 1 392 ? 8.248 -18.800 -42.304 1.00 94.94 392 MET A N 1
ATOM 3260 C CA . MET A 1 392 ? 9.689 -18.632 -42.510 1.00 94.94 392 MET A CA 1
ATOM 3261 C C . MET A 1 392 ? 10.429 -19.973 -42.502 1.00 94.94 392 MET A C 1
ATOM 3263 O O . MET A 1 392 ? 11.356 -20.174 -43.289 1.00 94.94 392 MET A O 1
ATOM 3267 N N . LEU A 1 393 ? 10.041 -20.898 -41.620 1.00 95.38 393 LEU A N 1
ATOM 3268 C CA . LEU A 1 393 ? 10.599 -22.247 -41.594 1.00 95.38 393 LEU A CA 1
ATOM 3269 C C . LEU A 1 393 ? 10.273 -23.000 -42.888 1.00 95.38 393 LEU A C 1
ATOM 3271 O O . LEU A 1 393 ? 11.174 -23.604 -43.467 1.00 95.38 393 LEU A O 1
ATOM 3275 N N . ASP A 1 394 ? 9.030 -22.928 -43.361 1.00 95.62 394 ASP A N 1
ATOM 3276 C CA . ASP A 1 394 ? 8.590 -23.548 -44.612 1.00 95.62 394 ASP A CA 1
ATOM 3277 C C . ASP A 1 394 ? 9.318 -22.937 -45.821 1.00 95.62 394 ASP A C 1
ATOM 3279 O O . ASP A 1 394 ? 9.787 -23.661 -46.701 1.00 95.62 394 ASP A O 1
ATOM 3283 N N . GLU A 1 395 ? 9.505 -21.613 -45.849 1.00 94.81 395 GLU A N 1
ATOM 3284 C CA . GLU A 1 395 ? 10.312 -20.945 -46.872 1.00 94.81 395 GLU A CA 1
ATOM 3285 C C . GLU A 1 395 ? 11.782 -21.371 -46.808 1.00 94.81 395 GLU A C 1
ATOM 3287 O O . GLU A 1 395 ? 12.391 -21.629 -47.847 1.00 94.81 395 GLU A O 1
ATOM 3292 N N . LYS A 1 396 ? 12.354 -21.521 -45.609 1.00 95.19 396 LYS A N 1
ATOM 3293 C CA . LYS A 1 396 ? 13.719 -22.030 -45.444 1.00 95.19 396 LYS A CA 1
ATOM 3294 C C . LYS A 1 396 ? 13.839 -23.467 -45.940 1.00 95.19 396 LYS A C 1
ATOM 3296 O O . LYS A 1 396 ? 14.818 -23.783 -46.610 1.00 95.19 396 LYS A O 1
ATOM 3301 N N . LEU A 1 397 ? 12.870 -24.330 -45.633 1.00 94.50 397 LEU A N 1
ATOM 3302 C CA . LEU A 1 397 ? 12.833 -25.703 -46.141 1.00 94.50 397 LEU A CA 1
ATOM 3303 C C . LEU A 1 397 ? 12.737 -25.717 -47.672 1.00 94.50 397 LEU A C 1
ATOM 3305 O O . LEU A 1 397 ? 13.504 -26.427 -48.316 1.00 94.50 397 LEU A O 1
ATOM 3309 N N . ARG A 1 398 ? 11.893 -24.864 -48.264 1.00 95.56 398 ARG A N 1
ATOM 3310 C CA . ARG A 1 398 ? 11.798 -24.692 -49.723 1.00 95.56 398 ARG A CA 1
ATOM 3311 C C . ARG A 1 398 ? 13.122 -24.226 -50.335 1.00 95.56 398 ARG A C 1
ATOM 3313 O O . ARG A 1 398 ? 13.535 -24.741 -51.369 1.00 95.56 398 ARG A O 1
ATOM 3320 N N . LEU A 1 399 ? 13.794 -23.260 -49.711 1.00 93.69 399 LEU A N 1
ATOM 3321 C CA . LEU A 1 399 ? 15.099 -22.775 -50.165 1.00 93.69 399 LEU A CA 1
ATOM 3322 C C . LEU A 1 399 ? 16.187 -23.842 -50.014 1.00 93.69 399 LEU A C 1
ATOM 3324 O O . LEU A 1 399 ? 17.039 -23.958 -50.886 1.00 93.69 399 LEU A O 1
ATOM 3328 N N . ASP A 1 400 ? 16.167 -24.648 -48.955 1.00 93.94 400 ASP A N 1
ATOM 3329 C CA . ASP A 1 400 ? 17.076 -25.787 -48.818 1.00 93.94 400 ASP A CA 1
ATOM 3330 C C . ASP A 1 400 ? 16.834 -26.835 -49.908 1.00 93.94 400 ASP A C 1
ATOM 3332 O O . ASP A 1 400 ? 17.793 -27.361 -50.476 1.00 93.94 400 ASP A O 1
ATOM 3336 N N . GLU A 1 401 ? 15.574 -27.128 -50.237 1.00 93.00 401 GLU A N 1
ATOM 3337 C CA . GLU A 1 401 ? 15.231 -27.971 -51.383 1.00 93.00 401 GLU A CA 1
ATOM 3338 C C . GLU A 1 401 ? 15.795 -27.365 -52.677 1.00 93.00 401 GLU A C 1
ATOM 3340 O O . GLU A 1 401 ? 16.499 -28.046 -53.421 1.00 93.00 401 GLU A O 1
ATOM 3345 N N . GLU A 1 402 ? 15.620 -26.065 -52.907 1.00 94.81 402 GLU A N 1
ATOM 3346 C CA . GLU A 1 402 ? 16.180 -25.369 -54.069 1.00 94.81 402 GLU A CA 1
ATOM 3347 C C . GLU A 1 402 ? 17.718 -25.451 -54.097 1.00 94.81 402 GLU A C 1
ATOM 3349 O O . GLU A 1 402 ? 18.304 -25.860 -55.098 1.00 94.81 402 GLU A O 1
ATOM 3354 N N . ILE A 1 403 ? 18.394 -25.189 -52.975 1.00 91.44 403 ILE A N 1
ATOM 3355 C CA . ILE A 1 403 ? 19.852 -25.301 -52.834 1.00 91.44 403 ILE A CA 1
ATOM 3356 C C . ILE A 1 403 ? 20.316 -26.734 -53.075 1.00 91.44 403 ILE A C 1
ATOM 3358 O O . ILE A 1 403 ? 21.346 -26.939 -53.714 1.00 91.44 403 ILE A O 1
ATOM 3362 N N . THR A 1 404 ? 19.596 -27.745 -52.588 1.00 92.69 404 THR A N 1
ATOM 3363 C CA . THR A 1 404 ? 19.947 -29.143 -52.869 1.00 92.69 404 THR A CA 1
ATOM 3364 C C . THR A 1 404 ? 19.766 -29.477 -54.346 1.00 92.69 404 THR A C 1
ATOM 3366 O O . THR A 1 404 ? 20.629 -30.151 -54.912 1.00 92.69 404 THR A O 1
ATOM 3369 N N . THR A 1 405 ? 18.734 -28.948 -55.012 1.00 88.75 405 THR A N 1
ATOM 3370 C CA . THR A 1 405 ? 18.590 -29.087 -56.469 1.00 88.75 405 THR A CA 1
ATOM 3371 C C . THR A 1 405 ? 19.696 -28.355 -57.230 1.00 88.75 405 THR A C 1
ATOM 3373 O O . THR A 1 405 ? 20.273 -28.945 -58.145 1.00 88.75 405 THR A O 1
ATOM 3376 N N . TYR A 1 406 ? 20.087 -27.144 -56.814 1.00 91.62 406 TYR A N 1
ATOM 3377 C CA . TYR A 1 406 ? 21.217 -26.412 -57.388 1.00 91.62 406 TYR A CA 1
ATOM 3378 C C . TYR A 1 406 ? 22.535 -27.140 -57.167 1.00 91.62 406 TYR A C 1
ATOM 3380 O O . TYR A 1 406 ? 23.301 -27.289 -58.109 1.00 91.62 406 TYR A O 1
ATOM 3388 N N . ARG A 1 407 ? 22.787 -27.672 -55.968 1.00 89.06 407 ARG A N 1
ATOM 3389 C CA . ARG A 1 407 ? 23.959 -28.510 -55.688 1.00 89.06 407 ARG A CA 1
ATOM 3390 C C . ARG A 1 407 ? 23.967 -29.767 -56.550 1.00 89.06 407 ARG A C 1
ATOM 3392 O O . ARG A 1 407 ? 25.038 -30.169 -56.976 1.00 89.06 407 ARG A O 1
ATOM 3399 N N . ARG A 1 408 ? 22.805 -30.368 -56.837 1.00 86.25 408 ARG A N 1
ATOM 3400 C CA . ARG A 1 408 ? 22.688 -31.535 -57.728 1.00 86.25 408 ARG A CA 1
ATOM 3401 C C . ARG A 1 408 ? 22.946 -31.183 -59.193 1.00 86.25 408 ARG A C 1
ATOM 3403 O O . ARG A 1 408 ? 23.541 -31.975 -59.916 1.00 86.25 408 ARG A O 1
ATOM 3410 N N . LEU A 1 409 ? 22.478 -30.022 -59.650 1.00 89.06 409 LEU A N 1
ATOM 3411 C CA . LEU A 1 409 ? 22.751 -29.545 -61.004 1.00 89.06 409 LEU A CA 1
ATOM 3412 C C . LEU A 1 409 ? 24.225 -29.170 -61.157 1.00 89.06 409 LEU A C 1
ATOM 3414 O O . LEU A 1 409 ? 24.845 -29.563 -62.139 1.00 89.06 409 LEU A O 1
ATOM 3418 N N . LEU A 1 410 ? 24.779 -28.471 -60.164 1.00 83.62 410 LEU A N 1
ATOM 3419 C CA . LEU A 1 410 ? 26.177 -28.070 -60.129 1.00 83.62 410 LEU A CA 1
ATOM 3420 C C . LEU A 1 410 ? 27.091 -29.286 -60.035 1.00 83.62 410 LEU A C 1
ATOM 3422 O O . LEU A 1 410 ? 28.038 -29.349 -60.796 1.00 83.62 410 LEU A O 1
ATOM 3426 N N . SER A 1 411 ? 26.781 -30.287 -59.207 1.00 76.62 411 SER A N 1
ATOM 3427 C CA . SER A 1 411 ? 27.553 -31.532 -59.187 1.00 76.62 411 SER A CA 1
ATOM 3428 C C . SER A 1 411 ? 27.433 -32.301 -60.506 1.00 76.62 411 SER A C 1
ATOM 3430 O O . SER A 1 411 ? 28.403 -32.893 -60.958 1.00 76.62 411 SER A O 1
ATOM 3432 N N . GLY A 1 412 ? 26.281 -32.252 -61.184 1.00 74.19 412 GLY A N 1
ATOM 3433 C CA . GLY A 1 412 ? 26.135 -32.785 -62.541 1.00 74.19 412 GLY A CA 1
ATOM 3434 C C . GLY A 1 412 ? 26.941 -32.018 -63.601 1.00 74.19 412 GLY A C 1
ATOM 3435 O O . GLY A 1 412 ? 27.429 -32.627 -64.549 1.00 74.19 412 GLY A O 1
ATOM 3436 N N . GLU A 1 413 ? 27.092 -30.700 -63.453 1.00 71.06 413 GLU A N 1
ATOM 3437 C CA . GLU A 1 413 ? 27.931 -29.850 -64.310 1.00 71.06 413 GLU A CA 1
ATOM 3438 C C . GLU A 1 413 ? 29.419 -30.009 -63.980 1.00 71.06 413 GLU A C 1
ATOM 3440 O O . GLU A 1 413 ? 30.235 -30.043 -64.888 1.00 71.06 413 GLU A O 1
ATOM 3445 N N . GLU A 1 414 ? 29.779 -30.169 -62.707 1.00 67.50 414 GLU A N 1
ATOM 3446 C CA . GLU A 1 414 ? 31.128 -30.495 -62.246 1.00 67.50 414 GLU A CA 1
ATOM 3447 C C . GLU A 1 414 ? 31.543 -31.879 -62.727 1.00 67.50 414 GLU A C 1
ATOM 3449 O O . GLU A 1 414 ? 32.685 -32.022 -63.126 1.00 67.50 414 GLU A O 1
ATOM 3454 N N . ILE A 1 415 ? 30.642 -32.868 -62.786 1.00 65.38 415 ILE A N 1
ATOM 3455 C CA . ILE A 1 415 ? 30.929 -34.172 -63.405 1.00 65.38 415 ILE A CA 1
ATOM 3456 C C . ILE A 1 415 ? 31.175 -34.009 -64.910 1.00 65.38 415 ILE A C 1
ATOM 3458 O O . ILE A 1 415 ? 32.151 -34.550 -65.410 1.00 65.38 415 ILE A O 1
ATOM 3462 N N . ARG A 1 416 ? 30.375 -33.210 -65.632 1.00 67.81 416 ARG A N 1
ATOM 3463 C CA . ARG A 1 416 ? 30.617 -32.925 -67.064 1.00 67.81 416 ARG A CA 1
ATOM 3464 C C . ARG A 1 416 ? 31.902 -32.130 -67.306 1.00 67.81 416 ARG A C 1
ATOM 3466 O O . ARG A 1 416 ? 32.635 -32.412 -68.248 1.00 67.81 416 ARG A O 1
ATOM 3473 N N . MET A 1 417 ? 32.187 -31.139 -66.465 1.00 58.56 417 MET A N 1
ATOM 3474 C CA . MET A 1 417 ? 33.425 -30.361 -66.512 1.00 58.56 417 MET A CA 1
ATOM 3475 C C . MET A 1 417 ? 34.622 -31.193 -66.079 1.00 58.56 417 MET A C 1
ATOM 3477 O O . MET A 1 417 ? 35.684 -31.011 -66.651 1.00 58.56 417 MET A O 1
ATOM 3481 N N . GLN A 1 418 ? 34.481 -32.110 -65.123 1.00 60.38 418 GLN A N 1
ATOM 3482 C CA . GLN A 1 418 ? 35.521 -33.063 -64.756 1.00 60.38 418 GLN A CA 1
ATOM 3483 C C . GLN A 1 418 ? 35.718 -34.091 -65.856 1.00 60.38 418 GLN A C 1
ATOM 3485 O O . GLN A 1 418 ? 36.860 -34.385 -66.131 1.00 60.38 418 GLN A O 1
ATOM 3490 N N . GLU A 1 419 ? 34.691 -34.582 -66.544 1.00 56.25 419 GLU A N 1
ATOM 3491 C CA . GLU A 1 419 ? 34.858 -35.439 -67.728 1.00 56.25 419 GLU A CA 1
ATOM 3492 C C . GLU A 1 419 ? 35.555 -34.676 -68.868 1.00 56.25 419 GLU A C 1
ATOM 3494 O O . GLU A 1 419 ? 36.510 -35.185 -69.448 1.00 56.25 419 GLU A O 1
ATOM 3499 N N . SER A 1 420 ? 35.188 -33.411 -69.103 1.00 57.41 420 SER A N 1
ATOM 3500 C CA . SER A 1 420 ? 35.866 -32.516 -70.054 1.00 57.41 420 SER A CA 1
ATOM 3501 C C . SER A 1 420 ? 37.299 -32.154 -69.632 1.00 57.41 420 SER A C 1
ATOM 3503 O O . SER A 1 420 ? 38.185 -32.042 -70.480 1.00 57.41 420 SER A O 1
ATOM 3505 N N . MET A 1 421 ? 37.555 -31.965 -68.336 1.00 53.34 421 MET A N 1
ATOM 3506 C CA . MET A 1 421 ? 38.883 -31.688 -67.793 1.00 53.34 421 MET A CA 1
ATOM 3507 C C . MET A 1 421 ? 39.718 -32.956 -67.723 1.00 53.34 421 MET A C 1
ATOM 3509 O O . MET A 1 421 ? 40.917 -32.850 -67.911 1.00 53.34 421 MET A O 1
ATOM 3513 N N . VAL A 1 422 ? 39.133 -34.132 -67.4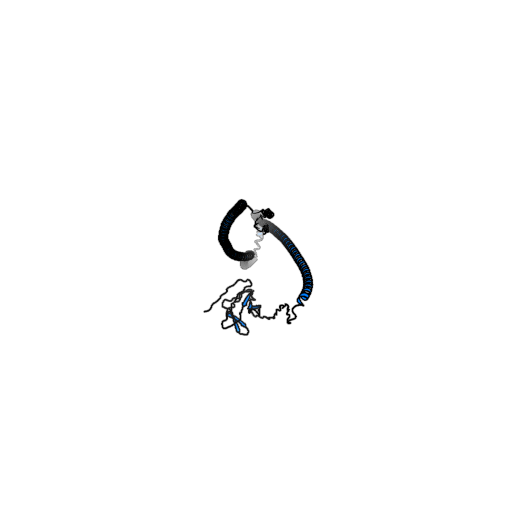94 1.00 52.44 422 VAL A N 1
ATOM 3514 C CA . VAL A 1 422 ? 39.779 -35.451 -67.535 1.00 52.44 422 VAL A CA 1
ATOM 3515 C C . VAL A 1 422 ? 40.149 -35.784 -68.978 1.00 52.44 422 VAL A C 1
ATOM 3517 O O . VAL A 1 422 ? 41.279 -36.189 -69.196 1.00 52.44 422 VAL A O 1
ATOM 3520 N N . GLU A 1 423 ? 39.331 -35.474 -69.988 1.00 48.94 423 GLU A N 1
ATOM 3521 C CA . GLU A 1 423 ? 39.770 -35.533 -71.397 1.00 48.94 423 GLU A CA 1
ATOM 3522 C C . GLU A 1 423 ? 40.940 -34.573 -71.693 1.00 48.94 423 GLU A C 1
ATOM 3524 O O . GLU A 1 423 ? 41.862 -34.928 -72.427 1.00 48.94 423 GLU A O 1
ATOM 3529 N N . ALA A 1 424 ? 40.967 -33.386 -71.075 1.00 48.00 424 ALA A N 1
ATOM 3530 C CA . ALA A 1 424 ? 42.066 -32.425 -71.227 1.00 48.00 424 ALA A CA 1
ATOM 3531 C C . ALA A 1 424 ? 43.310 -32.729 -70.354 1.00 48.00 424 ALA A C 1
ATOM 3533 O O . ALA A 1 424 ? 44.409 -32.284 -70.681 1.00 48.00 424 ALA A O 1
ATOM 3534 N N . SER A 1 425 ? 43.169 -33.494 -69.264 1.00 46.22 425 SER A N 1
ATOM 3535 C CA . SER A 1 425 ? 44.231 -33.811 -68.286 1.00 46.22 425 SER A CA 1
ATOM 3536 C C . SER A 1 425 ? 44.700 -35.269 -68.322 1.00 46.22 425 SER A C 1
ATOM 3538 O O . SER A 1 425 ? 45.768 -35.569 -67.803 1.00 46.22 425 SER A O 1
ATOM 3540 N N . MET A 1 426 ? 44.030 -36.160 -69.062 1.00 45.00 426 MET A N 1
ATOM 3541 C CA . MET A 1 426 ? 44.529 -37.506 -69.392 1.00 45.00 426 MET A CA 1
ATOM 3542 C C . MET A 1 426 ? 45.761 -37.493 -70.314 1.00 45.00 426 MET A C 1
ATOM 3544 O O . MET A 1 426 ? 46.383 -38.534 -70.514 1.00 45.00 426 MET A O 1
ATOM 3548 N N . HIS A 1 427 ? 46.168 -36.329 -70.833 1.00 45.34 427 HIS A N 1
ATOM 3549 C CA . HIS A 1 427 ? 47.440 -36.162 -71.542 1.00 45.34 427 HIS A CA 1
ATOM 3550 C C . HIS A 1 427 ? 48.615 -35.691 -70.670 1.00 45.34 427 HIS A C 1
ATOM 3552 O O . HIS A 1 427 ? 49.742 -35.650 -71.164 1.00 45.34 427 HIS A O 1
ATOM 3558 N N . GLN A 1 428 ? 48.417 -35.395 -69.382 1.00 39.31 428 GLN A N 1
ATOM 3559 C CA . GLN A 1 428 ? 49.507 -35.027 -68.475 1.00 39.31 428 GLN A CA 1
ATOM 3560 C C . GLN A 1 428 ? 49.227 -35.526 -67.055 1.00 39.31 428 GLN A C 1
ATOM 3562 O O . GLN A 1 428 ? 48.327 -35.026 -66.396 1.00 39.31 428 GLN A O 1
ATOM 3567 N N . ALA A 1 429 ? 50.093 -36.421 -66.570 1.00 35.16 429 ALA A N 1
ATOM 3568 C CA . ALA A 1 429 ? 50.204 -36.904 -65.187 1.00 35.16 429 ALA A CA 1
ATOM 3569 C C . ALA A 1 429 ? 49.534 -38.256 -64.862 1.00 35.16 429 ALA A C 1
ATOM 3571 O O . ALA A 1 429 ? 48.726 -38.387 -63.948 1.00 35.16 429 ALA A O 1
ATOM 3572 N N . GLU A 1 430 ? 50.054 -39.318 -65.485 1.00 36.12 430 GLU A N 1
ATOM 3573 C CA . GLU A 1 430 ? 50.578 -40.415 -64.663 1.00 36.12 430 GLU A CA 1
ATOM 3574 C C . GLU A 1 430 ? 51.680 -39.826 -63.773 1.00 36.12 430 GLU A C 1
ATOM 3576 O O . GLU A 1 430 ? 52.682 -39.366 -64.309 1.00 36.12 430 GLU A O 1
ATOM 3581 N N . MET A 1 431 ? 51.471 -39.762 -62.455 1.00 32.84 431 MET A N 1
ATOM 3582 C CA . MET A 1 431 ? 52.489 -39.896 -61.399 1.00 32.84 431 MET A CA 1
ATOM 3583 C C . MET A 1 431 ? 51.882 -39.520 -60.035 1.00 32.84 431 MET A C 1
ATOM 3585 O O . MET A 1 431 ? 51.401 -38.411 -59.830 1.00 32.84 431 MET A O 1
ATOM 3589 N N . SER A 1 432 ? 52.049 -40.449 -59.093 1.00 32.84 432 SER A N 1
ATOM 3590 C CA . SER A 1 432 ? 52.060 -40.265 -57.635 1.00 32.84 432 SER A CA 1
ATOM 3591 C C . SER A 1 432 ? 50.740 -40.383 -56.866 1.00 32.84 432 SER A C 1
ATOM 3593 O O . SER A 1 432 ? 49.791 -39.620 -56.986 1.00 32.84 432 SER A O 1
ATOM 3595 N N . SER A 1 433 ? 50.768 -41.405 -56.017 1.00 32.72 433 SER A N 1
ATOM 3596 C CA . SER A 1 433 ? 49.752 -41.911 -55.112 1.00 32.72 433 SER A CA 1
ATOM 3597 C C . SER A 1 433 ? 49.780 -41.265 -53.722 1.00 32.72 433 SER A C 1
ATOM 3599 O O . SER A 1 433 ? 50.836 -40.806 -53.298 1.00 32.72 433 SER A O 1
ATOM 3601 N N . GLN A 1 434 ? 48.675 -41.485 -52.992 1.00 34.41 434 GLN A N 1
ATOM 3602 C CA . GLN A 1 434 ? 48.544 -41.797 -51.550 1.00 34.41 434 GLN A CA 1
ATOM 3603 C C . GLN A 1 434 ? 47.886 -40.760 -50.615 1.00 34.41 434 GLN A C 1
ATOM 3605 O O . GLN A 1 434 ? 48.426 -39.692 -50.371 1.00 34.41 434 GLN A O 1
ATOM 3610 N N . HIS A 1 435 ? 46.800 -41.255 -49.984 1.00 33.56 435 HIS A N 1
ATOM 3611 C CA . HIS A 1 435 ? 46.331 -41.046 -48.596 1.00 33.56 435 HIS A CA 1
ATOM 3612 C C . HIS A 1 435 ? 45.806 -39.650 -48.191 1.00 33.56 435 HIS A C 1
ATOM 3614 O O . HIS A 1 435 ? 46.325 -38.635 -48.614 1.00 33.56 435 HIS A O 1
ATOM 3620 N N . ALA A 1 436 ? 44.807 -39.481 -47.320 1.00 32.16 436 ALA A N 1
ATOM 3621 C CA . ALA A 1 436 ? 43.844 -40.356 -46.651 1.00 32.16 436 ALA A CA 1
ATOM 3622 C C . ALA A 1 436 ? 42.706 -39.468 -46.092 1.00 32.16 436 ALA A C 1
ATOM 3624 O O . ALA A 1 436 ? 42.830 -38.251 -45.986 1.00 32.16 436 ALA A O 1
ATOM 3625 N N . VAL A 1 437 ? 41.599 -40.125 -45.770 1.00 37.25 437 VAL A N 1
ATOM 3626 C CA . VAL A 1 437 ? 40.313 -39.617 -45.279 1.00 37.25 437 VAL A CA 1
ATOM 3627 C C . VAL A 1 437 ? 40.404 -39.267 -43.789 1.00 37.25 437 VAL A C 1
ATOM 3629 O O . VAL A 1 437 ? 40.993 -40.056 -43.057 1.00 37.25 437 VAL A O 1
ATOM 3632 N N . ASP A 1 438 ? 39.735 -38.204 -43.318 1.00 31.38 438 ASP A N 1
ATOM 3633 C CA . ASP A 1 438 ? 39.103 -38.264 -41.989 1.00 31.38 438 ASP A CA 1
ATOM 3634 C C . ASP A 1 438 ? 37.883 -37.335 -41.816 1.00 31.38 438 ASP A C 1
ATOM 3636 O O . ASP A 1 438 ? 37.858 -36.194 -42.280 1.00 31.38 438 ASP A O 1
ATOM 3640 N N . ARG A 1 439 ? 36.846 -37.877 -41.165 1.00 35.44 439 ARG A N 1
ATOM 3641 C CA . ARG A 1 439 ? 35.485 -37.343 -40.967 1.00 35.44 439 ARG A CA 1
ATOM 3642 C C . ARG A 1 439 ? 34.989 -37.823 -39.596 1.00 35.44 439 ARG A C 1
ATOM 3644 O O . ARG A 1 439 ? 34.866 -39.025 -39.415 1.00 35.44 439 ARG A O 1
ATOM 3651 N N . SER A 1 440 ? 34.617 -36.927 -38.673 1.00 33.06 440 SER A N 1
ATOM 3652 C CA . SER A 1 440 ? 33.892 -37.259 -37.417 1.00 33.06 440 SER A CA 1
ATOM 3653 C C . SER A 1 440 ? 33.420 -35.963 -36.732 1.00 33.06 440 SER A C 1
ATOM 3655 O O . SER A 1 440 ? 34.258 -35.154 -36.354 1.00 33.06 440 SER A O 1
ATOM 3657 N N . TYR A 1 441 ? 32.151 -35.542 -36.795 1.00 30.31 441 TYR A N 1
ATOM 3658 C CA . TYR A 1 441 ? 30.939 -35.908 -36.025 1.00 30.31 441 TYR A CA 1
ATOM 3659 C C . TYR A 1 441 ? 30.964 -35.635 -34.504 1.00 30.31 441 TYR A C 1
ATOM 3661 O O . TYR A 1 441 ? 31.916 -35.933 -33.793 1.00 30.31 441 TYR A O 1
ATOM 3669 N N . VAL A 1 442 ? 29.860 -35.018 -34.076 1.00 33.09 442 VAL A N 1
ATOM 3670 C CA . VAL A 1 442 ? 29.504 -34.367 -32.805 1.00 33.09 442 VAL A CA 1
ATOM 3671 C C . VAL A 1 442 ? 28.751 -35.347 -31.894 1.00 33.09 442 VAL A C 1
ATOM 3673 O O . VAL A 1 442 ? 28.050 -36.200 -32.424 1.00 33.09 442 VAL A O 1
ATOM 3676 N N . GLN A 1 443 ? 28.836 -35.162 -30.563 1.00 32.97 443 GLN A N 1
ATOM 3677 C CA . GLN A 1 443 ? 27.745 -35.271 -29.559 1.00 32.97 443 GLN A CA 1
ATOM 3678 C C . GLN A 1 443 ? 28.212 -35.912 -28.237 1.00 32.97 443 GLN A C 1
ATOM 3680 O O . GLN A 1 443 ? 28.518 -37.100 -28.201 1.00 32.97 443 GLN A O 1
ATOM 3685 N N . THR A 1 444 ? 28.152 -35.159 -27.129 1.00 30.75 444 THR A N 1
ATOM 3686 C CA . THR A 1 444 ? 28.156 -35.733 -25.771 1.00 30.75 444 THR A CA 1
ATOM 3687 C C . THR A 1 444 ? 27.110 -35.035 -24.907 1.00 30.75 444 THR A C 1
ATOM 3689 O O . THR A 1 444 ? 27.083 -33.811 -24.804 1.00 30.75 444 THR A O 1
ATOM 3692 N N . ILE A 1 445 ? 26.235 -35.864 -24.342 1.00 33.94 445 ILE A N 1
ATOM 3693 C CA . ILE A 1 445 ? 25.063 -35.568 -23.518 1.00 33.94 445 ILE A CA 1
ATOM 3694 C C . ILE A 1 445 ? 25.457 -35.534 -22.033 1.00 33.94 445 ILE A C 1
ATOM 3696 O O . ILE A 1 445 ? 26.316 -36.292 -21.585 1.00 33.94 445 ILE A O 1
ATOM 3700 N N . GLU A 1 446 ? 24.788 -34.652 -21.294 1.00 30.70 446 GLU A N 1
ATOM 3701 C CA . GLU A 1 446 ? 24.824 -34.458 -19.843 1.00 30.70 446 GLU A CA 1
ATOM 3702 C C . GLU A 1 446 ? 24.482 -35.729 -19.041 1.00 30.70 446 GLU A C 1
ATOM 3704 O O . GLU A 1 446 ? 23.609 -36.516 -19.402 1.00 30.70 446 GLU A O 1
ATOM 3709 N N . SER A 1 447 ? 25.128 -35.918 -17.888 1.00 32.09 447 SER A N 1
ATOM 3710 C CA . SER A 1 447 ? 24.739 -36.916 -16.881 1.00 32.09 447 SER A CA 1
ATOM 3711 C C . SER A 1 447 ? 25.093 -36.405 -15.483 1.00 32.09 447 SER A C 1
ATOM 3713 O O . SER A 1 447 ? 26.242 -36.489 -15.059 1.00 32.09 447 SER A O 1
ATOM 3715 N N . ALA A 1 448 ? 24.105 -35.868 -14.760 1.00 32.06 448 ALA A N 1
ATOM 3716 C CA . ALA A 1 448 ? 24.236 -35.472 -13.357 1.00 32.06 448 ALA A CA 1
ATOM 3717 C C . ALA A 1 448 ? 23.799 -36.622 -12.427 1.00 32.06 448 ALA A C 1
ATOM 3719 O O . ALA A 1 448 ? 22.645 -37.052 -12.436 1.00 32.06 448 ALA A O 1
ATOM 3720 N N . VAL A 1 449 ? 24.732 -37.113 -11.608 1.00 34.03 449 VAL A N 1
ATOM 3721 C CA . VAL A 1 449 ? 24.525 -38.130 -10.566 1.00 34.03 449 VAL A CA 1
ATOM 3722 C C . VAL A 1 449 ? 24.031 -37.443 -9.286 1.00 34.03 449 VAL A C 1
ATOM 3724 O O . VAL A 1 449 ? 24.765 -36.669 -8.682 1.00 34.03 449 VAL A O 1
ATOM 3727 N N . LYS A 1 450 ? 22.804 -37.733 -8.829 1.00 34.69 450 LYS A N 1
ATOM 3728 C CA . LYS A 1 450 ? 22.316 -37.315 -7.498 1.00 34.69 450 LYS A CA 1
ATOM 3729 C C . LYS A 1 450 ? 22.655 -38.382 -6.451 1.00 34.69 450 LYS A C 1
ATOM 3731 O O . LYS A 1 450 ? 22.091 -39.473 -6.472 1.00 34.69 450 LYS A O 1
ATOM 3736 N N . THR A 1 451 ? 23.555 -38.067 -5.522 1.00 40.41 451 THR A N 1
ATOM 3737 C CA . THR A 1 451 ? 23.843 -38.870 -4.323 1.00 40.41 451 THR A CA 1
ATOM 3738 C C . THR A 1 451 ? 22.834 -38.563 -3.204 1.00 40.41 451 THR A C 1
ATOM 3740 O O . THR A 1 451 ? 22.387 -37.431 -3.035 1.00 40.41 451 THR A O 1
ATOM 3743 N N . ASN A 1 452 ? 22.431 -39.587 -2.443 1.00 40.00 452 ASN A N 1
ATOM 3744 C CA . ASN A 1 452 ? 21.417 -39.492 -1.386 1.00 40.00 452 ASN A CA 1
ATOM 3745 C C . ASN A 1 452 ? 22.086 -39.241 -0.016 1.00 40.00 452 ASN A C 1
ATOM 3747 O O . ASN A 1 452 ? 22.750 -40.129 0.516 1.00 40.00 452 ASN A O 1
ATOM 3751 N N . ILE A 1 453 ? 21.932 -38.034 0.544 1.00 56.75 453 ILE A N 1
ATOM 3752 C CA . ILE A 1 453 ? 22.514 -37.611 1.833 1.00 56.75 453 ILE A CA 1
ATOM 3753 C C . ILE A 1 453 ? 21.459 -37.741 2.947 1.00 56.75 453 ILE A C 1
ATOM 3755 O O . ILE A 1 453 ? 20.460 -37.022 2.942 1.00 56.75 453 ILE A O 1
ATOM 3759 N N . GLN A 1 454 ? 21.691 -38.606 3.944 1.00 54.62 454 GLN A N 1
ATOM 3760 C CA . GLN A 1 454 ? 20.844 -38.714 5.144 1.00 54.62 454 GLN A CA 1
ATOM 3761 C C . GLN A 1 454 ? 21.329 -37.756 6.246 1.00 54.62 454 GLN A C 1
ATOM 3763 O O . GLN A 1 454 ? 22.471 -37.851 6.692 1.00 54.62 454 GLN A O 1
ATOM 3768 N N . LYS A 1 455 ? 20.460 -36.849 6.716 1.00 63.84 455 LYS A N 1
ATOM 3769 C CA . LYS A 1 455 ? 20.783 -35.822 7.727 1.00 63.84 455 LYS A CA 1
ATOM 3770 C C . LYS A 1 455 ? 20.105 -36.135 9.062 1.00 63.84 455 LYS A C 1
ATOM 3772 O O . LYS A 1 455 ? 18.956 -36.568 9.087 1.00 63.84 455 LYS A O 1
ATOM 3777 N N . ARG A 1 456 ? 20.805 -35.910 10.179 1.00 57.56 456 ARG A N 1
ATOM 3778 C CA . ARG A 1 456 ? 20.262 -36.005 11.546 1.00 57.56 456 ARG A CA 1
ATOM 3779 C C . ARG A 1 456 ? 20.796 -34.846 12.386 1.00 57.56 456 ARG A C 1
ATOM 3781 O O . ARG A 1 456 ? 21.998 -34.606 12.385 1.00 57.56 456 ARG A O 1
ATOM 3788 N N . SER A 1 457 ? 19.924 -34.163 13.122 1.00 65.25 457 SER A N 1
ATOM 3789 C CA . SER A 1 457 ? 20.287 -33.126 14.095 1.00 65.25 457 SER A CA 1
ATOM 3790 C C . SER A 1 457 ? 19.639 -33.421 15.449 1.00 65.25 457 SER A C 1
ATOM 3792 O O . SER A 1 457 ? 18.588 -34.058 15.529 1.00 65.25 457 SER A O 1
ATOM 3794 N N . LYS A 1 458 ? 20.286 -32.990 16.537 1.00 54.19 458 LYS A N 1
ATOM 3795 C CA . LYS A 1 458 ? 19.735 -33.042 17.896 1.00 54.19 458 LYS A CA 1
ATOM 3796 C C . LYS A 1 458 ? 19.903 -31.661 18.520 1.00 54.19 458 LYS A C 1
ATOM 3798 O O . LYS A 1 458 ? 20.994 -31.325 18.965 1.00 54.19 458 LYS A O 1
ATOM 3803 N N . GLY A 1 459 ? 18.833 -30.870 18.526 1.00 66.94 459 GLY A N 1
ATOM 3804 C CA . GLY A 1 459 ? 18.831 -29.508 19.061 1.00 66.94 459 GLY A CA 1
ATOM 3805 C C . GLY A 1 459 ? 18.226 -28.494 18.094 1.00 66.94 459 GLY A C 1
ATOM 3806 O O . GLY A 1 459 ? 17.557 -28.866 17.136 1.00 66.94 459 GLY A O 1
ATOM 3807 N N . THR A 1 460 ? 18.468 -27.216 18.373 1.00 72.50 460 THR A N 1
ATOM 3808 C CA . THR A 1 460 ? 17.883 -26.054 17.682 1.00 72.50 460 THR A CA 1
ATOM 3809 C C . THR A 1 460 ? 18.540 -25.730 16.333 1.00 72.50 460 THR A C 1
ATOM 3811 O O . THR A 1 460 ? 17.977 -24.971 15.548 1.00 72.50 460 THR A O 1
ATOM 3814 N N . VAL A 1 461 ? 19.685 -26.346 16.020 1.00 74.56 461 VAL A N 1
ATOM 3815 C CA . VAL A 1 461 ? 20.441 -26.150 14.771 1.00 74.56 461 VAL A CA 1
ATOM 3816 C C . VAL A 1 461 ? 20.410 -27.429 13.929 1.00 74.56 461 VAL A C 1
ATOM 3818 O O . VAL A 1 461 ? 20.725 -28.514 14.428 1.00 74.56 461 VAL A O 1
ATOM 3821 N N . ALA A 1 462 ? 20.047 -27.310 12.651 1.00 75.00 462 ALA A N 1
ATOM 3822 C CA . ALA A 1 462 ? 20.022 -28.398 11.675 1.00 75.00 462 ALA A CA 1
ATOM 3823 C C . ALA A 1 462 ? 20.950 -28.112 10.483 1.00 75.00 462 ALA A C 1
ATOM 3825 O O . ALA A 1 462 ? 21.313 -26.970 10.220 1.00 75.00 462 ALA A O 1
ATOM 3826 N N . PHE A 1 463 ? 21.344 -29.159 9.755 1.00 72.12 463 PHE A N 1
ATOM 3827 C CA . PHE A 1 463 ? 22.112 -29.024 8.517 1.00 72.12 463 PHE A CA 1
ATOM 3828 C C . PHE A 1 463 ? 21.163 -29.041 7.309 1.00 72.12 463 PHE A C 1
ATOM 3830 O O . PHE A 1 463 ? 20.387 -29.983 7.139 1.00 72.12 463 PHE A O 1
ATOM 3837 N N . GLY A 1 464 ? 21.242 -28.000 6.483 1.00 69.31 464 GLY A N 1
ATOM 3838 C CA . GLY A 1 464 ? 20.569 -27.840 5.196 1.00 69.31 464 GLY A CA 1
ATOM 3839 C C . GLY A 1 464 ? 21.338 -28.535 4.067 1.00 69.31 464 GLY A C 1
ATOM 3840 O O . GLY A 1 464 ? 21.876 -29.624 4.257 1.00 69.31 464 GLY A O 1
ATOM 3841 N N . GLU A 1 465 ? 21.334 -27.985 2.854 1.00 65.44 465 GLU A N 1
ATOM 3842 C CA . GLU A 1 465 ? 21.992 -28.568 1.672 1.00 65.44 465 GLU A CA 1
ATOM 3843 C C . GLU A 1 465 ? 23.529 -28.604 1.794 1.00 65.44 465 GLU A C 1
ATOM 3845 O O . GLU A 1 465 ? 24.151 -27.675 2.313 1.00 65.44 465 GLU A O 1
ATOM 3850 N N . ALA A 1 466 ? 24.131 -29.708 1.342 1.00 58.62 466 ALA A N 1
ATOM 3851 C CA . ALA A 1 466 ? 25.576 -29.892 1.267 1.00 58.62 466 ALA A CA 1
ATOM 3852 C C . ALA A 1 466 ? 25.912 -30.398 -0.138 1.00 58.62 466 ALA A C 1
ATOM 3854 O O . ALA A 1 466 ? 25.459 -31.475 -0.531 1.00 58.62 466 ALA A O 1
ATOM 3855 N N . THR A 1 467 ? 26.683 -29.612 -0.883 1.00 55.59 467 THR A N 1
ATOM 3856 C CA . THR A 1 467 ? 27.103 -29.931 -2.252 1.00 55.59 467 THR A CA 1
ATOM 3857 C C . THR A 1 467 ? 28.540 -30.439 -2.218 1.00 55.59 467 THR A C 1
ATOM 3859 O O . THR A 1 467 ? 29.393 -29.820 -1.581 1.00 55.59 467 THR A O 1
ATOM 3862 N N . LEU A 1 468 ? 28.814 -31.567 -2.885 1.00 51.53 468 LEU A N 1
ATOM 3863 C CA . LEU A 1 468 ? 30.157 -32.165 -2.948 1.00 51.53 468 LEU A CA 1
ATOM 3864 C C . LEU A 1 468 ? 31.164 -31.301 -3.727 1.00 51.53 468 LEU A C 1
ATOM 3866 O O . LEU A 1 468 ? 32.352 -31.367 -3.423 1.00 51.53 468 LEU A O 1
ATOM 3870 N N . ASP A 1 469 ? 30.694 -30.477 -4.665 1.00 53.22 469 ASP A N 1
ATOM 3871 C CA . ASP A 1 469 ? 31.561 -29.747 -5.599 1.00 53.22 469 ASP A CA 1
ATOM 3872 C C . ASP A 1 469 ? 32.052 -28.387 -5.060 1.00 53.22 469 ASP A C 1
ATOM 3874 O O . ASP A 1 469 ? 33.178 -27.985 -5.338 1.00 53.22 469 ASP A O 1
ATOM 3878 N N . ASP A 1 470 ? 31.262 -27.707 -4.217 1.00 53.75 470 ASP A N 1
ATOM 3879 C CA . ASP A 1 470 ? 31.521 -26.309 -3.816 1.00 53.75 470 ASP A CA 1
ATOM 3880 C C . ASP A 1 470 ? 31.977 -26.125 -2.352 1.00 53.75 470 ASP A C 1
ATOM 3882 O O . ASP A 1 470 ? 32.097 -24.994 -1.870 1.00 53.75 470 ASP A O 1
ATOM 3886 N N . ASN A 1 471 ? 32.249 -27.215 -1.619 1.00 63.94 471 ASN A N 1
ATOM 3887 C CA . ASN A 1 471 ? 32.776 -27.183 -0.245 1.00 63.94 471 ASN A CA 1
ATOM 3888 C C . ASN A 1 471 ? 32.019 -26.214 0.706 1.00 63.94 471 ASN A C 1
ATOM 3890 O O . ASN A 1 471 ? 32.621 -25.486 1.501 1.00 63.94 471 ASN A O 1
ATOM 3894 N N . PHE A 1 472 ? 30.686 -26.185 0.649 1.00 67.00 472 PHE A N 1
ATOM 3895 C CA . PHE A 1 472 ? 29.868 -25.423 1.596 1.00 67.00 472 PHE A CA 1
ATOM 3896 C C . PHE A 1 472 ? 28.861 -26.304 2.324 1.00 67.00 472 PHE A C 1
ATOM 3898 O O . PHE A 1 472 ? 28.381 -27.312 1.807 1.00 67.00 472 PHE A O 1
ATOM 3905 N N . ILE A 1 473 ? 28.523 -25.878 3.537 1.00 69.50 473 ILE A N 1
ATOM 3906 C CA . ILE A 1 473 ? 27.485 -26.471 4.371 1.00 69.50 473 ILE A CA 1
ATOM 3907 C C . ILE A 1 473 ? 26.495 -25.361 4.709 1.00 69.50 473 ILE A C 1
ATOM 3909 O O . ILE A 1 473 ? 26.883 -24.315 5.229 1.00 69.50 473 ILE A O 1
ATOM 3913 N N . VAL A 1 474 ? 25.214 -25.576 4.427 1.00 72.75 474 VAL A N 1
ATOM 3914 C CA . VAL A 1 474 ? 24.152 -24.691 4.916 1.00 72.75 474 VAL A CA 1
ATOM 3915 C C . VAL A 1 474 ? 23.706 -25.179 6.290 1.00 72.75 474 VAL A C 1
ATOM 3917 O O . VAL A 1 474 ? 23.441 -26.364 6.474 1.00 72.75 474 VAL A O 1
ATOM 3920 N N . MET A 1 475 ? 23.632 -24.281 7.265 1.00 74.25 475 MET A N 1
ATOM 3921 C CA . MET A 1 475 ? 23.054 -24.543 8.582 1.00 74.25 475 MET A CA 1
ATOM 3922 C C . MET A 1 475 ? 21.747 -23.769 8.726 1.00 74.25 475 MET A C 1
ATOM 3924 O O . MET A 1 475 ? 21.661 -22.624 8.303 1.00 74.25 475 MET A O 1
ATOM 3928 N N . GLU A 1 476 ? 20.746 -24.372 9.346 1.00 78.06 476 GLU A N 1
ATOM 3929 C CA . GLU A 1 476 ? 19.419 -23.796 9.553 1.00 78.06 476 GLU A CA 1
ATOM 3930 C C . GLU A 1 476 ? 19.119 -23.712 11.051 1.00 78.06 476 GLU A C 1
ATOM 3932 O O . GLU A 1 476 ? 19.339 -24.674 11.797 1.00 78.06 476 GLU A O 1
ATOM 3937 N N . ASN A 1 477 ? 18.594 -22.569 11.502 1.00 79.06 477 ASN A N 1
ATOM 3938 C CA . ASN A 1 477 ? 17.996 -22.474 12.830 1.00 79.06 477 ASN A CA 1
ATOM 3939 C C . ASN A 1 477 ? 16.541 -22.939 12.770 1.00 79.06 477 ASN A C 1
ATOM 3941 O O . ASN A 1 477 ? 15.675 -22.247 12.239 1.00 79.06 477 ASN A O 1
ATOM 3945 N N . THR A 1 478 ? 16.268 -24.088 13.379 1.00 72.75 478 THR A N 1
ATOM 3946 C CA . THR A 1 478 ? 14.921 -24.677 13.435 1.00 72.75 478 THR A CA 1
ATOM 3947 C C . THR A 1 478 ? 13.980 -23.959 14.409 1.00 72.75 478 THR A C 1
ATOM 3949 O O . THR A 1 478 ? 12.777 -24.222 14.406 1.00 72.75 478 THR A O 1
ATOM 3952 N N . THR A 1 479 ? 14.491 -23.034 15.230 1.00 68.69 479 THR A N 1
ATOM 3953 C CA . THR A 1 479 ? 13.673 -22.189 16.114 1.00 68.69 479 THR A CA 1
ATOM 3954 C C . THR A 1 479 ? 13.300 -20.867 15.448 1.00 68.69 479 THR A C 1
ATOM 3956 O O . THR A 1 479 ? 14.130 -20.226 14.804 1.00 68.69 479 THR A O 1
ATOM 3959 N N . ARG A 1 480 ? 12.034 -20.453 15.605 1.00 67.69 480 ARG A N 1
ATOM 3960 C CA . ARG A 1 480 ? 11.473 -19.223 15.010 1.00 67.69 480 ARG A CA 1
ATOM 3961 C C . ARG A 1 480 ? 11.451 -18.023 15.959 1.00 67.69 480 ARG A C 1
ATOM 3963 O O . ARG A 1 480 ? 11.270 -16.902 15.499 1.00 67.69 480 ARG A O 1
ATOM 3970 N N . ASP A 1 481 ? 11.698 -18.257 17.245 1.00 65.88 481 ASP A N 1
ATOM 3971 C CA . ASP A 1 481 ? 11.426 -17.273 18.298 1.00 65.88 481 ASP A CA 1
ATOM 3972 C C . ASP A 1 481 ? 12.695 -16.714 18.963 1.00 65.88 481 ASP A C 1
ATOM 3974 O O . ASP A 1 481 ? 12.620 -15.754 19.728 1.00 65.88 481 ASP A O 1
ATOM 3978 N N . SER A 1 482 ? 13.874 -17.290 18.694 1.00 75.62 482 SER A N 1
ATOM 3979 C CA . SER A 1 482 ? 15.123 -16.856 19.330 1.00 75.62 482 SER A CA 1
ATOM 3980 C C . SER A 1 482 ? 16.362 -17.095 18.475 1.00 75.62 482 SER A C 1
ATOM 3982 O O . SER A 1 482 ? 16.563 -18.182 17.930 1.00 75.62 482 SER A O 1
ATOM 3984 N N . ASP A 1 483 ? 17.234 -16.089 18.427 1.00 81.94 483 ASP A N 1
ATOM 3985 C CA . ASP A 1 483 ? 18.555 -16.207 17.815 1.00 81.94 483 ASP A CA 1
ATOM 3986 C C . ASP A 1 483 ? 19.431 -17.175 18.620 1.00 81.94 483 ASP A C 1
ATOM 3988 O O . ASP A 1 483 ? 19.523 -17.082 19.848 1.00 81.94 483 ASP A O 1
ATOM 3992 N N . GLN A 1 484 ? 20.123 -18.077 17.926 1.00 79.69 484 GLN A N 1
ATOM 3993 C CA . GLN A 1 484 ? 21.067 -18.995 18.550 1.00 79.69 484 GLN A CA 1
ATOM 3994 C C . GLN A 1 484 ? 22.468 -18.378 18.525 1.00 79.69 484 GLN A C 1
ATOM 3996 O O . GLN A 1 484 ? 23.037 -18.141 17.458 1.00 79.69 484 GLN A O 1
ATOM 4001 N N . LYS A 1 485 ? 23.043 -18.137 19.707 1.00 80.06 485 LYS A N 1
ATOM 4002 C CA . LYS A 1 485 ? 24.452 -17.737 19.829 1.00 80.06 485 LYS A CA 1
ATOM 4003 C C . LYS A 1 485 ? 25.342 -18.934 19.505 1.00 80.06 485 LYS A C 1
ATOM 4005 O O . LYS A 1 485 ? 25.166 -20.001 20.101 1.00 80.06 485 LYS A O 1
ATOM 4010 N N . MET A 1 486 ? 26.277 -18.744 18.579 1.00 72.88 486 MET A N 1
ATOM 4011 C CA . MET A 1 486 ? 27.193 -19.770 18.067 1.00 72.88 486 MET A CA 1
ATOM 4012 C C . MET A 1 486 ? 28.636 -19.553 18.545 1.00 72.88 486 MET A C 1
ATOM 4014 O O . MET A 1 486 ? 29.562 -20.154 18.008 1.00 72.88 486 MET A O 1
ATOM 4018 N N . ASP A 1 487 ? 28.846 -18.715 19.561 1.00 73.88 487 ASP A N 1
ATOM 4019 C CA . ASP A 1 487 ? 30.173 -18.395 20.095 1.00 73.88 487 ASP A CA 1
ATOM 4020 C C . ASP A 1 487 ? 30.928 -19.662 20.526 1.00 73.88 487 ASP A C 1
ATOM 4022 O O . ASP A 1 487 ? 30.466 -20.415 21.386 1.00 73.88 487 ASP A O 1
ATOM 4026 N N . GLY A 1 488 ? 32.091 -19.911 19.915 1.00 70.31 488 GLY A N 1
ATOM 4027 C CA . GLY A 1 488 ? 32.946 -21.057 20.243 1.00 70.31 488 GLY A CA 1
ATOM 4028 C C . GLY A 1 488 ? 32.461 -22.412 19.716 1.00 70.31 488 GLY A C 1
ATOM 4029 O O . GLY A 1 488 ? 33.053 -23.437 20.051 1.00 70.31 488 GLY A O 1
ATOM 4030 N N . TRP A 1 489 ? 31.414 -22.451 18.885 1.00 77.12 489 TRP A N 1
ATOM 4031 C CA . TRP A 1 489 ? 30.981 -23.691 18.237 1.00 77.12 489 TRP A CA 1
ATOM 4032 C C . TRP A 1 489 ? 32.025 -24.172 17.227 1.00 77.12 489 TRP A C 1
ATOM 4034 O O . TRP A 1 489 ? 32.769 -23.369 16.660 1.00 77.12 489 TRP A O 1
ATOM 4044 N N . GLN A 1 490 ? 32.077 -25.484 16.984 1.00 77.06 490 GLN A N 1
ATOM 4045 C CA . GLN A 1 490 ? 33.072 -26.098 16.105 1.00 77.06 490 GLN A CA 1
ATOM 4046 C C . GLN A 1 490 ? 32.443 -27.058 15.093 1.00 77.06 490 GLN A C 1
ATOM 4048 O O . GLN A 1 490 ? 31.643 -27.919 15.461 1.00 77.06 490 GLN A O 1
ATOM 4053 N N . ILE A 1 491 ? 32.843 -26.945 13.825 1.00 74.12 491 ILE A N 1
ATOM 4054 C CA . ILE A 1 491 ? 32.511 -27.911 12.770 1.00 74.12 491 ILE A CA 1
ATOM 4055 C C . ILE A 1 491 ? 33.655 -28.918 12.677 1.00 74.12 491 ILE A C 1
ATOM 4057 O O . ILE A 1 491 ? 34.810 -28.529 12.490 1.00 74.12 491 ILE A O 1
ATOM 4061 N N . ARG A 1 492 ? 33.325 -30.209 12.793 1.00 70.62 492 ARG A N 1
ATOM 4062 C CA . ARG A 1 492 ? 34.283 -31.317 12.702 1.00 70.62 492 ARG A CA 1
ATOM 4063 C C . ARG A 1 492 ? 33.960 -32.247 11.534 1.00 70.62 492 ARG A C 1
ATOM 4065 O O . ARG A 1 492 ? 32.791 -32.566 11.325 1.00 70.62 492 ARG A O 1
ATOM 4072 N N . ARG A 1 493 ? 34.979 -32.721 10.811 1.00 71.06 493 ARG A N 1
ATOM 4073 C CA . ARG A 1 493 ? 34.875 -33.823 9.828 1.00 71.06 493 ARG A CA 1
ATOM 4074 C C . ARG A 1 493 ? 35.840 -34.904 10.272 1.00 71.06 493 ARG A C 1
ATOM 4076 O O . ARG A 1 493 ? 37.022 -34.623 10.400 1.00 71.06 493 ARG A O 1
ATOM 4083 N N . ASN A 1 494 ? 35.338 -36.119 10.483 1.00 68.56 494 ASN A N 1
ATOM 4084 C CA . ASN A 1 494 ? 36.148 -37.262 10.919 1.00 68.56 494 ASN A CA 1
ATOM 4085 C C . ASN A 1 494 ? 37.046 -36.924 12.129 1.00 68.56 494 ASN A C 1
ATOM 4087 O O . ASN A 1 494 ? 38.231 -37.222 12.121 1.00 68.56 494 ASN A O 1
ATOM 4091 N N . ASP A 1 495 ? 36.459 -36.267 13.135 1.00 64.00 495 ASP A N 1
ATOM 4092 C CA . ASP A 1 495 ? 37.086 -35.826 14.392 1.00 64.00 495 ASP A CA 1
ATOM 4093 C C . ASP A 1 495 ? 38.078 -34.649 14.332 1.00 64.00 495 ASP A C 1
ATOM 4095 O O . ASP A 1 495 ? 38.371 -34.074 15.383 1.00 64.00 495 ASP A O 1
ATOM 4099 N N . ASP A 1 496 ? 38.450 -34.165 13.146 1.00 63.88 496 ASP A N 1
ATOM 4100 C CA . ASP A 1 496 ? 39.267 -32.955 12.997 1.00 63.88 496 ASP A CA 1
ATOM 4101 C C . ASP A 1 496 ? 38.412 -31.681 13.043 1.00 63.88 496 ASP A C 1
ATOM 4103 O O . ASP A 1 496 ? 37.407 -31.563 12.334 1.00 63.88 496 ASP A O 1
ATOM 4107 N N . VAL A 1 497 ? 38.811 -30.702 13.868 1.00 66.69 497 VAL A N 1
ATOM 4108 C CA . VAL A 1 497 ? 38.179 -29.370 13.920 1.00 66.69 497 VAL A CA 1
ATOM 4109 C C . VAL A 1 497 ? 38.557 -28.585 12.674 1.00 66.69 497 VAL A C 1
ATOM 4111 O O . VAL A 1 497 ? 39.698 -28.170 12.507 1.00 66.69 497 VAL A O 1
ATOM 4114 N N . ILE A 1 498 ? 37.568 -28.346 11.817 1.00 65.31 498 ILE A N 1
ATOM 4115 C CA . ILE A 1 498 ? 37.754 -27.628 10.555 1.00 65.31 498 ILE A CA 1
ATOM 4116 C C . ILE A 1 498 ? 37.432 -26.145 10.698 1.00 65.31 498 ILE A C 1
ATOM 4118 O O . ILE A 1 498 ? 38.025 -25.308 10.022 1.00 65.31 498 ILE A O 1
ATOM 4122 N N . TYR A 1 499 ? 36.484 -25.802 11.567 1.00 69.88 499 TYR A N 1
ATOM 4123 C CA . TYR A 1 499 ? 36.057 -24.421 11.734 1.00 69.88 499 TYR A CA 1
ATOM 4124 C C . TYR A 1 499 ? 35.617 -24.157 13.164 1.00 69.88 499 TYR A C 1
ATOM 4126 O O . TYR A 1 499 ? 34.902 -24.973 13.739 1.00 69.88 499 TYR A O 1
ATOM 4134 N N . THR A 1 500 ? 36.024 -23.014 13.716 1.00 73.31 500 THR A N 1
ATOM 4135 C CA . THR A 1 500 ? 35.535 -22.498 15.000 1.00 73.31 500 THR A CA 1
ATOM 4136 C C . THR A 1 500 ? 34.859 -21.157 14.751 1.00 73.31 500 THR A C 1
ATOM 4138 O O . THR A 1 500 ? 35.450 -20.280 14.122 1.00 73.31 500 THR A O 1
ATOM 4141 N N . PHE A 1 501 ? 33.629 -20.997 15.236 1.00 72.75 501 PHE A N 1
ATOM 4142 C CA . PHE A 1 501 ? 32.869 -19.760 15.079 1.00 72.75 501 PHE A CA 1
ATOM 4143 C C . PHE A 1 501 ? 33.489 -18.628 15.921 1.00 72.75 501 PHE A C 1
ATOM 4145 O O . PHE A 1 501 ? 33.683 -18.811 17.129 1.00 72.75 501 PHE A O 1
ATOM 4152 N N . PRO A 1 502 ? 33.786 -17.457 15.319 1.00 71.19 502 PRO A N 1
ATOM 4153 C CA . PRO A 1 502 ? 34.277 -16.290 16.045 1.00 71.19 502 PRO A CA 1
ATOM 4154 C C . PRO A 1 502 ? 33.280 -15.797 17.109 1.00 71.19 502 PRO A C 1
ATOM 4156 O O . PRO A 1 502 ? 32.068 -15.953 16.921 1.00 71.19 502 PRO A O 1
ATOM 4159 N N . PRO A 1 503 ? 33.757 -15.154 18.191 1.00 61.03 503 PRO A N 1
ATOM 4160 C CA . PRO A 1 503 ? 32.888 -14.551 19.199 1.00 61.03 503 PRO A CA 1
ATOM 4161 C C . PRO A 1 503 ? 32.047 -13.412 18.594 1.00 61.03 503 PRO A C 1
ATOM 4163 O O . PRO A 1 503 ? 32.582 -12.514 17.947 1.00 61.03 503 PRO A O 1
ATOM 4166 N N . GLY A 1 504 ? 30.731 -13.459 18.806 1.00 64.94 504 GLY A N 1
ATOM 4167 C CA . GLY A 1 504 ? 29.722 -12.574 18.215 1.00 64.94 504 GLY A CA 1
ATOM 4168 C C . GLY A 1 504 ? 28.891 -13.211 17.090 1.00 64.94 504 GLY A C 1
ATOM 4169 O O . GLY A 1 504 ? 28.047 -12.530 16.503 1.00 64.94 504 GLY A O 1
ATOM 4170 N N . SER A 1 505 ? 29.103 -14.494 16.776 1.00 71.06 505 SER A N 1
ATOM 4171 C CA . SER A 1 505 ? 28.398 -15.185 15.688 1.00 71.06 505 SER A CA 1
ATOM 4172 C C . SER A 1 505 ? 27.002 -15.622 16.132 1.00 71.06 505 SER A C 1
ATOM 4174 O O . SER A 1 505 ? 26.863 -16.501 16.981 1.00 71.06 505 SER A O 1
ATOM 4176 N N . ASN A 1 506 ? 25.955 -15.054 15.527 1.00 74.88 506 ASN A N 1
ATOM 4177 C CA . ASN A 1 506 ? 24.563 -15.382 15.846 1.00 74.88 506 ASN A CA 1
ATOM 4178 C C . ASN A 1 506 ? 23.834 -15.949 14.628 1.00 74.88 506 ASN A C 1
ATOM 4180 O O . ASN A 1 506 ? 23.786 -15.310 13.576 1.00 74.88 506 ASN A O 1
ATOM 4184 N N . LEU A 1 507 ? 23.203 -17.109 14.801 1.00 76.94 507 LEU A N 1
ATOM 4185 C CA . LEU A 1 507 ? 22.328 -17.706 13.803 1.00 76.94 507 LEU A CA 1
ATOM 4186 C C . LEU A 1 507 ? 20.889 -17.228 14.044 1.00 76.94 507 LEU A C 1
ATOM 4188 O O . LEU A 1 507 ? 20.256 -17.574 15.047 1.00 76.94 507 LEU A O 1
ATOM 4192 N N . LYS A 1 508 ? 20.387 -16.400 13.126 1.00 72.81 508 LYS A N 1
ATOM 4193 C CA . LYS A 1 508 ? 19.067 -15.767 13.233 1.00 72.81 508 LYS A CA 1
ATOM 4194 C C . LYS A 1 508 ? 17.929 -16.788 13.197 1.00 72.81 508 LYS A C 1
ATOM 4196 O O . LYS A 1 508 ? 18.009 -17.780 12.474 1.00 72.81 508 LYS A O 1
ATOM 4201 N N . ALA A 1 509 ? 16.881 -16.538 13.979 1.00 72.56 509 ALA A N 1
ATOM 4202 C CA . ALA A 1 509 ? 15.697 -17.395 14.038 1.00 72.56 509 ALA A CA 1
ATOM 4203 C C . ALA A 1 509 ? 15.069 -17.629 12.649 1.00 72.56 509 ALA A C 1
ATOM 4205 O O . ALA A 1 509 ? 14.860 -16.682 11.888 1.00 72.56 509 ALA A O 1
ATOM 4206 N N . GLY A 1 510 ? 14.787 -18.892 12.315 1.00 64.44 510 GLY A N 1
ATOM 4207 C CA . GLY A 1 510 ? 14.158 -19.302 11.054 1.00 64.44 510 GLY A CA 1
ATOM 4208 C C . GLY A 1 510 ? 14.953 -19.001 9.778 1.00 64.44 510 GLY A C 1
ATOM 4209 O O . GLY A 1 510 ? 14.363 -19.015 8.700 1.00 64.44 510 GLY A O 1
ATOM 4210 N N . ARG A 1 511 ? 16.253 -18.684 9.876 1.00 68.50 511 ARG A N 1
ATOM 4211 C CA . ARG A 1 511 ? 17.106 -18.387 8.716 1.00 68.50 511 ARG A CA 1
ATOM 4212 C C . ARG A 1 511 ? 18.150 -19.469 8.466 1.00 68.50 511 ARG A C 1
ATOM 4214 O O . ARG A 1 511 ? 18.652 -20.113 9.392 1.00 68.50 511 ARG A O 1
ATOM 4221 N N . ASN A 1 512 ? 18.515 -19.580 7.193 1.00 68.88 512 ASN A N 1
ATOM 4222 C CA . ASN A 1 512 ? 19.607 -20.406 6.707 1.00 68.88 512 ASN A CA 1
ATOM 4223 C C . ASN A 1 512 ? 20.898 -19.583 6.665 1.00 68.88 512 ASN A C 1
ATOM 4225 O O . ASN A 1 512 ? 20.911 -18.449 6.193 1.00 68.88 512 ASN A O 1
ATOM 4229 N N . GLN A 1 513 ? 21.995 -20.159 7.142 1.00 69.50 513 GLN A N 1
ATOM 4230 C CA . GLN A 1 513 ? 23.333 -19.592 7.067 1.00 69.50 513 GLN A CA 1
ATOM 4231 C C . GLN A 1 513 ? 24.229 -20.528 6.264 1.00 69.50 513 GLN A C 1
ATOM 4233 O O . GLN A 1 513 ? 24.503 -21.659 6.669 1.00 69.50 513 GLN A O 1
ATOM 4238 N N . LYS A 1 514 ? 24.709 -20.045 5.118 1.00 64.31 514 LYS A N 1
ATOM 4239 C CA . LYS A 1 514 ? 25.701 -20.751 4.306 1.00 64.31 514 LYS A CA 1
ATOM 4240 C C . LYS A 1 514 ? 27.091 -20.544 4.904 1.00 64.31 514 LYS A C 1
ATOM 4242 O O . LYS A 1 514 ? 27.553 -19.413 5.033 1.00 64.31 514 LYS A O 1
ATOM 4247 N N . VAL A 1 515 ? 27.765 -21.635 5.250 1.00 64.31 515 VAL A N 1
ATOM 4248 C CA . VAL A 1 515 ? 29.162 -21.641 5.688 1.00 64.31 515 VAL A CA 1
ATOM 4249 C C . VAL A 1 515 ? 29.991 -22.311 4.599 1.00 64.31 515 VAL A C 1
ATOM 4251 O O . VAL A 1 515 ? 29.898 -23.518 4.383 1.00 64.31 515 VAL A O 1
ATOM 4254 N N . THR A 1 516 ? 30.795 -21.524 3.891 1.00 58.19 516 THR A N 1
ATOM 4255 C CA . THR A 1 516 ? 31.708 -22.027 2.857 1.00 58.19 516 THR A CA 1
ATOM 4256 C C . THR A 1 516 ? 33.072 -22.316 3.478 1.00 58.19 516 THR A C 1
ATOM 4258 O O . THR A 1 516 ? 33.675 -21.440 4.094 1.00 58.19 516 THR A O 1
ATOM 4261 N N . VAL A 1 517 ? 33.579 -23.534 3.300 1.00 56.22 517 VAL A N 1
ATOM 4262 C CA . VAL A 1 517 ? 34.860 -23.995 3.845 1.00 56.22 517 VAL A CA 1
ATOM 4263 C C . VAL A 1 517 ? 35.792 -24.351 2.686 1.00 56.22 517 VAL A C 1
ATOM 4265 O O . VAL A 1 517 ? 35.857 -25.495 2.261 1.00 56.22 517 VAL A O 1
ATOM 4268 N N . ARG A 1 518 ? 36.543 -23.389 2.141 1.00 46.19 518 ARG A N 1
ATOM 4269 C CA . ARG A 1 518 ? 37.505 -23.688 1.060 1.00 46.19 518 ARG A CA 1
ATOM 4270 C C . ARG A 1 518 ? 38.677 -24.541 1.591 1.00 46.19 518 ARG A C 1
ATOM 4272 O O . ARG A 1 518 ? 39.394 -24.101 2.484 1.00 46.19 518 ARG A O 1
ATOM 4279 N N . GLN A 1 519 ? 38.886 -25.739 1.034 1.00 42.50 519 GLN A N 1
ATOM 4280 C CA . GLN A 1 519 ? 40.066 -26.600 1.258 1.00 42.50 519 GLN A CA 1
ATOM 4281 C C . GLN A 1 519 ? 41.336 -25.873 0.761 1.00 42.50 519 GLN A C 1
ATOM 4283 O O . GLN A 1 519 ? 41.347 -25.385 -0.363 1.00 42.50 519 GLN A O 1
ATOM 4288 N N . TRP A 1 520 ? 42.300 -25.497 1.608 1.00 39.12 520 TRP A N 1
ATOM 4289 C CA . TRP A 1 520 ? 43.407 -26.219 2.270 1.00 39.12 520 TRP A CA 1
ATOM 4290 C C . TRP A 1 520 ? 44.539 -26.707 1.348 1.00 39.12 520 TRP A C 1
ATOM 4292 O O . TRP A 1 520 ? 44.590 -27.863 0.940 1.00 39.12 520 TRP A O 1
ATOM 4302 N N . THR A 1 521 ? 45.500 -25.811 1.107 1.00 28.70 521 THR A N 1
ATOM 4303 C CA . THR A 1 521 ? 46.896 -26.133 0.780 1.00 28.70 521 THR A CA 1
ATOM 4304 C C . THR A 1 521 ? 47.803 -25.279 1.669 1.00 28.70 521 THR A C 1
ATOM 4306 O O . THR A 1 521 ? 47.839 -24.065 1.495 1.00 28.70 521 THR A O 1
ATOM 4309 N N . GLY A 1 522 ? 48.523 -25.912 2.600 1.00 30.11 522 GLY A N 1
ATOM 4310 C CA . GLY A 1 522 ? 49.674 -25.340 3.314 1.00 30.11 522 GLY A CA 1
ATOM 4311 C C . GLY A 1 522 ? 49.366 -24.369 4.463 1.00 30.11 522 GLY A C 1
ATOM 4312 O O . GLY A 1 522 ? 48.950 -23.243 4.225 1.00 30.11 522 GLY A O 1
ATOM 4313 N N . ASP A 1 523 ? 49.636 -24.819 5.694 1.00 36.22 523 ASP A N 1
ATOM 4314 C CA . ASP A 1 523 ? 49.987 -24.103 6.945 1.00 36.22 523 ASP A CA 1
ATOM 4315 C C . ASP A 1 523 ? 49.257 -22.825 7.400 1.00 36.22 523 ASP A C 1
ATOM 4317 O O . ASP A 1 523 ? 49.531 -22.322 8.491 1.00 36.22 523 ASP A O 1
ATOM 4321 N N . ARG A 1 524 ? 48.279 -22.301 6.663 1.00 36.12 524 ARG A N 1
ATOM 4322 C CA . ARG A 1 524 ? 47.446 -21.175 7.099 1.00 36.12 524 ARG A CA 1
ATOM 4323 C C . ARG A 1 524 ? 46.010 -21.364 6.633 1.00 36.12 524 ARG A C 1
ATOM 4325 O O . ARG A 1 524 ? 45.683 -21.236 5.457 1.00 36.12 524 ARG A O 1
ATOM 4332 N N . THR A 1 525 ? 45.126 -21.647 7.583 1.00 36.66 525 THR A N 1
ATOM 4333 C CA . THR A 1 525 ? 43.675 -21.641 7.383 1.00 36.66 525 THR A CA 1
ATOM 4334 C C . THR A 1 525 ? 43.178 -20.204 7.225 1.00 36.66 525 THR A C 1
ATOM 4336 O O . THR A 1 525 ? 42.937 -19.515 8.212 1.00 36.66 525 THR A O 1
ATOM 4339 N N . HIS A 1 526 ? 42.994 -19.745 5.987 1.00 36.66 526 HIS A N 1
ATOM 4340 C CA . HIS A 1 526 ? 42.130 -18.601 5.701 1.00 36.66 526 HIS A CA 1
ATOM 4341 C C . HIS A 1 526 ? 40.714 -19.114 5.444 1.00 36.66 526 HIS A C 1
ATOM 4343 O O . HIS A 1 526 ? 40.424 -19.639 4.371 1.00 36.66 526 HIS A O 1
ATOM 4349 N N . VAL A 1 527 ? 39.829 -18.968 6.433 1.00 39.91 527 VAL A N 1
ATOM 4350 C CA . VAL A 1 527 ? 38.396 -19.224 6.254 1.00 39.91 527 VAL A CA 1
ATOM 4351 C C . VAL A 1 527 ? 37.691 -17.885 6.088 1.00 39.91 527 VAL A C 1
ATOM 4353 O O . VAL A 1 527 ? 37.685 -17.061 6.998 1.00 39.91 527 VAL A O 1
ATOM 4356 N N . MET A 1 528 ? 37.122 -17.658 4.906 1.00 37.47 528 MET A N 1
ATOM 4357 C CA . MET A 1 528 ? 36.259 -16.513 4.634 1.00 37.47 528 MET A CA 1
ATOM 4358 C C . MET A 1 528 ? 34.814 -16.946 4.882 1.00 37.47 528 MET A C 1
ATOM 4360 O O . MET A 1 528 ? 34.245 -17.708 4.102 1.00 37.47 528 MET A O 1
ATOM 4364 N N . THR A 1 529 ? 34.219 -16.479 5.976 1.00 42.41 529 THR A N 1
ATOM 4365 C CA . THR A 1 529 ? 32.784 -16.636 6.220 1.00 42.41 529 THR A CA 1
ATOM 4366 C C . THR A 1 529 ? 32.054 -15.597 5.373 1.00 42.41 529 THR A C 1
ATOM 4368 O O . THR A 1 529 ? 32.084 -14.413 5.694 1.00 42.41 529 THR A O 1
ATOM 4371 N N . SER A 1 530 ? 31.421 -16.003 4.272 1.00 41.34 530 SER A N 1
ATOM 4372 C CA . SER A 1 530 ? 30.512 -15.121 3.533 1.00 41.34 530 SER A CA 1
ATOM 4373 C C . SER A 1 530 ? 29.082 -15.339 4.032 1.00 41.34 530 SER A C 1
ATOM 4375 O O . SER A 1 530 ? 28.446 -16.328 3.664 1.00 41.34 530 SER A O 1
ATOM 4377 N N . LEU A 1 531 ? 28.587 -14.432 4.876 1.00 43.53 531 LEU A N 1
ATOM 4378 C CA . LEU A 1 531 ? 27.190 -14.382 5.312 1.00 43.53 531 LEU A CA 1
ATOM 4379 C C . LEU A 1 531 ? 26.308 -13.964 4.131 1.00 43.53 531 LEU A C 1
ATOM 4381 O O . LEU A 1 531 ? 26.233 -12.786 3.810 1.00 43.53 531 LEU A O 1
ATOM 4385 N N . HIS A 1 532 ? 25.641 -14.923 3.492 1.00 42.00 532 HIS A N 1
ATOM 4386 C CA . HIS A 1 532 ? 24.596 -14.618 2.516 1.00 42.00 532 HIS A CA 1
ATOM 4387 C C . HIS A 1 532 ? 23.236 -14.866 3.155 1.00 42.00 532 HIS A C 1
ATOM 4389 O O . HIS A 1 532 ? 22.936 -15.980 3.588 1.00 42.00 532 HIS A O 1
ATOM 4395 N N . ASN A 1 533 ? 22.435 -13.810 3.224 1.00 37.34 533 ASN A N 1
ATOM 4396 C CA . ASN A 1 533 ? 21.001 -13.890 3.450 1.00 37.34 533 ASN A CA 1
ATOM 4397 C C . ASN A 1 533 ? 20.332 -14.106 2.073 1.00 37.34 533 ASN A C 1
ATOM 4399 O O . ASN A 1 533 ? 20.874 -13.662 1.065 1.00 37.34 533 ASN A O 1
ATOM 4403 N N . GLU A 1 534 ? 19.172 -14.764 1.992 1.00 36.75 534 GLU A N 1
ATOM 4404 C CA . GLU A 1 534 ? 18.484 -15.033 0.703 1.00 36.75 534 GLU A CA 1
ATOM 4405 C C . GLU A 1 534 ? 18.048 -13.762 -0.065 1.00 36.75 534 GLU A C 1
ATOM 4407 O O . GLU A 1 534 ? 17.618 -13.837 -1.211 1.00 36.75 534 GLU A O 1
ATOM 4412 N N . ARG A 1 535 ? 18.228 -12.580 0.533 1.00 35.47 535 ARG A N 1
ATOM 4413 C CA . ARG A 1 535 ? 18.318 -11.292 -0.161 1.00 35.47 535 ARG A CA 1
ATOM 4414 C C . ARG A 1 535 ? 19.783 -10.875 -0.106 1.00 35.47 535 ARG A C 1
ATOM 4416 O O . ARG A 1 535 ? 20.291 -10.706 1.001 1.00 35.47 535 ARG A O 1
ATOM 4423 N N . GLY A 1 536 ? 20.449 -10.807 -1.258 1.00 33.28 536 GLY A N 1
ATOM 4424 C CA . GLY A 1 536 ? 21.900 -10.633 -1.420 1.00 33.28 536 GLY A CA 1
ATOM 4425 C C . GLY A 1 536 ? 22.479 -9.298 -0.941 1.00 33.28 536 GLY A C 1
ATOM 4426 O O . GLY A 1 536 ? 23.190 -8.646 -1.696 1.00 33.28 536 GLY A O 1
ATOM 4427 N N . ASP A 1 537 ? 22.203 -8.916 0.303 1.00 32.75 537 ASP A N 1
ATOM 4428 C CA . ASP A 1 537 ? 22.811 -7.779 0.977 1.00 32.75 537 ASP A CA 1
ATOM 4429 C C . ASP A 1 537 ? 24.010 -8.254 1.803 1.00 32.75 537 ASP A C 1
ATOM 4431 O O . ASP A 1 537 ? 23.884 -9.070 2.725 1.00 32.75 537 ASP A O 1
ATOM 4435 N N . ASP A 1 538 ? 25.184 -7.729 1.453 1.00 30.84 538 ASP A N 1
ATOM 4436 C CA . ASP A 1 538 ? 26.455 -7.977 2.127 1.00 30.84 538 ASP A CA 1
ATOM 4437 C C . ASP A 1 538 ? 26.410 -7.478 3.579 1.00 30.84 538 ASP A C 1
ATOM 4439 O O . ASP A 1 538 ? 26.628 -6.300 3.874 1.00 30.84 538 ASP A O 1
ATOM 4443 N N . VAL A 1 539 ? 26.188 -8.390 4.527 1.00 36.69 539 VAL A N 1
ATOM 4444 C CA . VAL A 1 539 ? 26.376 -8.096 5.951 1.00 36.69 539 VAL A CA 1
ATOM 4445 C C . VAL A 1 539 ? 27.798 -8.486 6.348 1.00 36.69 539 VAL A C 1
ATOM 4447 O O . VAL A 1 539 ? 28.072 -9.610 6.760 1.00 36.69 539 VAL A O 1
ATOM 4450 N N . ALA A 1 540 ? 28.685 -7.495 6.242 1.00 35.88 540 ALA A N 1
ATOM 4451 C CA . ALA A 1 540 ? 30.013 -7.416 6.852 1.00 35.88 540 ALA A CA 1
ATOM 4452 C C . ALA A 1 540 ? 31.071 -8.439 6.383 1.00 35.88 540 ALA A C 1
ATOM 4454 O O . ALA A 1 540 ? 31.264 -9.511 6.954 1.00 35.88 540 ALA A O 1
ATOM 4455 N N . SER A 1 541 ? 31.897 -8.011 5.430 1.00 31.77 541 SER A N 1
ATOM 4456 C CA . SER A 1 541 ? 33.193 -8.614 5.112 1.00 31.77 541 SER A CA 1
ATOM 4457 C C . SER A 1 541 ? 34.289 -8.054 6.034 1.00 31.77 541 SER A C 1
ATOM 4459 O O . SER A 1 541 ? 34.977 -7.086 5.716 1.00 31.77 541 SER A O 1
ATOM 4461 N N . GLN A 1 542 ? 34.490 -8.667 7.207 1.00 32.50 542 GLN A N 1
ATOM 4462 C CA . GLN A 1 542 ? 35.687 -8.399 8.015 1.00 32.50 542 GLN A CA 1
ATOM 4463 C C . GLN A 1 542 ? 36.874 -9.218 7.497 1.00 32.50 542 GLN A C 1
ATOM 4465 O O . GLN A 1 542 ? 37.043 -10.392 7.817 1.00 32.50 542 GLN A O 1
ATOM 4470 N N . THR A 1 543 ? 37.731 -8.568 6.710 1.00 29.58 543 THR A N 1
ATOM 4471 C CA . THR A 1 543 ? 39.068 -9.084 6.394 1.00 29.58 543 THR A CA 1
ATOM 4472 C C . THR A 1 543 ? 40.019 -8.674 7.517 1.00 29.58 543 THR A C 1
ATOM 4474 O O . THR A 1 543 ? 40.555 -7.568 7.504 1.00 29.58 543 THR A O 1
ATOM 4477 N N . GLN A 1 544 ? 40.244 -9.541 8.507 1.00 30.58 544 GLN A N 1
ATOM 4478 C CA . GLN A 1 544 ? 41.371 -9.357 9.424 1.00 30.58 544 GLN A CA 1
ATOM 4479 C C . GLN A 1 544 ? 42.663 -9.820 8.736 1.00 30.58 544 GLN A C 1
ATOM 4481 O O . GLN A 1 544 ? 42.886 -11.011 8.526 1.00 30.58 544 GLN A O 1
ATOM 4486 N N . ARG A 1 545 ? 43.523 -8.859 8.377 1.00 26.16 545 ARG A N 1
ATOM 4487 C CA . ARG A 1 545 ? 44.950 -9.107 8.130 1.00 26.16 545 ARG A CA 1
ATOM 4488 C C . ARG A 1 545 ? 45.645 -9.215 9.486 1.00 26.16 545 ARG A C 1
ATOM 4490 O O . ARG A 1 545 ? 45.815 -8.205 10.161 1.00 26.16 545 ARG A O 1
ATOM 4497 N N . SER A 1 546 ? 46.049 -10.419 9.867 1.00 29.80 546 SER A N 1
ATOM 4498 C CA . SER A 1 546 ? 47.000 -10.622 10.961 1.00 29.80 546 SER A CA 1
ATOM 4499 C C . SER A 1 546 ? 48.416 -10.331 10.452 1.00 29.80 546 SER A C 1
ATOM 4501 O O . SER A 1 546 ? 48.817 -10.889 9.427 1.00 29.80 546 SER A O 1
ATOM 4503 N N . GLN A 1 547 ? 49.137 -9.436 11.136 1.00 29.30 547 GLN A N 1
ATOM 4504 C CA . GLN A 1 547 ? 50.605 -9.454 11.159 1.00 29.30 547 GLN A CA 1
ATOM 4505 C C . GLN A 1 547 ? 51.082 -10.589 12.059 1.00 29.30 547 GLN A C 1
ATOM 4507 O O . GLN A 1 547 ? 50.389 -10.844 13.072 1.00 29.30 547 GLN A O 1
#

Secondary structure (DSSP, 8-state):
------------------------------------S-S---------------HHHHHHHHHHHHHHHHHHHHHHHHHHHHHHHHHHHHHHHHHHHHHHHHHHHHHHHHHHHHHHHHHHHHHHHHHHHHHHHHHHHHHHHHHHHHHHHHHHHHHHHHHHHHHHHHHHHHHHHHHHHHHHHHHHHHHHHHHHHHHHHHHHHHHHHHHHHHHHHHHHHHHHHHHHHHHHHHHHHHHHHHHHHHHHHHHHHHHHHHHHSS--TTSHHHHHHHHHHHHHHHHHHHHHHHHHTHHHHHHHHHHHHHHHHHHHHHHHHHHHHHHHHHHHHHHHHHHHHHHHHHHHHHHHHHHHHHHHHHHHHHHHHHHHHHHHHHHHHHHHHHHHHHHHHHHHHHHHHHHHHHHHHHHHHHHHHHHHHHHHHHHHHHHHHTTS------------------------------SSEEEEEEETTTTEEEEEE--SSSPEE-TT-EEEETTEEEEEPPTT-EE-TT-EEEEE-----SS----------SS------------

pLDDT: mean 75.34, std 22.98, range [26.16, 98.06]

Foldseek 3Di:
DDDDDDPDDDDDDDDDPPPPPPPPPPPPDPPPPPPDDPPPDPDDPPPDPDDPPDPVVVVVVVVVVVVVVVVVVVVVVVVVVVVVVVVVVVVVVVVVVVVVVVVVVVVVVVVVVVVVVVVVVVVVVVVVVVVVVVVVVVVVVVVVVVVVVVVVVVVVVVVVVVVVVVVVVVVVVVVVVVVVVVVVVVVVVVVVVVVVVVVVVVVVVVVVVVVVVVVVVVVVVVVVVVVVVVVVVVVVVVVVVVVVVVVVVVVVVVVVVPDPPPCVVVVVVVVVVVVVVVVVVVVVVVVVCVVVVVVVVVVVVVVVVVVVVVVVVVVVVVVVVVVVVVVVVVVVVVVVVVVVVVVVVVVVVVVVVVVVVVVVVVVVVVVVVVVVVVVVVVVVVVVVVVVVVVVVVVVVVVVVVVVVVVVVVVVVVVVVVVVVVCVVPVVDDPDDDDDDDDDDDDDDDDDDDDDDDDWDDDDQKGWDDDDPPQQKIKIFGNAQPDKDQQQQPFDDDPRDTQDGDHHPDIHHHGFIFIFHRDDDDDDDRDGFRFGAGPPRDGDDRDDDDDD

Radius of gyration: 79.28 Å; chains: 1; bounding box: 170×75×256 Å

Sequence (547 aa):
MSLSETITRSSYSTGQVSSDDYGLKSNIQPRGSAIRNLADQTSTIMSFTGDMSSPMAVVAHREREKRDLSDLNDRLCNYIEAVRFLEFHNKKLSSDVEFYKTKLERLNIIIRQIFETELNQAREIVEDNRREKDRLDERHGRLDRDANEFRDKFHKLDDIHSEDILRLLELEDQMAQKIAIINGLLAKIKILEDEIARLKREYNRLLTLVNDTKIRNEEEIMIRKDLEHRIPGIQEEIAFKQQLHEQELRELLDSLMKDDTDIYRNIFHNELSSALRDIRKEYEEQMAKKPRNEEVYQTRIQEIIKTTAKKSSEELSLKDQARKDRTKETEMSKDVIGLKSRGDHLRRRIEELERVLTNERSEFDIDMKQRDEKMLLLKSKLEDMLREMQEMLDEKLRLDEEITTYRRLLSGEEIRMQESMVEASMHQAEMSSQHAVDRSYVQTIESAVKTNIQKRSKGTVAFGEATLDDNFIVMENTTRDSDQKMDGWQIRRNDDVIYTFPPGSNLKAGRNQKVTVRQWTGDRTHVMTSLHNERGDDVASQTQRSQ

Organism: Priapulus caudatus (NCBI:txid37621)

InterPro domains:
  IPR001322 Lamin tail domain [PS51841] (449-546)
  IPR036415 Lamin tail domain superfamily [G3DSA:2.60.40.1260] (423-547)
  IPR036415 Lamin tail domain superfamily [SSF74853] (425-545)
  IPR039008 Intermediate filament, rod domain [PF00038] (65-416)
  IPR039008 Intermediate filament, rod domain [PS51842] (65-417)
  IPR039008 Intermediate filament, rod domain [SM01391] (64-416)